Protein AF-0000000074054253 (afdb_homodimer)

Organism: Plasmodium berghei (strain Anka) (NCBI:txid5823)

Nearest PDB structures (foldseek):
  3g5a-assembly1_A  TM=7.887E-01  e=6.539E-14  Nakaseomyces glabratus
  3g6k-assembly1_A  TM=7.950E-01  e=1.476E-13  Nakaseomyces glabratus
  3g6k-assembly6_F  TM=7.979E-01  e=2.642E-13  Nakaseomyces glabratus
  3g5a-assembly5_E  TM=7.883E-01  e=4.208E-13  Nakaseomyces glabratus
  3fwk-assembly1_A  TM=7.244E-01  e=2.800E-13  Nakaseomyces glabratus

Solvent-accessible surface area (backbone atoms only — not comparable to full-atom values): 34099 Å² total; per-residue (Å²): 131,73,62,30,81,34,42,67,62,24,35,49,52,36,51,53,48,53,49,42,30,51,52,36,54,53,53,50,50,57,49,45,66,63,52,60,70,73,81,80,72,85,76,77,67,78,75,48,51,63,51,56,66,86,62,54,86,57,50,40,66,77,27,76,85,37,65,69,55,42,49,54,53,44,33,72,41,22,61,59,52,51,50,26,22,49,54,53,32,48,46,38,64,65,24,48,86,41,41,30,39,47,46,77,41,40,72,53,23,46,54,44,51,55,41,46,40,20,19,50,31,47,48,36,60,73,69,69,51,82,62,57,49,51,43,31,35,29,78,50,51,90,85,42,51,46,66,64,36,55,52,41,41,52,49,50,35,59,73,54,36,43,44,79,42,79,42,67,70,58,66,73,65,38,50,48,50,49,52,51,50,51,39,50,53,49,35,51,50,48,31,64,76,30,61,43,85,53,83,68,64,84,78,48,58,74,60,38,34,36,41,38,46,52,30,58,88,45,86,93,27,86,86,61,58,46,50,43,65,50,56,91,90,49,71,65,32,38,38,34,14,61,50,23,61,55,40,70,42,53,54,46,45,54,37,60,70,69,66,55,83,69,40,68,55,34,52,58,10,25,61,44,80,66,38,56,87,33,34,48,63,26,72,84,29,54,51,91,98,43,42,36,37,35,61,56,45,70,63,64,88,51,40,58,65,24,45,51,84,65,76,84,128,130,72,62,30,81,35,42,67,62,25,37,49,52,37,51,53,49,52,50,41,30,53,52,37,53,51,53,49,50,57,48,45,65,63,52,62,71,73,79,81,72,83,75,77,69,78,74,48,50,64,51,57,72,85,51,71,73,43,57,39,64,79,27,77,82,37,64,68,55,43,50,53,52,44,34,72,42,23,63,59,51,50,50,26,24,49,54,52,32,48,45,37,64,64,24,50,86,40,42,32,38,46,46,77,41,40,73,52,22,46,54,43,51,52,40,46,40,20,19,50,32,47,48,35,58,75,68,68,50,82,61,57,49,53,41,30,35,30,79,52,53,89,85,41,51,48,66,64,38,56,52,42,42,52,49,50,35,60,72,54,36,43,44,78,41,79,43,65,71,58,65,74,64,38,50,50,52,49,52,52,51,53,40,49,52,51,35,51,50,47,34,64,77,29,61,44,83,53,82,68,65,83,78,50,58,74,60,37,34,35,41,37,45,51,30,58,87,45,87,92,28,84,86,61,58,47,50,42,66,52,55,90,91,50,71,67,33,37,37,34,14,60,50,24,62,55,40,71,34,50,54,45,46,54,36,61,71,69,66,54,85,68,41,70,54,34,51,57,11,24,61,44,81,67,38,56,87,34,34,47,64,24,74,84,28,53,52,91,96,43,41,36,37,37,62,54,45,73,62,63,88,50,40,57,65,24,45,52,84,64,77,84,130

Foldseek 3Di:
DDFQPCLVVLQVVLVVLVVLQVVLVVVVCVVVVVVPPDPPDDPPPPDPDLADCLLPDDQLQVPLPPLVVLSVSSSVCSVLLVQLLVVLLVCCVAFPQQEEEEAQQALLSLSLLSSNSNSVSVNCVVVVHGRDAHAYEYEDDPPWADPLRVVNVVVSCVVRVHHYHYFYDDPQVRVQVVQVVVLVVQQVVCCVVVVDDDDPSVV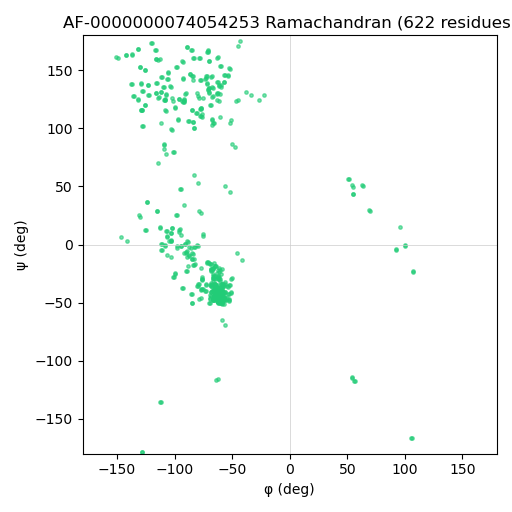RGTAHEYEYSAAQLDPPCVPPDQKDWDDPPGPTYIYGNSCHNRALLSSVSVCSNVVHDGRCVQQFQQLDDDTNVFFDGQPQQDDPPGGGGNSNRRDRNCSCVRGHPDPDD/DDFQPQLVVLQVVLVVLVVLQVVLVVVVCVVVVVVPPPDPDDPPPPDPDLADPLQVPFLPLVPLPPLVVLSVSSSVCSVLLVQLLVVLLVCCVAFPQQEEEEAQQALLSLSLLSSNSNSVSVSCVVVVHGRDAHAYEYEDDPPWADPLRVVNVVVSCVVRVHHYHYFYDDPQVRVQVVQVVVLVVQQVVCCVVVVDDDPPSVVRGTAHEYEYSAAQLDPPCVPPDQKDWDDPPGPTHIYGNSCHNHALSSSVSVCSNVVHDGRCVQQFQQLDDDTNVFFDGQPQQDDPPGGGGNSNRRDRNCSCVRGHDDDDD

Radius of gyration: 26.1 Å; Cα contacts (8 Å, |Δi|>4): 943; chains: 2; bounding box: 66×78×57 Å

InterPro domains:
  IPR002500 Phosphoadenosine phosphosulphate reductase domain [PF01507] (99-279)
  IPR014729 Rossmann-like alpha/beta/alpha sandwich fold [G3DSA:3.40.50.620] (54-308)

Sequence (626 aa):
MEGWKDYSKSLGLYEKIEKLHKEHINEIKFYEGYINNENKLGNNKKNRDIIKPSMYNYDVMNYYKDELILKKKILELSEDIITAINNIYDMFRLCKENVFLSFNGGKDAVVILHLFRCAYAKYLYDIKSKIIKPKLIYFKDDTNEFPEIYQFVNECVYIYDFDLNIINGKWETSITHFIEFIQKKYRDTCIDKLNINQTDSSLLSTSIAFINGTRYNDTYSEKLHILNVSSKGFPPYLYLNPIFYWTYGAVWTFILYFKLDYCILYDHGYSSIGSMNDTIKNEFLKCNDCYLPAYFLKNWEYERYNRLFHKKKMEGWKDYSKSLGLYEKIEKLHKEHINEIKFYEGYINNENKLGNNKKNRDIIKPSMYNYDVMNYYKDELILKKKILELSEDIITAINNIYDMFRLCKENVFLSFNGGKDAVVILHLFRCAYAKYLYDIKSKIIKPKLIYFKDDTNEFPEIYQFVNECVYIYDFDLNIINGKWETSITHFIEFIQKKYRDTCIDKLNINQTDSSLLSTSIAFINGTRYNDTYSEKLHILNVSSKGFPPYLYLNPIFYWTYGAVWTFILYFKLDYCILYDHGYSSIGSMNDTIKNEFLKCNDCYLPAYFLKNWEYERYNRLFHKKK

Secondary structure (DSSP, 8-state):
--B-TTHHHHHHHHHHHHHHHHHHHHHHHHHHHHHTTS---S------BSS-GGGSS--GGGTTT-HHHHHHHHHHHHHHHHHHHHHHHHHHHHHTT-EEEE--S-HHHHHHHHHHHHHHHHHHHHHT---B--EEEEEE-TTT--HHHHHHHHHHHHHTT-EEEEEES-HHHHHHHHHHHHHHHHHHHHHHHHT-SS--GGGS----EEE----TTSTT-TT--SEEEPPTTSPP-EEE-TTTT--HHHHHHHHHHTT----GGGGTT-SS---TTSB---GGGEETTEE--GGG-S-GGGTTTTB------/--B-TTHHHHHHHHHHHHHHHHHHHHHHHHHHHHHTTS---S------BSS-HHHHT--GGGTTT-HHHHHHHHHHHHHHHHHHHHHHHHHHHHHTT-EEEE--S-HHHHHHHHHHHHHHHHHHHHHT---BPPEEEEEE-TTT--HHHHHHHHHHHHHTT-EEEEEES-HHHHHHHHHHHHHHHHHHHHHHHHT-SS--GGGS----EEE----TTSTT-TT--SEEEPPTTSPP-EEE-TTTT--HHHHHHHHHHTT----GGGGTT-SS---TTSB---GGGEETTEE--GGG-S-GGGTTTTB------

pLDDT: mean 89.34, std 13.83, range [27.75, 98.94]

Structure (mmCIF, N/CA/C/O backbone):
data_AF-0000000074054253-model_v1
#
loop_
_entity.id
_entity.type
_entity.pdbx_description
1 polymer 'FAD synthase'
#
loop_
_atom_site.group_PDB
_atom_site.id
_atom_site.type_symbol
_atom_site.label_atom_id
_atom_site.label_alt_id
_atom_site.label_comp_id
_atom_site.label_asym_id
_atom_site.label_entity_id
_atom_site.label_seq_id
_atom_site.pdbx_PDB_ins_code
_atom_site.Cartn_x
_atom_site.Cartn_y
_atom_site.Cartn_z
_atom_site.occupancy
_atom_site.B_iso_or_equiv
_atom_site.auth_seq_id
_atom_site.auth_comp_id
_atom_site.auth_asym_id
_atom_site.auth_atom_id
_atom_site.pdbx_PDB_model_num
ATOM 1 N N . MET A 1 1 ? 26.016 17.516 12.57 1 54.62 1 MET A N 1
ATOM 2 C CA . MET A 1 1 ? 24.609 17.766 12.266 1 54.62 1 MET A CA 1
ATOM 3 C C . MET A 1 1 ? 23.844 18.172 13.523 1 54.62 1 MET A C 1
ATOM 5 O O . MET A 1 1 ? 24.109 17.656 14.609 1 54.62 1 MET A O 1
ATOM 9 N N . GLU A 1 2 ? 23.203 19.312 13.578 1 69.69 2 GLU A N 1
ATOM 10 C CA . GLU A 1 2 ? 22.5 19.781 14.773 1 69.69 2 GLU A CA 1
ATOM 11 C C . GLU A 1 2 ? 21.391 18.828 15.18 1 69.69 2 GLU A C 1
ATOM 13 O O . GLU A 1 2 ? 20.75 18.219 14.328 1 69.69 2 GLU A O 1
ATOM 18 N N . GLY A 1 3 ? 21.328 18.422 16.438 1 89.56 3 GLY A N 1
ATOM 19 C CA . GLY A 1 3 ? 20.344 17.516 17.016 1 89.56 3 GLY A CA 1
ATOM 20 C C . GLY A 1 3 ? 18.922 17.984 16.828 1 89.56 3 GLY A C 1
ATOM 21 O O . GLY A 1 3 ? 18.688 19.172 16.594 1 89.56 3 GLY A O 1
ATOM 22 N N . TRP A 1 4 ? 18 17.172 16.656 1 97.31 4 TRP A N 1
ATOM 23 C CA . TRP A 1 4 ? 16.578 17.469 16.562 1 97.31 4 TRP A CA 1
ATOM 24 C C . TRP A 1 4 ? 16.047 18 17.891 1 97.31 4 TRP A C 1
ATOM 26 O O . TRP A 1 4 ? 15.789 17.219 18.812 1 97.31 4 TRP A O 1
ATOM 36 N N . LYS A 1 5 ? 15.82 19.281 17.953 1 97.56 5 LYS A N 1
ATOM 37 C CA . LYS A 1 5 ? 15.461 19.953 19.203 1 97.56 5 LYS A CA 1
ATOM 38 C C . LYS A 1 5 ? 14.07 19.531 19.672 1 97.56 5 LYS A C 1
ATOM 40 O O . LYS A 1 5 ? 13.766 19.609 20.859 1 97.56 5 LYS A O 1
ATOM 45 N N . ASP A 1 6 ? 13.258 19.047 18.75 1 98.06 6 ASP A N 1
ATOM 46 C CA . ASP A 1 6 ? 11.875 18.734 19.094 1 98.06 6 ASP A CA 1
ATOM 47 C C . ASP A 1 6 ? 11.719 17.25 19.422 1 98.06 6 ASP A C 1
ATOM 49 O O . ASP A 1 6 ? 10.602 16.766 19.609 1 98.06 6 ASP A O 1
ATOM 53 N N . TYR A 1 7 ? 12.805 16.531 19.562 1 98.12 7 TYR A N 1
ATOM 54 C CA . TYR A 1 7 ? 12.797 15.078 19.734 1 98.12 7 TYR A CA 1
ATOM 55 C C . TYR A 1 7 ? 11.992 14.68 20.969 1 98.12 7 TYR A C 1
ATOM 57 O O . TYR A 1 7 ? 11.078 13.852 20.875 1 98.12 7 TYR A O 1
ATOM 65 N N . SER A 1 8 ? 12.258 15.273 22.094 1 98 8 SER A N 1
ATOM 66 C CA . SER A 1 8 ? 11.625 14.898 23.359 1 98 8 SER A CA 1
ATOM 67 C C . SER A 1 8 ? 10.133 15.18 23.328 1 98 8 SER A C 1
ATOM 69 O O . SER A 1 8 ? 9.336 14.375 23.812 1 98 8 SER A O 1
ATOM 71 N N . LYS A 1 9 ? 9.773 16.297 22.781 1 98.31 9 LYS A N 1
ATOM 72 C CA . LYS A 1 9 ? 8.359 16.656 22.688 1 98.31 9 LYS A CA 1
ATOM 73 C C . LYS A 1 9 ? 7.613 15.695 21.766 1 98.31 9 LYS A C 1
ATOM 75 O O . LYS A 1 9 ? 6.473 15.328 22.031 1 98.31 9 LYS A O 1
ATOM 80 N N . SER A 1 10 ? 8.242 15.32 20.688 1 98.62 10 SER A N 1
ATOM 81 C CA . SER A 1 10 ? 7.652 14.398 19.719 1 98.62 10 SER A CA 1
ATOM 82 C C . SER A 1 10 ? 7.461 13.008 20.328 1 98.62 10 SER A C 1
ATOM 84 O O . SER A 1 10 ? 6.406 12.398 20.156 1 98.62 10 SER A O 1
ATOM 86 N N . LEU A 1 11 ? 8.469 12.555 21.031 1 98.5 11 LEU A N 1
ATOM 87 C CA . LEU A 1 11 ? 8.359 11.273 21.719 1 98.5 11 LEU A CA 1
ATOM 88 C C . LEU A 1 11 ? 7.27 11.32 22.797 1 98.5 11 LEU A C 1
ATOM 90 O O . LEU A 1 11 ? 6.527 10.352 22.969 1 98.5 11 LEU A O 1
ATOM 94 N N . GLY A 1 12 ? 7.207 12.438 23.469 1 98.56 12 GLY A N 1
ATOM 95 C CA . GLY A 1 12 ? 6.164 12.625 24.453 1 98.56 12 GLY A CA 1
ATOM 96 C C . GLY A 1 12 ? 4.766 12.547 23.875 1 98.56 12 GLY A C 1
ATOM 97 O O . GLY A 1 12 ? 3.867 11.961 24.484 1 98.56 12 GLY A O 1
ATOM 98 N N . LEU A 1 13 ? 4.555 13.164 22.766 1 98.56 13 LEU A N 1
ATOM 99 C CA . LEU A 1 13 ? 3.262 13.094 22.094 1 98.56 13 LEU A CA 1
ATOM 100 C C . LEU A 1 13 ? 2.926 11.648 21.719 1 98.56 13 LEU A C 1
ATOM 102 O O . LEU A 1 13 ? 1.784 11.211 21.875 1 98.56 13 LEU A O 1
ATOM 106 N N . TYR A 1 14 ? 3.908 10.922 21.219 1 98.69 14 TYR A N 1
ATOM 107 C CA . TYR A 1 14 ? 3.711 9.516 20.891 1 98.69 14 TYR A CA 1
ATOM 108 C C . TYR A 1 14 ? 3.244 8.734 22.109 1 98.69 14 TYR A C 1
ATOM 110 O O . TYR A 1 14 ? 2.301 7.945 22.031 1 98.69 14 TYR A O 1
ATOM 118 N N . GLU A 1 15 ? 3.908 8.953 23.219 1 98.56 15 GLU A N 1
ATOM 119 C CA . GLU A 1 15 ? 3.58 8.242 24.453 1 98.56 15 GLU A CA 1
ATOM 120 C C . GLU A 1 15 ? 2.158 8.562 24.906 1 98.56 15 GLU A C 1
ATOM 122 O O . GLU A 1 15 ? 1.454 7.684 25.422 1 98.56 15 GLU A O 1
ATOM 127 N N . LYS A 1 16 ? 1.801 9.797 24.75 1 98.12 16 LYS A N 1
ATOM 128 C CA . LYS A 1 16 ? 0.434 10.188 25.094 1 98.12 16 LYS A CA 1
ATOM 129 C C . LYS A 1 16 ? -0.578 9.438 24.234 1 98.12 16 LYS A C 1
ATOM 131 O O . LYS A 1 16 ? -1.605 8.977 24.734 1 98.12 16 LYS A O 1
ATOM 136 N N . ILE A 1 17 ? -0.314 9.32 22.969 1 98.31 17 ILE A N 1
ATOM 137 C CA . ILE A 1 17 ? -1.191 8.633 22.031 1 98.31 17 ILE A CA 1
ATOM 138 C C . ILE A 1 17 ? -1.248 7.145 22.375 1 98.31 17 ILE A C 1
ATOM 140 O O . ILE A 1 17 ? -2.32 6.535 22.344 1 98.31 17 ILE A O 1
ATOM 144 N N . GLU A 1 18 ? -0.099 6.586 22.672 1 97.81 18 GLU A N 1
ATOM 145 C CA . GLU A 1 18 ? -0.04 5.184 23.062 1 97.81 18 GLU A CA 1
ATOM 146 C C . GLU A 1 18 ? -0.884 4.926 24.312 1 97.81 18 GLU A C 1
ATOM 148 O O . GLU A 1 18 ? -1.572 3.908 24.406 1 97.81 18 GLU A O 1
ATOM 153 N N . LYS A 1 19 ? -0.81 5.816 25.25 1 97.31 19 LYS A N 1
ATOM 154 C CA . LYS A 1 19 ? -1.602 5.703 26.469 1 97.31 19 LYS A CA 1
ATOM 155 C C . LYS A 1 19 ? -3.096 5.738 26.172 1 97.31 19 LYS A C 1
ATOM 157 O O . LYS A 1 19 ? -3.869 4.957 26.719 1 97.31 19 LYS A O 1
ATOM 162 N N . LEU A 1 20 ? -3.488 6.656 25.297 1 96.88 20 LEU A N 1
ATOM 163 C CA . LEU A 1 20 ? -4.879 6.734 24.859 1 96.88 20 LEU A CA 1
ATOM 164 C C . LEU A 1 20 ? -5.336 5.414 24.25 1 96.88 20 LEU A C 1
ATOM 166 O O . LEU A 1 20 ? -6.438 4.941 24.547 1 96.88 20 LEU A O 1
ATOM 170 N N . HIS A 1 21 ? -4.516 4.859 23.422 1 96.5 21 HIS A N 1
ATOM 171 C CA . HIS A 1 21 ? -4.855 3.611 22.734 1 96.5 21 HIS A CA 1
ATOM 172 C C . HIS A 1 21 ? -4.992 2.467 23.734 1 96.5 21 HIS A C 1
ATOM 174 O O . HIS A 1 21 ? -5.902 1.646 23.625 1 96.5 21 HIS A O 1
ATOM 180 N N . LYS A 1 22 ? -4.094 2.396 24.719 1 95.94 22 LYS A N 1
ATOM 181 C CA . LYS A 1 22 ? -4.168 1.376 25.75 1 95.94 22 LYS A CA 1
ATOM 182 C C . LYS A 1 22 ? -5.461 1.498 26.547 1 95.94 22 LYS A C 1
ATOM 184 O O . LYS A 1 22 ? -6.094 0.491 26.875 1 95.94 22 LYS A O 1
ATOM 189 N N . GLU A 1 23 ? -5.809 2.707 26.859 1 94.31 23 GLU A N 1
ATOM 190 C CA . GLU A 1 23 ? -7.062 2.957 27.562 1 94.31 23 GLU A CA 1
ATOM 191 C C . GLU A 1 23 ? -8.258 2.469 26.75 1 94.31 23 GLU A C 1
ATOM 193 O O . GLU A 1 23 ? -9.18 1.854 27.297 1 94.31 23 GLU A O 1
ATOM 198 N N . HIS A 1 24 ? -8.242 2.75 25.469 1 92.31 24 HIS A N 1
ATOM 199 C CA . HIS A 1 24 ? -9.328 2.326 24.594 1 92.31 24 HIS A CA 1
ATOM 200 C C . HIS A 1 24 ? -9.438 0.806 24.547 1 92.31 24 HIS A C 1
ATOM 202 O O . HIS A 1 24 ? -10.539 0.259 24.641 1 92.31 24 HIS A O 1
ATOM 208 N N . ILE A 1 25 ? -8.344 0.083 24.422 1 91.62 25 ILE A N 1
ATOM 209 C CA . ILE A 1 25 ? -8.312 -1.375 24.375 1 91.62 25 ILE A CA 1
ATOM 210 C C . ILE A 1 25 ? -8.859 -1.948 25.688 1 91.62 25 ILE A C 1
ATOM 212 O O . ILE A 1 25 ? -9.609 -2.924 25.672 1 91.62 25 ILE A O 1
ATOM 216 N N . ASN A 1 26 ? -8.492 -1.374 26.75 1 89.19 26 ASN A N 1
ATOM 217 C CA . ASN A 1 26 ? -8.969 -1.814 28.047 1 89.19 26 ASN A CA 1
ATOM 218 C C . ASN A 1 26 ? -10.477 -1.633 28.188 1 89.19 26 ASN A C 1
ATOM 220 O O . ASN A 1 26 ? -11.156 -2.475 28.781 1 89.19 26 ASN A O 1
ATOM 224 N N . GLU A 1 27 ? -11 -0.584 27.672 1 86.81 27 GLU A N 1
ATOM 225 C CA . GLU A 1 27 ? -12.438 -0.336 27.719 1 86.81 27 GLU A CA 1
ATOM 226 C C . GLU A 1 27 ? -13.203 -1.37 26.891 1 86.81 27 GLU A C 1
ATOM 228 O O . GLU A 1 27 ? -14.258 -1.849 27.297 1 86.81 27 GLU A O 1
ATOM 233 N N . ILE A 1 28 ? -12.695 -1.752 25.734 1 84.06 28 ILE A N 1
ATOM 234 C CA . ILE A 1 28 ? -13.328 -2.736 24.859 1 84.06 28 ILE A CA 1
ATOM 235 C C . ILE A 1 28 ? -13.312 -4.105 25.531 1 84.06 28 ILE A C 1
ATOM 237 O O . ILE A 1 28 ? -14.312 -4.828 25.5 1 84.06 28 ILE A O 1
ATOM 241 N N . LYS A 1 29 ? -12.188 -4.5 26.078 1 80 29 LYS A N 1
ATOM 242 C CA . LYS A 1 29 ? -12.07 -5.785 26.766 1 80 29 LYS A CA 1
ATOM 243 C C . LYS A 1 29 ? -13.055 -5.887 27.922 1 80 29 LYS A C 1
ATOM 245 O O . LYS A 1 29 ? -13.625 -6.949 28.172 1 80 29 LYS A O 1
ATOM 250 N N . PHE A 1 30 ? -13.141 -4.816 28.516 1 73.06 30 PHE A N 1
ATOM 251 C CA . PHE A 1 30 ? -14.062 -4.777 29.641 1 73.06 30 PHE A CA 1
ATOM 252 C C . PHE A 1 30 ? -15.492 -4.984 29.172 1 73.06 30 PHE A C 1
ATOM 254 O O . PHE A 1 30 ? -16.25 -5.73 29.797 1 73.06 30 PHE A O 1
ATOM 261 N N . TYR A 1 3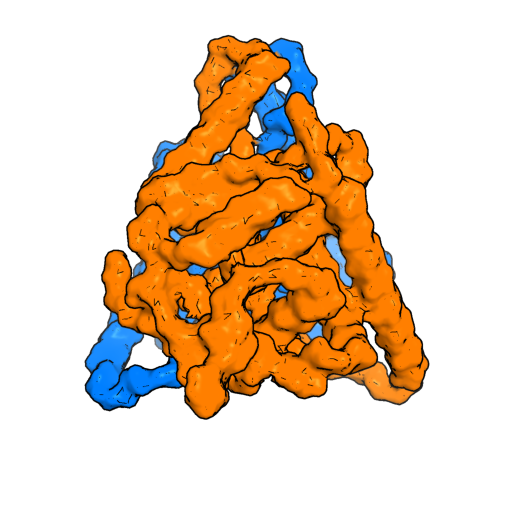1 ? -15.828 -4.426 28 1 69.44 31 TYR A N 1
ATOM 262 C CA . TYR A 1 31 ? -17.172 -4.559 27.469 1 69.44 31 TYR A CA 1
ATOM 263 C C . TYR A 1 31 ? -17.391 -5.938 26.859 1 69.44 31 TYR A C 1
ATOM 265 O O . TYR A 1 31 ? -18.469 -6.527 27 1 69.44 31 TYR A O 1
ATOM 273 N N . GLU A 1 32 ? -16.406 -6.398 26.031 1 66.69 32 GLU A N 1
ATOM 274 C CA . GLU A 1 32 ? -16.5 -7.734 25.438 1 66.69 32 GLU A CA 1
ATOM 275 C C . GLU A 1 32 ? -16.547 -8.805 26.531 1 66.69 32 GLU A C 1
ATOM 277 O O . GLU A 1 32 ? -17.234 -9.82 26.359 1 66.69 32 GLU A O 1
ATOM 282 N N . GLY A 1 33 ? -15.688 -8.672 27.5 1 53.94 33 GLY A N 1
ATOM 283 C CA . GLY A 1 33 ? -15.805 -9.578 28.625 1 53.94 33 GLY A CA 1
ATOM 284 C C . GLY A 1 33 ? -17.203 -9.633 29.203 1 53.94 33 GLY A C 1
ATOM 285 O O . GLY A 1 33 ? -17.656 -10.695 29.641 1 53.94 33 GLY A O 1
ATOM 286 N N . TYR A 1 34 ? -17.844 -8.539 29.062 1 51.41 34 TYR A N 1
ATOM 287 C CA . TYR A 1 34 ? -19.219 -8.492 29.531 1 51.41 34 TYR A CA 1
ATOM 288 C C . TYR A 1 34 ? -20.156 -9.133 28.516 1 51.41 34 TYR A C 1
ATOM 290 O O . TYR A 1 34 ? -21.156 -9.758 28.891 1 51.41 34 TYR A O 1
ATOM 298 N N . ILE A 1 35 ? -19.781 -8.914 27.25 1 49.97 35 ILE A N 1
ATOM 299 C CA . ILE A 1 35 ? -20.625 -9.445 26.203 1 49.97 35 ILE A CA 1
ATOM 300 C C . ILE A 1 35 ? -20.297 -10.922 25.953 1 49.97 35 ILE A C 1
ATOM 302 O O . ILE A 1 35 ? -21.016 -11.617 25.25 1 49.97 35 ILE A O 1
ATOM 306 N N . ASN A 1 36 ? -19.297 -11.383 26.438 1 47.09 36 ASN A N 1
ATOM 307 C CA . ASN A 1 36 ? -18.969 -12.75 26.031 1 47.09 36 ASN A CA 1
ATOM 308 C C . ASN A 1 36 ? -20.078 -13.727 26.406 1 47.09 36 ASN A C 1
ATOM 310 O O . ASN A 1 36 ? -19.922 -14.938 26.25 1 47.09 36 ASN A O 1
ATOM 314 N N . ASN A 1 37 ? -20.938 -13.492 27.438 1 39.06 37 ASN A N 1
ATOM 315 C CA . ASN A 1 37 ? -21.75 -14.703 27.547 1 39.06 37 ASN A CA 1
ATOM 316 C C . ASN A 1 37 ? -22.453 -15.031 26.234 1 39.06 37 ASN A C 1
ATOM 318 O O . ASN A 1 37 ? -22.844 -16.172 26 1 39.06 37 ASN A O 1
ATOM 322 N N . GLU A 1 38 ? -23.5 -14.133 25.844 1 36.16 38 GLU A N 1
ATOM 323 C CA . GLU A 1 38 ? -24.438 -14.68 24.875 1 36.16 38 GLU A CA 1
ATOM 324 C C . GLU A 1 38 ? -23.75 -15.039 23.562 1 36.16 38 GLU A C 1
ATOM 326 O O . GLU A 1 38 ? -23.703 -16.203 23.172 1 36.16 38 GLU A O 1
ATOM 331 N N . ASN A 1 39 ? -24.156 -14.266 22.281 1 36.12 39 ASN A N 1
ATOM 332 C CA . ASN A 1 39 ? -24.125 -14.648 20.875 1 36.12 39 ASN A CA 1
ATOM 333 C C . ASN A 1 39 ? -22.734 -14.531 20.281 1 36.12 39 ASN A C 1
ATOM 335 O O . ASN A 1 39 ? -22.359 -13.484 19.75 1 36.12 39 ASN A O 1
ATOM 339 N N . LYS A 1 40 ? -21.766 -15.078 20.812 1 37.25 40 LYS A N 1
ATOM 340 C CA . LYS A 1 40 ? -20.453 -15.242 20.188 1 37.25 40 LYS A CA 1
ATOM 341 C C . LYS A 1 40 ? -20.609 -15.734 18.75 1 37.25 40 LYS A C 1
ATOM 343 O O . LYS A 1 40 ? -19.656 -16.266 18.156 1 37.25 40 LYS A O 1
ATOM 348 N N . LEU A 1 41 ? -21.828 -16.078 18.312 1 33.25 41 LEU A N 1
ATOM 349 C CA . LEU A 1 41 ? -21.969 -16.656 16.984 1 33.25 41 LEU A CA 1
ATOM 350 C C . LEU A 1 41 ? -21.109 -15.906 15.969 1 33.25 41 LEU A C 1
ATOM 352 O O . LEU A 1 41 ? -20.734 -14.75 16.203 1 33.25 41 LEU A O 1
ATOM 356 N N . GLY A 1 42 ? -21 -16.406 14.5 1 37.72 42 GLY A N 1
ATOM 357 C CA . GLY A 1 42 ? -20.406 -16.562 13.18 1 37.72 42 GLY A CA 1
ATOM 358 C C . GLY A 1 42 ? -20.266 -15.242 12.438 1 37.72 42 GLY A C 1
ATOM 359 O O . GLY A 1 42 ? -19.844 -15.219 11.281 1 37.72 42 GLY A O 1
ATOM 360 N N . ASN A 1 43 ? -21.062 -14.242 12.641 1 41.47 43 ASN A N 1
ATOM 361 C CA . ASN A 1 43 ? -21.203 -13.289 11.547 1 41.47 43 ASN A CA 1
ATOM 362 C C . ASN A 1 43 ? -20.016 -12.336 11.484 1 41.47 43 ASN A C 1
ATOM 364 O O . ASN A 1 43 ? -20.141 -11.156 11.836 1 41.47 43 ASN A O 1
ATOM 368 N N . ASN A 1 44 ? -18.953 -12.664 11.859 1 49.66 44 ASN A N 1
ATOM 369 C CA . ASN A 1 44 ? -17.781 -11.789 11.688 1 49.66 44 ASN A CA 1
ATOM 370 C C . ASN A 1 44 ? -17.641 -11.328 10.242 1 49.66 44 ASN A C 1
ATOM 372 O O . ASN A 1 44 ? -16.797 -11.82 9.508 1 49.66 44 ASN A O 1
ATOM 376 N N . LYS A 1 45 ? -18.734 -10.898 9.609 1 60.88 45 LYS A N 1
ATOM 377 C CA . LYS A 1 45 ? -18.703 -10.344 8.258 1 60.88 45 LYS A CA 1
ATOM 378 C C . LYS A 1 45 ? -17.672 -9.234 8.141 1 60.88 45 LYS A C 1
ATOM 380 O O . LYS A 1 45 ? -17.703 -8.258 8.898 1 60.88 45 LYS A O 1
ATOM 385 N N . LYS A 1 46 ? -16.562 -9.484 7.527 1 77.06 46 LYS A N 1
ATOM 386 C CA . LYS A 1 46 ? -15.609 -8.43 7.188 1 77.06 46 LYS A CA 1
ATOM 387 C C . LYS A 1 46 ? -16.328 -7.223 6.586 1 77.06 46 LYS A C 1
ATOM 389 O O . LYS A 1 46 ? -17.266 -7.379 5.809 1 77.06 46 LYS A O 1
ATOM 394 N N . ASN A 1 47 ? -16.047 -6.086 7.285 1 77.94 47 ASN A N 1
ATOM 395 C CA . ASN A 1 47 ? -16.641 -4.848 6.797 1 77.94 47 ASN A CA 1
ATOM 396 C C . ASN A 1 47 ? -16.031 -4.418 5.461 1 77.94 47 ASN A C 1
ATOM 398 O O . ASN A 1 47 ? -14.828 -4.227 5.363 1 77.94 47 ASN A O 1
ATOM 402 N N . ARG A 1 48 ? -16.859 -4.328 4.461 1 82.69 48 ARG A N 1
ATOM 403 C CA . ARG A 1 48 ? -16.391 -3.979 3.123 1 82.69 48 ARG A CA 1
ATOM 404 C C . ARG A 1 48 ? -16.359 -2.467 2.934 1 82.69 48 ARG A C 1
ATOM 406 O O . ARG A 1 48 ? -15.891 -1.974 1.906 1 82.69 48 ARG A O 1
ATOM 413 N N . ASP A 1 49 ? -16.812 -1.798 4.008 1 84.56 49 ASP A N 1
ATOM 414 C CA . ASP A 1 49 ? -16.75 -0.341 3.936 1 84.56 49 ASP A CA 1
ATOM 415 C C . ASP A 1 49 ? -15.336 0.168 4.223 1 84.56 49 ASP A C 1
ATOM 417 O O . ASP A 1 49 ? -14.766 -0.142 5.27 1 84.56 49 ASP A O 1
ATOM 421 N N . ILE A 1 50 ? -14.812 0.953 3.309 1 85 50 ILE A N 1
ATOM 422 C CA . ILE A 1 50 ? -13.445 1.445 3.434 1 85 50 ILE A CA 1
ATOM 423 C C . ILE A 1 50 ? -13.344 2.4 4.621 1 85 50 ILE A C 1
ATOM 425 O O . ILE A 1 50 ? -12.281 2.525 5.238 1 85 50 ILE A O 1
ATOM 429 N N . ILE A 1 51 ? -14.414 3.109 4.98 1 86.31 51 ILE A N 1
ATOM 430 C CA . ILE A 1 51 ? -14.461 3.996 6.141 1 86.31 51 ILE A CA 1
ATOM 431 C C . ILE A 1 51 ? -15.18 3.299 7.293 1 86.31 51 ILE A C 1
ATOM 433 O O . ILE A 1 51 ? -16.312 2.854 7.145 1 86.31 51 ILE A O 1
ATOM 437 N N . LYS A 1 52 ? -14.5 3.217 8.375 1 83.44 52 LYS A N 1
ATOM 438 C CA . LYS A 1 52 ? -15.062 2.58 9.555 1 83.44 52 LYS A CA 1
ATOM 439 C C . LYS A 1 52 ? -16.344 3.281 10.008 1 83.44 52 LYS A C 1
ATOM 441 O O . LYS A 1 52 ? -16.406 4.512 10.031 1 83.44 52 LYS A O 1
ATOM 446 N N . PRO A 1 53 ? -17.266 2.488 10.344 1 75.88 53 PRO A N 1
ATOM 447 C CA . PRO A 1 53 ? -18.531 3.08 10.789 1 75.88 53 PRO A CA 1
ATOM 448 C C . PRO A 1 53 ? -18.359 4.039 11.961 1 75.88 53 PRO A C 1
ATOM 450 O O . PRO A 1 53 ? -19.078 5.039 12.055 1 75.88 53 PRO A O 1
ATOM 453 N N . SER A 1 54 ? -17.375 3.74 12.805 1 73.62 54 SER A N 1
ATOM 454 C CA . SER A 1 54 ? -17.156 4.574 13.984 1 73.62 54 SER A CA 1
ATOM 455 C C . SER A 1 54 ? -16.719 5.98 13.586 1 73.62 54 SER A C 1
ATOM 457 O O . SER A 1 54 ? -16.766 6.906 14.398 1 73.62 54 SER A O 1
ATOM 459 N N . MET A 1 55 ? -16.281 6.051 12.398 1 77.44 55 MET A N 1
ATOM 460 C CA . MET A 1 55 ? -15.812 7.359 11.961 1 77.44 55 MET A CA 1
ATOM 461 C C . MET A 1 55 ? -16.953 8.172 11.344 1 77.44 55 MET A C 1
ATOM 463 O O . MET A 1 55 ? -16.75 9.328 10.969 1 77.44 55 MET A O 1
ATOM 467 N N . TYR A 1 56 ? -18.156 7.199 11.312 1 64.38 56 TYR A N 1
ATOM 468 C CA . TYR A 1 56 ? -19.344 7.84 10.742 1 64.38 56 TYR A CA 1
ATOM 469 C C . TYR A 1 56 ? -20.094 8.633 11.797 1 64.38 56 TYR A C 1
ATOM 471 O O . TYR A 1 56 ? -20.094 8.273 12.977 1 64.38 56 TYR A O 1
ATOM 479 N N . ASN A 1 57 ? -20.703 9.93 11.398 1 60.94 57 ASN A N 1
ATOM 480 C CA . ASN A 1 57 ? -21.828 10.578 12.078 1 60.94 57 ASN A CA 1
ATOM 481 C C . ASN A 1 57 ? -21.344 11.617 13.078 1 60.94 57 ASN A C 1
ATOM 483 O O . ASN A 1 57 ? -22.031 11.914 14.055 1 60.94 57 ASN A O 1
ATOM 487 N N . TYR A 1 58 ? -20.094 11.992 12.977 1 63.03 58 TYR A N 1
ATOM 488 C CA . TYR A 1 58 ? -19.984 12.875 14.133 1 63.03 58 TYR A CA 1
ATOM 489 C C . TYR A 1 58 ? -19.797 14.328 13.695 1 63.03 58 TYR A C 1
ATOM 491 O O . TYR A 1 58 ? -18.891 14.633 12.914 1 63.03 58 TYR A O 1
ATOM 499 N N . ASP A 1 59 ? -20.859 15.039 13.836 1 78.81 59 ASP A N 1
ATOM 500 C CA . ASP A 1 59 ? -20.797 16.484 13.703 1 78.81 59 ASP A CA 1
ATOM 501 C C . ASP A 1 59 ? -19.859 17.094 14.742 1 78.81 59 ASP A C 1
ATOM 503 O O . ASP A 1 59 ? -20.203 17.172 15.93 1 78.81 59 ASP A O 1
ATOM 507 N N . VAL A 1 60 ? -18.703 17.609 14.32 1 88.19 60 VAL A N 1
ATOM 508 C CA . VAL A 1 60 ? -17.656 18.141 15.203 1 88.19 60 VAL A CA 1
ATOM 509 C C . VAL A 1 60 ? -18.219 19.312 16.016 1 88.19 60 VAL A C 1
ATOM 511 O O . VAL A 1 60 ? -17.844 19.5 17.172 1 88.19 60 VAL A O 1
ATOM 514 N N . MET A 1 61 ? -19.141 20.031 15.445 1 85.56 61 MET A N 1
ATOM 515 C CA . MET A 1 61 ? -19.719 21.219 16.062 1 85.56 61 MET A CA 1
ATOM 516 C C . MET A 1 61 ? -20.406 20.875 17.391 1 85.56 61 MET A C 1
ATOM 518 O O . MET A 1 61 ? -20.422 21.703 18.312 1 85.56 61 MET A O 1
ATOM 522 N N . ASN A 1 62 ? -20.734 19.641 17.484 1 84.81 62 ASN A N 1
ATOM 523 C CA . ASN A 1 62 ? -21.531 19.25 18.641 1 84.81 62 ASN A CA 1
ATOM 524 C C . ASN A 1 62 ? -20.656 18.859 19.812 1 84.81 62 ASN A C 1
ATOM 526 O O . ASN A 1 62 ? -21.125 18.75 20.953 1 84.81 62 ASN A O 1
ATOM 530 N N . TYR A 1 63 ? -19.391 18.734 19.531 1 84.62 63 TYR A N 1
ATOM 531 C CA . TYR A 1 63 ? -18.656 18.188 20.656 1 84.62 63 TYR A CA 1
ATOM 532 C C . TYR A 1 63 ? -17.281 18.844 20.797 1 84.62 63 TYR A C 1
ATOM 534 O O . TYR A 1 63 ? -16.516 18.516 21.703 1 84.62 63 TYR A O 1
ATOM 542 N N . TYR A 1 64 ? -16.922 19.812 20 1 87.25 64 TYR A N 1
ATOM 543 C CA . TYR A 1 64 ? -15.547 20.297 19.969 1 87.25 64 TYR A CA 1
ATOM 544 C C . TYR A 1 64 ? -15.18 21 21.266 1 87.25 64 TYR A C 1
ATOM 546 O O . TYR A 1 64 ? -14.008 21.047 21.641 1 87.25 64 TYR A O 1
ATOM 554 N N . LYS A 1 65 ? -16.203 21.453 21.984 1 90.62 65 LYS A N 1
ATOM 555 C CA . LYS A 1 65 ? -15.938 22.172 23.219 1 90.62 65 LYS A CA 1
ATOM 556 C C . LYS A 1 65 ? -16.203 21.266 24.438 1 90.62 65 LYS A C 1
ATOM 558 O O . LYS A 1 65 ? -15.938 21.656 25.578 1 90.62 65 LYS A O 1
ATOM 563 N N . ASP A 1 66 ? -16.797 20.172 24.188 1 92 66 ASP A N 1
ATOM 564 C CA . ASP A 1 66 ? -17.062 19.203 25.25 1 92 66 ASP A CA 1
ATOM 565 C C . ASP A 1 66 ? -15.875 18.25 25.438 1 92 66 ASP A C 1
ATOM 567 O O . ASP A 1 66 ? -15.734 17.281 24.688 1 92 66 ASP A O 1
ATOM 571 N N . GLU A 1 67 ? -15.234 18.484 26.453 1 92.19 67 GLU A N 1
ATOM 572 C CA . GLU A 1 67 ? -13.992 17.75 26.672 1 92.19 67 GLU A CA 1
ATOM 573 C C . GLU A 1 67 ? -14.258 16.25 26.844 1 92.19 67 GLU A C 1
ATOM 575 O O . GLU A 1 67 ? -13.461 15.422 26.406 1 92.19 67 GLU A O 1
ATOM 580 N N . LEU A 1 68 ? -15.312 15.945 27.484 1 92.88 68 LEU A N 1
ATOM 581 C CA . LEU A 1 68 ? -15.648 14.547 27.719 1 92.88 68 LEU A CA 1
ATOM 582 C C . LEU A 1 68 ? -15.969 13.836 26.406 1 92.88 68 LEU A C 1
ATOM 584 O O . LEU A 1 68 ? -15.477 12.734 26.156 1 92.88 68 LEU A O 1
ATOM 588 N N . ILE A 1 69 ? -16.766 14.453 25.609 1 91.62 69 ILE A N 1
ATOM 589 C CA . ILE A 1 69 ? -17.156 13.844 24.344 1 91.62 69 ILE A CA 1
ATOM 590 C C . ILE A 1 69 ? -15.945 13.797 23.406 1 91.62 69 ILE A C 1
ATOM 592 O O . ILE A 1 69 ? -15.734 12.805 22.703 1 91.62 69 ILE A O 1
ATOM 596 N N . LEU A 1 70 ? -15.219 14.898 23.375 1 93.5 70 LEU A N 1
ATOM 597 C CA . LEU A 1 70 ? -14.008 14.938 22.562 1 93.5 70 LEU A CA 1
ATOM 598 C C . LEU A 1 70 ? -13.055 13.82 22.953 1 93.5 70 LEU A C 1
ATOM 600 O O . LEU A 1 70 ? -12.461 13.18 22.078 1 93.5 70 LEU A O 1
ATOM 604 N N . LYS A 1 71 ? -12.922 13.578 24.219 1 93.56 71 LYS A N 1
ATOM 605 C CA . LYS A 1 71 ? -12.078 12.492 24.719 1 93.56 71 LYS A CA 1
ATOM 606 C C . LYS A 1 71 ? -12.594 11.133 24.25 1 93.56 71 LYS A C 1
ATOM 608 O O . LYS A 1 71 ? -11.812 10.273 23.828 1 93.56 71 LYS A O 1
ATOM 613 N N . LYS A 1 72 ? -13.891 10.961 24.312 1 91.19 72 LYS A N 1
ATOM 614 C CA . LYS A 1 72 ? -14.484 9.711 23.828 1 91.19 72 LYS A CA 1
ATOM 615 C C . LYS A 1 72 ? -14.195 9.492 22.359 1 91.19 72 LYS A C 1
ATOM 617 O O . LYS A 1 72 ? -13.852 8.383 21.938 1 91.19 72 LYS A O 1
ATOM 622 N N . LYS A 1 73 ? -14.289 10.539 21.609 1 92.19 73 LYS A N 1
ATOM 623 C CA . LYS A 1 73 ? -14.078 10.445 20.156 1 92.19 73 LYS A CA 1
ATOM 624 C C . LYS A 1 73 ? -12.617 10.133 19.844 1 92.19 73 LYS A C 1
ATOM 626 O O . LYS A 1 73 ? -12.336 9.344 18.938 1 92.19 73 LYS A O 1
ATOM 631 N N . ILE A 1 74 ? -11.75 10.742 20.562 1 94.62 74 ILE A N 1
ATOM 632 C CA . ILE A 1 74 ? -10.336 10.508 20.297 1 94.62 74 ILE A CA 1
ATOM 633 C C . ILE A 1 74 ? -9.969 9.078 20.688 1 94.62 74 ILE A C 1
ATOM 635 O O . ILE A 1 74 ? -9.125 8.445 20.062 1 94.62 74 ILE A O 1
ATOM 639 N N . LEU A 1 75 ? -10.578 8.57 21.734 1 93.81 75 LEU A N 1
ATOM 640 C CA . LEU A 1 75 ? -10.367 7.188 22.141 1 93.81 75 LEU A CA 1
ATOM 641 C C . LEU A 1 75 ? -10.781 6.227 21.031 1 93.81 75 LEU A C 1
ATOM 643 O O . LEU A 1 75 ? -10.047 5.293 20.703 1 93.81 75 LEU A O 1
ATOM 647 N N . GLU A 1 76 ? -11.875 6.512 20.453 1 90.19 76 GLU A N 1
ATOM 648 C CA . GLU A 1 76 ? -12.375 5.688 19.344 1 90.19 76 GLU A CA 1
ATOM 649 C C . GLU A 1 76 ? -11.438 5.758 18.141 1 90.19 76 GLU A C 1
ATOM 651 O O . GLU A 1 76 ? -11.32 4.789 17.391 1 90.19 76 GLU A O 1
ATOM 656 N N . LEU A 1 77 ? -10.766 6.887 18.016 1 93.94 77 LEU A N 1
ATOM 657 C CA . LEU A 1 77 ? -9.883 7.137 16.875 1 93.94 77 LEU A CA 1
ATOM 658 C C . LEU A 1 77 ? -8.484 6.613 17.156 1 93.94 77 LEU A C 1
ATOM 660 O O . LEU A 1 77 ? -7.656 6.523 16.25 1 93.94 77 LEU A O 1
ATOM 664 N N . SER A 1 78 ? -8.188 6.191 18.391 1 95.62 78 SER A N 1
ATOM 665 C CA . SER A 1 78 ? -6.828 5.91 18.844 1 95.62 78 SER A CA 1
ATOM 666 C C . SER A 1 78 ? -6.211 4.762 18.047 1 95.62 78 SER A C 1
ATOM 668 O O . SER A 1 78 ? -5.016 4.773 17.75 1 95.62 78 SER A O 1
ATOM 670 N N . GLU A 1 79 ? -7.047 3.742 17.656 1 94.12 79 GLU A N 1
ATOM 671 C CA . GLU A 1 79 ? -6.531 2.637 16.859 1 94.12 79 GLU A CA 1
ATOM 672 C C . GLU A 1 79 ? -6.055 3.123 15.484 1 94.12 79 GLU A C 1
ATOM 674 O O . GLU A 1 79 ? -4.996 2.711 15.008 1 94.12 79 GLU A O 1
ATOM 679 N N . ASP A 1 80 ? -6.844 3.963 14.898 1 95.31 80 ASP A N 1
ATOM 680 C CA . ASP A 1 80 ? -6.488 4.512 13.594 1 95.31 80 ASP A CA 1
ATOM 681 C C . ASP A 1 80 ? -5.242 5.387 13.68 1 95.31 80 ASP A C 1
ATOM 683 O O . ASP A 1 80 ? -4.41 5.387 12.773 1 95.31 80 ASP A O 1
ATOM 687 N N . ILE A 1 81 ? -5.109 6.133 14.758 1 98.25 81 ILE A N 1
ATOM 688 C CA . ILE A 1 81 ? -3.951 6.992 14.977 1 98.25 81 ILE A CA 1
ATOM 689 C C . ILE A 1 81 ? -2.689 6.145 15.086 1 98.25 81 ILE A C 1
ATOM 691 O O . ILE A 1 81 ? -1.699 6.398 14.398 1 98.25 81 ILE A O 1
ATOM 695 N N . ILE A 1 82 ? -2.754 5.129 15.875 1 98 82 ILE A N 1
ATOM 696 C CA . ILE A 1 82 ? -1.606 4.25 16.094 1 98 82 ILE A CA 1
ATOM 697 C C . ILE A 1 82 ? -1.25 3.547 14.781 1 98 82 ILE A C 1
ATOM 699 O O . ILE A 1 82 ? -0.073 3.422 14.438 1 98 82 ILE A O 1
ATOM 703 N N . THR A 1 83 ? -2.277 3.113 14.055 1 96.88 83 THR A N 1
ATOM 704 C CA . THR A 1 83 ? -2.047 2.463 12.766 1 96.88 83 THR A CA 1
ATOM 705 C C . THR A 1 83 ? -1.332 3.406 11.805 1 96.88 83 THR A C 1
ATOM 707 O O . THR A 1 83 ? -0.39 3.006 11.117 1 96.88 83 THR A O 1
ATOM 710 N N . ALA A 1 84 ? -1.754 4.625 11.773 1 98.38 84 ALA A N 1
ATOM 711 C CA . ALA A 1 84 ? -1.119 5.625 10.914 1 98.38 84 ALA A CA 1
ATOM 712 C C . ALA A 1 84 ? 0.34 5.836 11.305 1 98.38 84 ALA A C 1
ATOM 714 O O . ALA A 1 84 ? 1.221 5.883 10.445 1 98.38 84 ALA A O 1
ATOM 715 N N . ILE A 1 85 ? 0.612 5.957 12.602 1 98.81 85 ILE A N 1
ATOM 716 C CA . ILE A 1 85 ? 1.969 6.137 13.109 1 98.81 85 ILE A CA 1
ATOM 717 C C . ILE A 1 85 ? 2.828 4.938 12.719 1 98.81 85 ILE A C 1
ATOM 719 O O . ILE A 1 85 ? 3.961 5.098 12.258 1 98.81 85 ILE A O 1
ATOM 723 N N . ASN A 1 86 ? 2.27 3.771 12.883 1 98.31 86 ASN A N 1
ATOM 724 C CA . ASN A 1 86 ? 2.996 2.549 12.555 1 98.31 86 ASN A CA 1
ATOM 725 C C . ASN A 1 86 ? 3.312 2.469 11.062 1 98.31 86 ASN A C 1
ATOM 727 O O . ASN A 1 86 ? 4.383 1.995 10.68 1 98.31 86 ASN A O 1
ATOM 731 N N . ASN A 1 87 ? 2.367 2.859 10.242 1 98.38 87 ASN A N 1
ATOM 732 C CA . ASN A 1 87 ? 2.621 2.889 8.805 1 98.38 87 ASN A CA 1
ATOM 733 C C . ASN A 1 87 ? 3.789 3.809 8.461 1 98.38 87 ASN A C 1
ATOM 735 O O . ASN A 1 87 ? 4.629 3.467 7.629 1 98.38 87 ASN A O 1
ATOM 739 N N . ILE A 1 88 ? 3.83 4.98 9.078 1 98.88 88 ILE A N 1
ATOM 740 C CA . ILE A 1 88 ? 4.93 5.91 8.844 1 98.88 88 ILE A CA 1
ATOM 741 C C . ILE A 1 88 ? 6.23 5.312 9.375 1 98.88 88 ILE A C 1
ATOM 743 O O . ILE A 1 88 ? 7.273 5.395 8.719 1 98.88 88 ILE A O 1
ATOM 747 N N . TYR A 1 89 ? 6.188 4.734 10.578 1 98.75 89 TYR A N 1
ATOM 748 C CA . TYR A 1 89 ? 7.324 4.047 11.188 1 98.75 89 TYR A CA 1
ATOM 749 C C . TYR A 1 89 ? 7.918 3.023 10.219 1 98.75 89 TYR A C 1
ATOM 751 O O . TYR A 1 89 ? 9.141 2.916 10.094 1 98.75 89 TYR A O 1
ATOM 759 N N . ASP A 1 90 ? 7.059 2.332 9.547 1 98.44 90 ASP A N 1
ATOM 760 C CA . ASP A 1 90 ? 7.488 1.303 8.602 1 98.44 90 ASP A CA 1
ATOM 761 C C . ASP A 1 90 ? 8.258 1.915 7.434 1 98.44 90 ASP A C 1
ATOM 763 O O . ASP A 1 90 ? 9.156 1.283 6.875 1 98.44 90 ASP A O 1
ATOM 767 N N . MET A 1 91 ? 7.883 3.107 7.02 1 98.56 91 MET A N 1
ATOM 768 C CA . MET A 1 91 ? 8.641 3.779 5.969 1 98.56 91 MET A CA 1
ATOM 769 C C . MET A 1 91 ? 10.07 4.062 6.418 1 98.56 91 MET A C 1
ATOM 771 O O . MET A 1 91 ? 11.008 3.973 5.625 1 98.56 91 MET A O 1
ATOM 775 N N . PHE A 1 92 ? 10.234 4.414 7.727 1 98.06 92 PHE A N 1
ATOM 776 C CA . PHE A 1 92 ? 11.578 4.629 8.25 1 98.06 92 PHE A CA 1
ATOM 777 C C . PHE A 1 92 ? 12.352 3.318 8.297 1 98.06 92 PHE A C 1
ATOM 779 O O . PHE A 1 92 ? 13.562 3.301 8.062 1 98.06 92 PHE A O 1
ATOM 786 N N . ARG A 1 93 ? 11.672 2.242 8.602 1 96.81 93 ARG A N 1
ATOM 787 C CA . ARG A 1 93 ? 12.336 0.943 8.586 1 96.81 93 ARG A CA 1
ATOM 788 C C . ARG A 1 93 ? 12.859 0.617 7.191 1 96.81 93 ARG A C 1
ATOM 790 O O . ARG A 1 93 ? 13.961 0.097 7.043 1 96.81 93 ARG A O 1
ATOM 797 N N . LEU A 1 94 ? 12.094 0.979 6.223 1 96.56 94 LEU A N 1
ATOM 798 C CA . LEU A 1 94 ? 12.383 0.588 4.848 1 96.56 94 LEU A CA 1
ATOM 799 C C . LEU A 1 94 ? 13.359 1.561 4.199 1 96.56 94 LEU A C 1
ATOM 801 O O . LEU A 1 94 ? 14.281 1.144 3.488 1 96.56 94 LEU A O 1
ATOM 805 N N . CYS A 1 95 ? 13.141 2.855 4.441 1 96.5 95 CYS A N 1
ATOM 806 C CA . CYS A 1 95 ? 13.836 3.869 3.656 1 96.5 95 CYS A CA 1
ATOM 807 C C . CYS A 1 95 ? 14.844 4.621 4.512 1 96.5 95 CYS A C 1
ATOM 809 O O . CYS A 1 95 ? 15.523 5.535 4.027 1 96.5 95 CYS A O 1
ATOM 811 N N . LYS A 1 96 ? 14.875 4.328 5.785 1 93 96 LYS A N 1
ATOM 812 C CA . LYS A 1 96 ? 15.812 4.941 6.719 1 93 96 LYS A CA 1
ATOM 813 C C . LYS A 1 96 ? 15.695 6.465 6.695 1 93 96 LYS A C 1
ATOM 815 O O . LYS A 1 96 ? 14.617 7.012 6.934 1 93 96 LYS A O 1
ATOM 820 N N . GLU A 1 97 ? 16.75 7.184 6.309 1 91.81 97 GLU A N 1
ATOM 821 C CA . GLU A 1 97 ? 16.734 8.641 6.41 1 91.81 97 GLU A CA 1
ATOM 822 C C . GLU A 1 97 ? 16.062 9.273 5.199 1 91.81 97 GLU A C 1
ATOM 824 O O . GLU A 1 97 ? 15.836 10.484 5.172 1 91.81 97 GLU A O 1
ATOM 829 N N . ASN A 1 98 ? 15.758 8.469 4.215 1 96 98 ASN A N 1
ATOM 830 C CA . ASN A 1 98 ? 15.203 9.023 2.982 1 96 98 ASN A CA 1
ATOM 831 C C . ASN A 1 98 ? 13.672 8.984 2.992 1 96 98 ASN A C 1
ATOM 833 O O . ASN A 1 98 ? 13.055 8.516 2.037 1 96 98 ASN A O 1
ATOM 837 N N . VAL A 1 99 ? 13.078 9.438 4.082 1 98.5 99 VAL A N 1
ATOM 838 C CA . VAL A 1 99 ? 11.648 9.633 4.262 1 98.5 99 VAL A CA 1
ATOM 839 C C . VAL A 1 99 ? 11.352 11.125 4.418 1 98.5 99 VAL A C 1
ATOM 841 O O . VAL A 1 99 ? 11.969 11.805 5.242 1 98.5 99 VAL A O 1
ATOM 844 N N . PHE A 1 100 ? 10.406 11.641 3.58 1 98.56 100 PHE A N 1
ATOM 845 C CA . PHE A 1 100 ? 10.125 13.07 3.539 1 98.56 100 PHE A CA 1
ATOM 846 C C . PHE A 1 100 ? 8.656 13.344 3.824 1 98.56 100 PHE A C 1
ATOM 848 O O . PHE A 1 100 ? 7.777 12.719 3.223 1 98.56 100 PHE A O 1
ATOM 855 N N . LEU A 1 101 ? 8.398 14.234 4.762 1 98.69 101 LEU A N 1
ATOM 856 C CA . LEU A 1 101 ? 7.047 14.719 4.984 1 98.69 101 LEU A CA 1
ATOM 857 C C . LEU A 1 101 ? 6.656 15.742 3.922 1 98.69 101 LEU A C 1
ATOM 859 O O . LEU A 1 101 ? 7.316 16.781 3.775 1 98.69 101 LEU A O 1
ATOM 863 N N . SER A 1 102 ? 5.668 15.445 3.139 1 97.06 102 SER A N 1
ATOM 864 C CA . SER A 1 102 ? 5.098 16.453 2.244 1 97.06 102 SER A CA 1
ATOM 865 C C . SER A 1 102 ? 4.121 17.359 2.984 1 97.06 102 SER A C 1
ATOM 867 O O . SER A 1 102 ? 3.053 16.906 3.408 1 97.06 102 SER A O 1
ATOM 869 N N . PHE A 1 103 ? 4.488 18.641 3.119 1 97.19 103 PHE A N 1
ATOM 870 C CA . PHE A 1 103 ? 3.715 19.531 3.979 1 97.19 103 PHE A CA 1
ATOM 871 C C . PHE A 1 103 ? 3.328 20.797 3.234 1 97.19 103 PHE A C 1
ATOM 873 O O . PHE A 1 103 ? 4.195 21.594 2.846 1 97.19 103 PHE A O 1
ATOM 880 N N . ASN A 1 104 ? 1.989 20.969 3.053 1 94.38 104 ASN A N 1
ATOM 881 C CA . ASN A 1 104 ? 1.524 22.156 2.336 1 94.38 104 ASN A CA 1
ATOM 882 C C . ASN A 1 104 ? 0.786 23.125 3.262 1 94.38 104 ASN A C 1
ATOM 884 O O . ASN A 1 104 ? 0.181 24.094 2.803 1 94.38 104 ASN A O 1
ATOM 888 N N . GLY A 1 105 ? 0.683 22.766 4.539 1 97.12 105 GLY A N 1
ATOM 889 C CA . GLY A 1 105 ? 0.099 23.672 5.512 1 97.12 105 GLY A CA 1
ATOM 890 C C . GLY A 1 105 ? -1.392 23.469 5.703 1 97.12 105 GLY A C 1
ATOM 891 O O . GLY A 1 105 ? -2 24.078 6.586 1 97.12 105 GLY A O 1
ATOM 892 N N . GLY A 1 106 ? -2.025 22.562 4.922 1 97.75 106 GLY A N 1
ATOM 893 C CA . GLY A 1 106 ? -3.434 22.234 5.094 1 97.75 106 GLY A CA 1
ATOM 894 C C . GLY A 1 106 ? -3.713 21.438 6.348 1 97.75 106 GLY A C 1
ATOM 895 O O . GLY A 1 106 ? -2.793 20.875 6.949 1 97.75 106 GLY A O 1
ATOM 896 N N . LYS A 1 107 ? -4.992 21.359 6.672 1 98.31 107 LYS A N 1
ATOM 897 C CA . LYS A 1 107 ? -5.383 20.719 7.918 1 98.31 107 LYS A CA 1
ATOM 898 C C . LYS A 1 107 ? -4.992 19.234 7.918 1 98.31 107 LYS A C 1
ATOM 900 O O . LYS A 1 107 ? -4.59 18.688 8.945 1 98.31 107 LYS A O 1
ATOM 905 N N . ASP A 1 108 ? -5.16 18.547 6.812 1 98.31 108 ASP A N 1
ATOM 906 C CA . ASP A 1 108 ? -4.766 17.141 6.727 1 98.31 108 ASP A CA 1
ATOM 907 C C . ASP A 1 108 ? -3.252 16.984 6.875 1 98.31 108 ASP A C 1
ATOM 909 O O . ASP A 1 108 ? -2.779 16.078 7.547 1 98.31 108 ASP A O 1
ATOM 913 N N . ALA A 1 109 ? -2.525 17.906 6.277 1 98.31 109 ALA A N 1
ATOM 914 C CA . ALA A 1 109 ? -1.069 17.906 6.387 1 98.31 109 ALA A CA 1
ATOM 915 C C . ALA A 1 109 ? -0.629 18.156 7.828 1 98.31 109 ALA A C 1
ATOM 917 O O . ALA A 1 109 ? 0.394 17.625 8.273 1 98.31 109 ALA A O 1
ATOM 918 N N . VAL A 1 110 ? -1.37 18.953 8.539 1 98.81 110 VAL A N 1
ATOM 919 C CA . VAL A 1 110 ? -1.073 19.203 9.945 1 98.81 110 VAL A CA 1
ATOM 920 C C . VAL A 1 110 ? -1.128 17.891 10.727 1 98.81 110 VAL A C 1
ATOM 922 O O . VAL A 1 110 ? -0.235 17.609 11.523 1 98.81 110 VAL A O 1
ATOM 925 N N . VAL A 1 111 ? -2.164 17.125 10.469 1 98.81 111 VAL A N 1
ATOM 926 C CA . VAL A 1 111 ? -2.291 15.836 11.133 1 98.81 111 VAL A CA 1
ATOM 927 C C . VAL A 1 111 ? -1.067 14.969 10.828 1 98.81 111 VAL A C 1
ATOM 929 O O . VAL A 1 111 ? -0.433 14.438 11.742 1 98.81 111 VAL A O 1
ATOM 932 N N . ILE A 1 112 ? -0.661 14.883 9.57 1 98.75 112 ILE A N 1
ATOM 933 C CA . ILE A 1 112 ? 0.425 14 9.148 1 98.75 112 ILE A CA 1
ATOM 934 C C . ILE A 1 112 ? 1.747 14.5 9.727 1 98.75 112 ILE A C 1
ATOM 936 O O . ILE A 1 112 ? 2.627 13.703 10.055 1 98.75 112 ILE A O 1
ATOM 940 N N . LEU A 1 113 ? 1.866 15.852 9.836 1 98.88 113 LEU A N 1
ATOM 941 C CA . LEU A 1 113 ? 3.062 16.422 10.445 1 98.88 113 LEU A CA 1
ATOM 942 C C . LEU A 1 113 ? 3.291 15.852 11.836 1 98.88 113 LEU A C 1
ATOM 944 O O . LEU A 1 113 ? 4.387 15.383 12.148 1 98.88 113 LEU A O 1
ATOM 948 N N . HIS A 1 114 ? 2.293 15.82 12.609 1 98.94 114 HIS A N 1
ATOM 949 C CA . HIS A 1 114 ? 2.441 15.383 13.992 1 98.94 114 HIS A CA 1
ATOM 950 C C . HIS A 1 114 ? 2.553 13.867 14.078 1 98.94 114 HIS A C 1
ATOM 952 O O . HIS A 1 114 ? 3.283 13.344 14.922 1 98.94 114 HIS A O 1
ATOM 958 N N . LEU A 1 115 ? 1.771 13.141 13.242 1 98.94 115 LEU A N 1
ATOM 959 C CA . LEU A 1 115 ? 1.941 11.688 13.188 1 98.94 115 LEU A CA 1
ATOM 960 C C . LEU A 1 115 ? 3.361 11.328 12.766 1 98.94 115 LEU A C 1
ATOM 962 O O . LEU A 1 115 ? 3.943 10.375 13.297 1 98.94 115 LEU A O 1
ATOM 966 N N . PHE A 1 116 ? 3.902 12.094 11.828 1 98.94 116 PHE A N 1
ATOM 967 C CA . PHE A 1 116 ? 5.266 11.914 11.352 1 98.94 116 PHE A CA 1
ATOM 968 C C . PHE A 1 116 ? 6.27 12.125 12.477 1 98.94 116 PHE A C 1
ATOM 970 O O . PHE A 1 116 ? 7.168 11.305 12.68 1 98.94 116 PHE A O 1
ATOM 977 N N . ARG A 1 117 ? 6.117 13.227 13.195 1 98.88 117 ARG A N 1
ATOM 978 C CA . ARG A 1 117 ? 6.969 13.516 14.352 1 98.88 117 ARG A CA 1
ATOM 979 C C . ARG A 1 117 ? 6.977 12.352 15.328 1 98.88 117 ARG A C 1
ATOM 981 O O . ARG A 1 117 ? 8.039 11.93 15.789 1 98.88 117 ARG A O 1
ATOM 988 N N . CYS A 1 118 ? 5.82 11.836 15.625 1 98.88 118 CYS A N 1
ATOM 989 C CA . CYS A 1 118 ? 5.684 10.727 16.562 1 98.88 118 CYS A CA 1
ATOM 990 C C . CYS A 1 118 ? 6.41 9.484 16.047 1 98.88 118 CYS A C 1
ATOM 992 O O . CYS A 1 118 ? 7.211 8.883 16.766 1 98.88 118 CYS A O 1
ATOM 994 N N . ALA A 1 119 ? 6.164 9.125 14.828 1 98.88 119 ALA A N 1
ATOM 995 C CA . ALA A 1 119 ? 6.746 7.93 14.227 1 98.88 119 ALA A CA 1
ATOM 996 C C . ALA A 1 119 ? 8.266 8.031 14.172 1 98.88 119 ALA A C 1
ATOM 998 O O . ALA A 1 119 ? 8.969 7.062 14.484 1 98.88 119 ALA A O 1
ATOM 999 N N . TYR A 1 120 ? 8.734 9.188 13.789 1 98.81 120 TYR A N 1
ATOM 1000 C CA . TYR A 1 120 ? 10.172 9.391 13.641 1 98.81 120 TYR A CA 1
ATOM 1001 C C . TYR A 1 120 ? 10.867 9.312 14.992 1 98.81 120 TYR A C 1
ATOM 1003 O O . TYR A 1 120 ? 11.891 8.641 15.125 1 98.81 120 TYR A O 1
ATOM 1011 N N . ALA A 1 121 ? 10.328 10 15.969 1 98.69 121 ALA A N 1
ATOM 1012 C CA . ALA A 1 121 ? 10.898 9.977 17.312 1 98.69 121 ALA A CA 1
ATOM 1013 C C . ALA A 1 121 ? 10.953 8.547 17.859 1 98.69 121 ALA A C 1
ATOM 1015 O O . ALA A 1 121 ? 11.969 8.125 18.406 1 98.69 121 ALA A O 1
ATOM 1016 N N . LYS A 1 122 ? 9.867 7.867 17.719 1 98.56 122 LYS A N 1
ATOM 1017 C CA . LYS A 1 122 ? 9.805 6.488 18.188 1 98.56 122 LYS A CA 1
ATOM 1018 C C . LYS A 1 122 ? 10.828 5.613 17.453 1 98.56 122 LYS A C 1
ATOM 1020 O O . LYS A 1 122 ? 11.461 4.754 18.078 1 98.56 122 LYS A O 1
ATOM 1025 N N . TYR A 1 123 ? 10.945 5.797 16.172 1 98.19 123 TYR A N 1
ATOM 1026 C CA . TYR A 1 123 ? 11.906 5.051 15.375 1 98.19 123 TYR A CA 1
ATOM 1027 C C . TYR A 1 123 ? 13.328 5.277 15.875 1 98.19 123 TYR A C 1
ATOM 1029 O O . TYR A 1 123 ? 14.07 4.32 16.125 1 98.19 123 TYR A O 1
ATOM 1037 N N . LEU A 1 124 ? 13.719 6.531 16.047 1 97.81 124 LEU A N 1
ATOM 1038 C CA . LEU A 1 124 ? 15.047 6.859 16.547 1 97.81 124 LEU A CA 1
ATOM 1039 C C . LEU A 1 124 ? 15.281 6.25 17.922 1 97.81 124 LEU A C 1
ATOM 1041 O O . LEU A 1 124 ? 16.375 5.766 18.219 1 97.81 124 LEU A O 1
ATOM 1045 N N . TYR A 1 125 ? 14.234 6.312 18.734 1 97.75 125 TYR A N 1
ATOM 1046 C CA . TYR A 1 125 ? 14.312 5.742 20.078 1 97.75 125 TYR A CA 1
ATOM 1047 C C . TYR A 1 125 ? 14.602 4.246 20.016 1 97.75 125 TYR A C 1
ATOM 1049 O O . TYR A 1 125 ? 15.484 3.75 20.719 1 97.75 125 TYR A O 1
ATOM 1057 N N . ASP A 1 126 ? 13.852 3.557 19.203 1 97.12 126 ASP A N 1
ATOM 1058 C CA . ASP A 1 126 ? 13.93 2.102 19.141 1 97.12 126 ASP A CA 1
ATOM 1059 C C . ASP A 1 126 ? 15.289 1.643 18.625 1 97.12 126 ASP A C 1
ATOM 1061 O O . ASP A 1 126 ? 15.828 0.64 19.094 1 97.12 126 ASP A O 1
ATOM 1065 N N . ILE A 1 127 ? 15.852 2.33 17.672 1 94.62 127 ILE A N 1
ATOM 1066 C CA . ILE A 1 127 ? 17.078 1.858 17.062 1 94.62 127 ILE A CA 1
ATOM 1067 C C . ILE A 1 127 ? 18.281 2.506 17.75 1 94.62 127 ILE A C 1
ATOM 1069 O O . ILE A 1 127 ? 19.438 2.281 17.344 1 94.62 127 ILE A O 1
ATOM 1073 N N . LYS A 1 128 ? 18.047 3.391 18.734 1 94.56 128 LYS A N 1
ATOM 1074 C CA . LYS A 1 128 ? 19.094 4.078 19.484 1 94.56 128 LYS A CA 1
ATOM 1075 C C . LYS A 1 128 ? 20.047 4.82 18.547 1 94.56 128 LYS A C 1
ATOM 1077 O O . LYS A 1 128 ? 21.266 4.691 18.672 1 94.56 128 LYS A O 1
ATOM 1082 N N . SER A 1 129 ? 19.516 5.453 17.625 1 90.81 129 SER A N 1
ATOM 1083 C CA . SER A 1 129 ? 20.281 6.188 16.609 1 90.81 129 SER A CA 1
ATOM 1084 C C . SER A 1 129 ? 20.547 7.617 17.062 1 90.81 129 SER A C 1
ATOM 1086 O O . SER A 1 129 ? 19.984 8.078 18.062 1 90.81 129 SER A O 1
ATOM 1088 N N . LYS A 1 130 ? 21.406 8.25 16.297 1 91.94 130 LYS A N 1
ATOM 1089 C CA . LYS A 1 130 ? 21.625 9.688 16.469 1 91.94 130 LYS A CA 1
ATOM 1090 C C . LYS A 1 130 ? 20.344 10.469 16.188 1 91.94 130 LYS A C 1
ATOM 1092 O O . LYS A 1 130 ? 19.594 10.141 15.266 1 91.94 130 LYS A O 1
ATOM 1097 N N . ILE A 1 131 ? 20.141 11.461 17.016 1 95.06 131 ILE A N 1
ATOM 1098 C CA . ILE A 1 131 ? 18.969 12.32 16.891 1 95.06 131 ILE A CA 1
ATOM 1099 C C . ILE A 1 131 ? 19.234 13.406 15.852 1 95.06 131 ILE A C 1
ATOM 1101 O O . ILE A 1 131 ? 19.953 14.375 16.109 1 95.06 131 ILE A O 1
ATOM 1105 N N . ILE A 1 132 ? 18.703 13.164 14.672 1 95.12 132 ILE A N 1
ATOM 1106 C CA . ILE A 1 132 ? 18.891 14.102 13.57 1 95.12 132 ILE A CA 1
ATOM 1107 C C . ILE A 1 132 ? 17.531 14.688 13.164 1 95.12 132 ILE A C 1
ATOM 1109 O O . ILE A 1 132 ? 16.484 14.07 13.398 1 95.12 132 ILE A O 1
ATOM 1113 N N . LYS A 1 133 ? 17.531 15.82 12.492 1 97.38 133 LYS A N 1
ATOM 1114 C CA . LYS A 1 133 ? 16.312 16.516 12.086 1 97.38 133 LYS A CA 1
ATOM 1115 C C . LYS A 1 133 ? 15.555 15.711 11.039 1 97.38 133 LYS A C 1
ATOM 1117 O O . LYS A 1 133 ? 16.156 15.125 10.133 1 97.38 133 LYS A O 1
ATOM 1122 N N . PRO A 1 134 ? 14.234 15.641 11.25 1 97.94 134 PRO A N 1
ATOM 1123 C CA . PRO A 1 134 ? 13.438 15.055 10.172 1 97.94 134 PRO A CA 1
ATOM 1124 C C . PRO A 1 134 ? 13.359 15.953 8.945 1 97.94 134 PRO A C 1
ATOM 1126 O O . PRO A 1 134 ? 13.594 17.156 9.039 1 97.94 134 PRO A O 1
ATOM 1129 N N . LYS A 1 135 ? 13.07 15.398 7.809 1 98.06 135 LYS A N 1
ATOM 1130 C CA . LYS A 1 135 ? 13.086 16.109 6.527 1 98.06 135 LYS A CA 1
ATOM 1131 C C . LYS A 1 135 ? 11.664 16.422 6.059 1 98.06 135 LYS A C 1
ATOM 1133 O O . LYS A 1 135 ? 10.758 15.602 6.219 1 98.06 135 LYS A O 1
ATOM 1138 N N . LEU A 1 136 ? 11.492 17.594 5.598 1 97.94 136 LEU A N 1
ATOM 1139 C CA . LEU A 1 136 ? 10.211 18.094 5.105 1 97.94 136 LEU A CA 1
ATOM 1140 C C . LEU A 1 136 ? 10.367 18.688 3.707 1 97.94 136 LEU A C 1
ATOM 1142 O O . LEU A 1 136 ? 11.336 19.391 3.424 1 97.94 136 LEU A O 1
ATOM 1146 N N . ILE A 1 137 ? 9.461 18.297 2.805 1 96.12 137 ILE A N 1
ATOM 1147 C CA . ILE A 1 137 ? 9.43 18.891 1.472 1 96.12 137 ILE A CA 1
ATOM 1148 C C . ILE A 1 137 ? 8.188 19.766 1.329 1 96.12 137 ILE A C 1
ATOM 1150 O O . ILE A 1 137 ? 7.102 19.406 1.785 1 96.12 137 ILE A O 1
ATOM 1154 N N . TYR A 1 138 ? 8.375 20.906 0.778 1 94.56 138 TYR A N 1
ATOM 1155 C CA . TYR A 1 138 ? 7.332 21.891 0.541 1 94.56 138 TYR A CA 1
ATOM 1156 C C . TYR A 1 138 ? 7.34 22.359 -0.911 1 94.56 138 TYR A C 1
ATOM 1158 O O . TYR A 1 138 ? 8.344 22.891 -1.395 1 94.56 138 TYR A O 1
ATOM 1166 N N . PHE A 1 139 ? 6.223 22.047 -1.625 1 89.25 139 PHE A N 1
ATOM 1167 C CA . PHE A 1 139 ? 6.062 22.531 -2.988 1 89.25 139 PHE A CA 1
ATOM 1168 C C . PHE A 1 139 ? 5.488 23.953 -2.99 1 89.25 139 PHE A C 1
ATOM 1170 O O . PHE A 1 139 ? 4.277 24.125 -2.84 1 89.25 139 PHE A O 1
ATOM 1177 N N . LYS A 1 140 ? 6.332 24.859 -3.27 1 86.19 140 LYS A N 1
ATOM 1178 C CA . LYS A 1 140 ? 5.945 26.266 -3.152 1 86.19 140 LYS A CA 1
ATOM 1179 C C . LYS A 1 140 ? 5.41 26.797 -4.477 1 86.19 140 LYS A C 1
ATOM 1181 O O . LYS A 1 140 ? 5.996 26.562 -5.531 1 86.19 140 LYS A O 1
ATOM 1186 N N . ASP A 1 141 ? 4.246 27.312 -4.375 1 81.12 141 ASP A N 1
ATOM 1187 C CA . ASP A 1 141 ? 3.678 28.078 -5.48 1 81.12 141 ASP A CA 1
ATOM 1188 C C . ASP A 1 141 ? 3.76 29.578 -5.211 1 81.12 141 ASP A C 1
ATOM 1190 O O . ASP A 1 141 ? 2.881 30.141 -4.559 1 81.12 141 ASP A O 1
ATOM 1194 N N . ASP A 1 142 ? 4.711 30.266 -5.746 1 74.38 142 ASP A N 1
ATOM 1195 C CA . ASP A 1 142 ? 5.02 31.656 -5.422 1 74.38 142 ASP A CA 1
ATOM 1196 C C . ASP A 1 142 ? 3.898 32.594 -5.875 1 74.38 142 ASP A C 1
ATOM 1198 O O . ASP A 1 142 ? 3.646 33.625 -5.242 1 74.38 142 ASP A O 1
ATOM 1202 N N . THR A 1 143 ? 3.227 32.188 -6.793 1 78.06 143 THR A N 1
ATOM 1203 C CA . THR A 1 143 ? 2.32 33.156 -7.406 1 78.06 143 THR A CA 1
ATOM 1204 C C . THR A 1 143 ? 0.898 32.969 -6.883 1 78.06 143 THR A C 1
ATOM 1206 O O . THR A 1 143 ? 0.151 33.938 -6.742 1 78.06 143 THR A O 1
ATOM 1209 N N . ASN A 1 144 ? 0.602 31.828 -6.457 1 86.31 144 ASN A N 1
ATOM 1210 C CA . ASN A 1 144 ? -0.815 31.562 -6.238 1 86.31 144 ASN A CA 1
ATOM 1211 C C . ASN A 1 144 ? -1.065 30.969 -4.855 1 86.31 144 ASN A C 1
ATOM 1213 O O . ASN A 1 144 ? -2.109 30.359 -4.617 1 86.31 144 ASN A O 1
ATOM 1217 N N . GLU A 1 145 ? -0.185 31.203 -3.902 1 91.19 145 GLU A N 1
ATOM 1218 C CA . GLU A 1 145 ? -0.339 30.609 -2.574 1 91.19 145 GLU A CA 1
ATOM 1219 C C . GLU A 1 145 ? -0.803 31.656 -1.562 1 91.19 145 GLU A C 1
ATOM 1221 O O . GLU A 1 145 ? -0.387 32.812 -1.622 1 91.19 145 GLU A O 1
ATOM 1226 N N . PHE A 1 146 ? -1.662 31.297 -0.637 1 95.06 146 PHE A N 1
ATOM 1227 C CA . PHE A 1 146 ? -2.072 32.188 0.449 1 95.06 146 PHE A CA 1
ATOM 1228 C C . PHE A 1 146 ? -0.886 32.531 1.336 1 95.06 146 PHE A C 1
ATOM 1230 O O . PHE A 1 146 ? -0.147 31.656 1.776 1 95.06 146 PHE A O 1
ATOM 1237 N N . PRO A 1 147 ? -0.692 33.812 1.596 1 95.69 147 PRO A N 1
ATOM 1238 C CA . PRO A 1 147 ? 0.393 34.188 2.502 1 95.69 147 PRO A CA 1
ATOM 1239 C C . PRO A 1 147 ? 0.275 33.531 3.875 1 95.69 147 PRO A C 1
ATOM 1241 O O . PRO A 1 147 ? 1.289 33.219 4.504 1 95.69 147 PRO A O 1
ATOM 1244 N N . GLU A 1 148 ? -0.982 33.375 4.348 1 97.25 148 GLU A N 1
ATOM 1245 C CA . GLU A 1 148 ? -1.225 32.75 5.641 1 97.25 148 GLU A CA 1
ATOM 1246 C C . GLU A 1 148 ? -0.682 31.328 5.664 1 97.25 148 GLU A C 1
ATOM 1248 O O . GLU A 1 148 ? -0.151 30.875 6.684 1 97.25 148 GLU A O 1
ATOM 1253 N N . ILE A 1 149 ? -0.799 30.625 4.52 1 96.44 149 ILE A N 1
ATOM 1254 C CA . ILE A 1 149 ? -0.31 29.25 4.418 1 96.44 149 ILE A CA 1
ATOM 1255 C C . ILE A 1 149 ? 1.217 29.25 4.457 1 96.44 149 ILE A C 1
ATOM 1257 O O . ILE A 1 149 ? 1.822 28.469 5.188 1 96.44 149 ILE A O 1
ATOM 1261 N N . TYR A 1 150 ? 1.776 30.094 3.705 1 94.38 150 TYR A N 1
ATOM 1262 C CA . TYR A 1 150 ? 3.23 30.188 3.662 1 94.38 150 TYR A CA 1
ATOM 1263 C C . TYR A 1 150 ? 3.801 30.484 5.043 1 94.38 150 TYR A C 1
ATOM 1265 O O . TYR A 1 150 ? 4.773 29.844 5.469 1 94.38 150 TYR A O 1
ATOM 1273 N N . GLN A 1 151 ? 3.207 31.422 5.723 1 96.75 151 GLN A N 1
ATOM 1274 C CA . GLN A 1 151 ? 3.627 31.766 7.078 1 96.75 151 GLN A CA 1
ATOM 1275 C C . GLN A 1 151 ? 3.5 30.562 8.008 1 96.75 151 GLN A C 1
ATOM 1277 O O . GLN A 1 151 ? 4.414 30.281 8.789 1 96.75 151 GLN A O 1
ATOM 1282 N N . PHE A 1 152 ? 2.426 29.938 7.902 1 97.94 152 PHE A N 1
ATOM 1283 C CA . PHE A 1 152 ? 2.15 28.797 8.773 1 97.94 152 PHE A CA 1
ATOM 1284 C C . PHE A 1 152 ? 3.164 27.688 8.547 1 97.94 152 PHE A C 1
ATOM 1286 O O . PHE A 1 152 ? 3.662 27.094 9.508 1 97.94 152 PHE A O 1
ATOM 1293 N N . VAL A 1 153 ? 3.484 27.359 7.293 1 97.62 153 VAL A N 1
ATOM 1294 C CA . VAL A 1 153 ? 4.465 26.328 6.949 1 97.62 153 VAL A CA 1
ATOM 1295 C C . VAL A 1 153 ? 5.812 26.672 7.586 1 97.62 153 VAL A C 1
ATOM 1297 O O . VAL A 1 153 ? 6.43 25.828 8.234 1 97.62 153 VAL A O 1
ATOM 1300 N N . ASN A 1 154 ? 6.219 27.906 7.484 1 97 154 ASN A N 1
ATOM 1301 C CA . ASN A 1 154 ? 7.496 28.328 8.039 1 97 154 ASN A CA 1
ATOM 1302 C C . ASN A 1 154 ? 7.512 28.234 9.562 1 97 154 ASN A C 1
ATOM 1304 O O . ASN A 1 154 ? 8.516 27.844 10.156 1 97 154 ASN A O 1
ATOM 1308 N N . GLU A 1 155 ? 6.406 28.609 10.172 1 98.31 155 GLU A N 1
ATOM 1309 C CA . GLU A 1 155 ? 6.289 28.484 11.617 1 98.31 155 GLU A CA 1
ATOM 1310 C C . GLU A 1 155 ? 6.438 27.031 12.07 1 98.31 155 GLU A C 1
ATOM 1312 O O . GLU A 1 155 ? 7.152 26.75 13.031 1 98.31 155 GLU A O 1
ATOM 1317 N N . CYS A 1 156 ? 5.785 26.141 11.383 1 98.44 156 CYS A N 1
ATOM 1318 C CA . CYS A 1 156 ? 5.844 24.719 11.734 1 98.44 156 CYS A CA 1
ATOM 1319 C C . CYS A 1 156 ? 7.266 24.188 11.594 1 98.44 156 CYS A C 1
ATOM 1321 O O . CYS A 1 156 ? 7.758 23.484 12.477 1 98.44 156 CYS A O 1
ATOM 1323 N N . VAL A 1 157 ? 7.918 24.562 10.516 1 98.06 157 VAL A N 1
ATOM 1324 C CA . VAL A 1 157 ? 9.281 24.109 10.25 1 98.06 157 VAL A CA 1
ATOM 1325 C C . VAL A 1 157 ? 10.203 24.562 11.375 1 98.06 157 VAL A C 1
ATOM 1327 O O . VAL A 1 157 ? 11.047 23.797 11.844 1 98.06 157 VAL A O 1
ATOM 1330 N N . TYR A 1 158 ? 9.977 25.812 11.773 1 97.81 158 TYR A N 1
ATOM 1331 C CA . TYR A 1 158 ? 10.797 26.391 12.836 1 97.81 158 TYR A CA 1
ATOM 1332 C C . TYR A 1 158 ? 10.492 25.734 14.18 1 97.81 158 TYR A C 1
ATOM 1334 O O . TYR A 1 158 ? 11.398 25.266 14.875 1 97.81 158 TYR A O 1
ATOM 1342 N N . ILE A 1 159 ? 9.258 25.641 14.562 1 98.25 159 ILE A N 1
ATOM 1343 C CA . ILE A 1 159 ? 8.812 25.172 15.875 1 98.25 159 ILE A CA 1
ATOM 1344 C C . ILE A 1 159 ? 9.195 23.703 16.062 1 98.25 159 ILE A C 1
ATOM 1346 O O . ILE A 1 159 ? 9.664 23.312 17.125 1 98.25 159 ILE A O 1
ATOM 1350 N N . TYR A 1 160 ? 9.047 22.938 15.016 1 98.44 160 TYR A N 1
ATOM 1351 C CA . TYR A 1 160 ? 9.242 21.5 15.164 1 98.44 160 TYR A CA 1
ATOM 1352 C C . TYR A 1 160 ? 10.594 21.062 14.609 1 98.44 160 TYR A C 1
ATOM 1354 O O . TYR A 1 160 ? 10.898 19.875 14.555 1 98.44 160 TYR A O 1
ATOM 1362 N N . ASP A 1 161 ? 11.391 22.016 14.156 1 98.25 161 ASP A N 1
ATOM 1363 C CA . ASP A 1 161 ? 12.812 21.844 13.844 1 98.25 161 ASP A CA 1
ATOM 1364 C C . ASP A 1 161 ? 13 20.859 12.695 1 98.25 161 ASP A C 1
ATOM 1366 O O . ASP A 1 161 ? 13.773 19.906 12.82 1 98.25 161 ASP A O 1
ATOM 1370 N N . PHE A 1 162 ? 12.289 21.047 11.594 1 98.12 162 PHE A N 1
ATOM 1371 C CA . PHE A 1 162 ? 12.422 20.234 10.398 1 98.12 162 PHE A CA 1
ATOM 1372 C C . PHE A 1 162 ? 13.531 20.766 9.492 1 98.12 162 PHE A C 1
ATOM 1374 O O . PHE A 1 162 ? 13.828 21.953 9.5 1 98.12 162 PHE A O 1
ATOM 1381 N N . ASP A 1 163 ? 14.219 19.844 8.797 1 97.06 163 ASP A N 1
ATOM 1382 C CA . ASP A 1 163 ? 15.023 20.219 7.637 1 97.06 163 ASP A CA 1
ATOM 1383 C C . ASP A 1 163 ? 14.141 20.453 6.41 1 97.06 163 ASP A C 1
ATOM 1385 O O . ASP A 1 163 ? 13.57 19.5 5.863 1 97.06 163 ASP A O 1
ATOM 1389 N N . LEU A 1 164 ? 14.047 21.688 6 1 96 164 LEU A N 1
ATOM 1390 C CA . LEU A 1 164 ? 13.094 22.094 4.98 1 96 164 LEU A CA 1
ATOM 1391 C C . LEU A 1 164 ? 13.719 22.031 3.59 1 96 164 LEU A C 1
ATOM 1393 O O . LEU A 1 164 ? 14.789 22.609 3.361 1 96 164 LEU A O 1
ATOM 1397 N N . ASN A 1 165 ? 13.094 21.266 2.709 1 93.81 165 ASN A N 1
ATOM 1398 C CA . ASN A 1 165 ? 13.391 21.266 1.282 1 93.81 165 ASN A CA 1
ATOM 1399 C C . ASN A 1 165 ? 12.281 21.938 0.474 1 93.81 165 ASN A C 1
ATOM 1401 O O . ASN A 1 165 ? 11.18 21.391 0.371 1 93.81 165 ASN A O 1
ATOM 1405 N N . ILE A 1 166 ? 12.602 23.047 -0.143 1 92.38 166 ILE A N 1
ATOM 1406 C CA . ILE A 1 166 ? 11.609 23.766 -0.936 1 92.38 166 ILE A CA 1
ATOM 1407 C C . ILE A 1 166 ? 11.742 23.375 -2.406 1 92.38 166 ILE A C 1
ATOM 1409 O O . ILE A 1 166 ? 12.844 23.391 -2.963 1 92.38 166 ILE A O 1
ATOM 1413 N N . ILE A 1 167 ? 10.719 22.953 -2.953 1 89.56 167 ILE A N 1
ATOM 1414 C CA . ILE A 1 167 ? 10.688 22.625 -4.371 1 89.56 167 ILE A CA 1
ATOM 1415 C C . ILE A 1 167 ? 9.875 23.672 -5.129 1 89.56 167 ILE A C 1
ATOM 1417 O O . ILE A 1 167 ? 8.711 23.922 -4.801 1 89.56 167 ILE A O 1
ATOM 1421 N N . ASN A 1 168 ? 10.539 24.219 -6.105 1 84.12 168 ASN A N 1
ATOM 1422 C CA . ASN A 1 168 ? 9.891 25.234 -6.945 1 84.12 168 ASN A CA 1
ATOM 1423 C C . ASN A 1 168 ? 9.531 24.656 -8.32 1 84.12 168 ASN A C 1
ATOM 1425 O O . ASN A 1 168 ? 10.219 23.781 -8.828 1 84.12 168 ASN A O 1
ATOM 1429 N N . GLY A 1 169 ? 8.453 25.094 -8.938 1 72.62 169 GLY A N 1
ATOM 1430 C CA . GLY A 1 169 ? 8.117 24.719 -10.305 1 72.62 169 GLY A CA 1
ATOM 1431 C C . GLY A 1 169 ? 6.969 23.734 -10.375 1 72.62 169 GLY A C 1
ATOM 1432 O O . GLY A 1 169 ? 6.223 23.562 -9.414 1 72.62 169 GLY A O 1
ATOM 1433 N N . LYS A 1 170 ? 6.859 23.156 -11.625 1 73.5 170 LYS A N 1
ATOM 1434 C CA . LYS A 1 170 ? 5.809 22.172 -11.859 1 73.5 170 LYS A CA 1
ATOM 1435 C C . LYS A 1 170 ? 6.117 20.859 -11.148 1 73.5 170 LYS A C 1
ATOM 1437 O O . LYS A 1 170 ? 7.266 20.406 -11.133 1 73.5 170 LYS A O 1
ATOM 1442 N N . TRP A 1 171 ? 5.141 20.281 -10.578 1 71.44 171 TRP A N 1
ATOM 1443 C CA . TRP A 1 171 ? 5.285 19.109 -9.711 1 71.44 171 TRP A CA 1
ATOM 1444 C C . TRP A 1 171 ? 6.059 18 -10.414 1 71.44 171 TRP A C 1
ATOM 1446 O O . TRP A 1 171 ? 7.055 17.5 -9.891 1 71.44 171 TRP A O 1
ATOM 1456 N N . GLU A 1 172 ? 5.688 17.703 -11.641 1 72.56 172 GLU A N 1
ATOM 1457 C CA . GLU A 1 172 ? 6.242 16.547 -12.328 1 72.56 172 GLU A CA 1
ATOM 1458 C C . GLU A 1 172 ? 7.746 16.688 -12.547 1 72.56 172 GLU A C 1
ATOM 1460 O O . GLU A 1 172 ? 8.523 15.797 -12.219 1 72.56 172 GLU A O 1
ATOM 1465 N N . THR A 1 173 ? 8.156 17.828 -13.008 1 78.38 173 THR A N 1
ATOM 1466 C CA . THR A 1 173 ? 9.57 18.031 -13.297 1 78.38 173 THR A CA 1
ATOM 1467 C C . THR A 1 173 ? 10.367 18.234 -12.008 1 78.38 173 THR A C 1
ATOM 1469 O O . THR A 1 173 ? 11.484 17.734 -11.883 1 78.38 173 THR A O 1
ATOM 1472 N N . SER A 1 174 ? 9.742 18.734 -11.109 1 87.12 174 SER A N 1
ATOM 1473 C CA . SER A 1 174 ? 10.445 19.094 -9.883 1 87.12 174 SER A CA 1
ATOM 1474 C C . SER A 1 174 ? 10.672 17.875 -8.992 1 87.12 174 SER A C 1
ATOM 1476 O O . SER A 1 174 ? 11.734 17.719 -8.383 1 87.12 174 SER A O 1
ATOM 1478 N N . ILE A 1 175 ? 9.727 16.984 -9.039 1 89.88 175 ILE A N 1
ATOM 1479 C CA . ILE A 1 175 ? 9.859 15.812 -8.18 1 89.88 175 ILE A CA 1
ATOM 1480 C C . ILE A 1 175 ? 10.93 14.883 -8.742 1 89.88 175 ILE A C 1
ATOM 1482 O O . ILE A 1 175 ? 11.695 14.281 -7.98 1 89.88 175 ILE A O 1
ATOM 1486 N N . THR A 1 176 ? 10.984 14.727 -10.047 1 93.12 176 THR A N 1
ATOM 1487 C CA . THR A 1 176 ? 12 13.898 -10.688 1 93.12 176 THR A CA 1
ATOM 1488 C C . THR A 1 176 ? 13.398 14.406 -10.352 1 93.12 176 THR A C 1
ATOM 1490 O O . THR A 1 176 ? 14.273 13.633 -9.961 1 93.12 176 THR A O 1
ATOM 1493 N N . HIS A 1 177 ? 13.57 15.711 -10.43 1 93.25 177 HIS A N 1
ATOM 1494 C CA . HIS A 1 177 ? 14.859 16.312 -10.133 1 93.25 177 HIS A CA 1
ATOM 1495 C C . HIS A 1 177 ? 15.219 16.125 -8.656 1 93.25 177 HIS A C 1
ATOM 1497 O O . HIS A 1 177 ? 16.391 15.898 -8.328 1 93.25 177 HIS A O 1
ATOM 1503 N N . PHE A 1 178 ? 14.328 16.25 -7.844 1 94.44 178 PHE A N 1
ATOM 1504 C CA . PHE A 1 178 ? 14.562 16.109 -6.414 1 94.44 178 PHE A CA 1
ATOM 1505 C C . PHE A 1 178 ? 15.008 14.688 -6.078 1 94.44 178 PHE A C 1
ATOM 1507 O O . PHE A 1 178 ? 15.961 14.492 -5.316 1 94.44 178 PHE A O 1
ATOM 1514 N N . ILE A 1 179 ? 14.305 13.695 -6.668 1 94.5 179 ILE A N 1
ATOM 1515 C CA . ILE A 1 179 ? 14.648 12.297 -6.434 1 94.5 179 ILE A CA 1
ATOM 1516 C C . ILE A 1 179 ? 16.062 12.008 -6.949 1 94.5 179 ILE A C 1
ATOM 1518 O O . ILE A 1 179 ? 16.844 11.336 -6.281 1 94.5 179 ILE A O 1
ATOM 1522 N N . GLU A 1 180 ? 16.375 12.531 -8.094 1 93.31 180 GLU A N 1
ATOM 1523 C CA . GLU A 1 180 ? 17.719 12.367 -8.648 1 93.31 180 GLU A CA 1
ATOM 1524 C C . GLU A 1 180 ? 18.766 12.984 -7.727 1 93.31 180 GLU A C 1
ATOM 1526 O O . GLU A 1 180 ? 19.859 12.422 -7.559 1 93.31 180 GLU A O 1
ATOM 1531 N N . PHE A 1 181 ? 18.422 14.133 -7.199 1 94.38 181 PHE A N 1
ATOM 1532 C CA . PHE A 1 181 ? 19.328 14.797 -6.266 1 94.38 181 PHE A CA 1
ATOM 1533 C C . PHE A 1 181 ? 19.578 13.93 -5.043 1 94.38 181 PHE A C 1
ATOM 1535 O O . PHE A 1 181 ? 20.719 13.789 -4.602 1 94.38 181 PHE A O 1
ATOM 1542 N N . ILE A 1 182 ? 18.516 13.344 -4.496 1 94.88 182 ILE A N 1
ATOM 1543 C CA . ILE A 1 182 ? 18.641 12.484 -3.32 1 94.88 182 ILE A CA 1
ATOM 1544 C C . ILE A 1 182 ? 19.484 11.258 -3.66 1 94.88 182 ILE A C 1
ATOM 1546 O O . ILE A 1 182 ? 20.328 10.844 -2.869 1 94.88 182 ILE A O 1
ATOM 1550 N N . GLN A 1 183 ? 19.25 10.656 -4.801 1 93.38 183 GLN A N 1
ATOM 1551 C CA . GLN A 1 183 ? 20.016 9.484 -5.238 1 93.38 183 GLN A CA 1
ATOM 1552 C C . GLN A 1 183 ? 21.5 9.805 -5.379 1 93.38 183 GLN A C 1
ATOM 1554 O O . GLN A 1 183 ? 22.344 9.023 -4.957 1 93.38 183 GLN A O 1
ATOM 1559 N N . LYS A 1 184 ? 21.766 10.938 -5.992 1 93.06 184 LYS A N 1
ATOM 1560 C CA . LYS A 1 184 ? 23.141 11.367 -6.152 1 93.06 184 LYS A CA 1
ATOM 1561 C C . LYS A 1 184 ? 23.828 11.562 -4.797 1 93.06 184 LYS A C 1
ATOM 1563 O O . LYS A 1 184 ? 24.953 11.133 -4.594 1 93.06 184 LYS A O 1
ATOM 1568 N N . LYS A 1 185 ? 23.125 12.25 -3.957 1 92.81 185 LYS A N 1
ATOM 1569 C CA . LYS A 1 185 ? 23.656 12.477 -2.617 1 92.81 185 LYS A CA 1
ATOM 1570 C C . LYS A 1 185 ? 23.969 11.156 -1.918 1 92.81 185 LYS A C 1
ATOM 1572 O O . LYS A 1 185 ? 24.984 11.031 -1.241 1 92.81 185 LYS A O 1
ATOM 1577 N N . TYR A 1 186 ? 23.109 10.172 -2.041 1 90.81 186 TYR A N 1
ATOM 1578 C CA . TYR A 1 186 ? 23.312 8.859 -1.446 1 90.81 186 TYR A CA 1
ATOM 1579 C C . TYR A 1 186 ? 24.547 8.18 -2.035 1 90.81 186 TYR A C 1
ATOM 1581 O O . TYR A 1 186 ? 25.359 7.629 -1.301 1 90.81 186 TYR A O 1
ATOM 1589 N N . ARG A 1 187 ? 24.641 8.242 -3.289 1 89.75 187 ARG A N 1
ATOM 1590 C CA . ARG A 1 187 ? 25.797 7.645 -3.963 1 89.75 187 ARG A CA 1
ATOM 1591 C C . ARG A 1 187 ? 27.094 8.281 -3.494 1 89.75 187 ARG A C 1
ATOM 1593 O O . ARG A 1 187 ? 28.078 7.578 -3.221 1 89.75 187 ARG A O 1
ATOM 1600 N N . ASP A 1 188 ? 27.062 9.57 -3.432 1 89.94 188 ASP A N 1
ATOM 1601 C CA . ASP A 1 188 ? 28.25 10.289 -2.98 1 89.94 188 ASP A CA 1
ATOM 1602 C C . ASP A 1 188 ? 28.625 9.875 -1.562 1 89.94 188 ASP A C 1
ATOM 1604 O O . ASP A 1 188 ? 29.812 9.695 -1.263 1 89.94 188 ASP A O 1
ATOM 1608 N N . THR A 1 189 ? 27.688 9.75 -0.746 1 88.69 189 THR A N 1
ATOM 1609 C CA . THR A 1 189 ? 27.938 9.32 0.626 1 88.69 189 THR A CA 1
ATOM 1610 C C . THR A 1 189 ? 28.531 7.918 0.654 1 88.69 189 THR A C 1
ATOM 1612 O O . THR A 1 189 ? 29.469 7.652 1.417 1 88.69 189 THR A O 1
ATOM 1615 N N . CYS A 1 190 ? 27.953 7.043 -0.184 1 86.75 190 CYS A N 1
ATOM 1616 C CA . CYS A 1 190 ? 28.469 5.68 -0.267 1 86.75 190 CYS A CA 1
ATOM 1617 C C . CYS A 1 190 ? 29.906 5.668 -0.754 1 86.75 190 CYS A C 1
ATOM 1619 O O . CYS A 1 190 ? 30.75 4.961 -0.196 1 86.75 190 CYS A O 1
ATOM 1621 N N . ILE A 1 191 ? 30.172 6.422 -1.742 1 85.94 191 ILE A N 1
ATOM 1622 C CA . ILE A 1 191 ? 31.516 6.484 -2.322 1 85.94 191 ILE A CA 1
ATOM 1623 C C . ILE A 1 191 ? 32.5 6.969 -1.271 1 85.94 191 ILE A C 1
ATOM 1625 O O . ILE A 1 191 ? 33.594 6.398 -1.125 1 85.94 191 ILE A O 1
ATOM 1629 N N . ASP A 1 192 ? 32.125 7.969 -0.595 1 86.56 192 ASP A N 1
ATOM 1630 C CA . ASP A 1 192 ? 33 8.555 0.419 1 86.56 192 ASP A CA 1
ATOM 1631 C C . ASP A 1 192 ? 33.219 7.578 1.573 1 86.56 192 ASP A C 1
ATOM 1633 O O . ASP A 1 192 ? 34.344 7.301 1.941 1 86.56 192 ASP A O 1
ATOM 1637 N N . LYS A 1 193 ? 32.156 7.031 2.041 1 85.44 193 LYS A N 1
ATOM 1638 C CA . LYS A 1 193 ? 32.25 6.207 3.244 1 85.44 193 LYS A CA 1
ATOM 1639 C C . LYS A 1 193 ? 32.844 4.844 2.939 1 85.44 193 LYS A C 1
ATOM 1641 O O . LYS A 1 193 ? 33.5 4.242 3.799 1 85.44 193 LYS A O 1
ATOM 1646 N N . LEU A 1 194 ? 32.656 4.379 1.721 1 84.81 194 LEU A N 1
ATOM 1647 C CA . LEU A 1 194 ? 33.125 3.041 1.364 1 84.81 194 LEU A CA 1
ATOM 1648 C C . LEU A 1 194 ? 34.375 3.113 0.519 1 84.81 194 LEU A C 1
ATOM 1650 O O . LEU A 1 194 ? 34.875 2.086 0.065 1 84.81 194 LEU A O 1
ATOM 1654 N N . ASN A 1 195 ? 34.875 4.238 0.275 1 82.75 195 ASN A N 1
ATOM 1655 C CA . ASN A 1 195 ? 36.094 4.465 -0.49 1 82.75 195 ASN A CA 1
ATOM 1656 C C . ASN A 1 195 ? 36.062 3.75 -1.839 1 82.75 195 ASN A C 1
ATOM 1658 O O . ASN A 1 195 ? 36.969 2.996 -2.176 1 82.75 195 ASN A O 1
ATOM 1662 N N . ILE A 1 196 ? 35.031 4.078 -2.586 1 82.44 196 ILE A N 1
ATOM 1663 C CA . ILE A 1 196 ? 34.812 3.443 -3.881 1 82.44 196 ILE A CA 1
ATOM 1664 C C . ILE A 1 196 ? 35.5 4.246 -4.973 1 82.44 196 ILE A C 1
ATOM 1666 O O . ILE A 1 196 ? 35.406 5.477 -5.008 1 82.44 196 ILE A O 1
ATOM 1670 N N . ASN A 1 197 ? 36.312 3.578 -5.844 1 73.06 197 ASN A N 1
ATOM 1671 C CA . ASN A 1 197 ? 37.031 4.242 -6.926 1 73.06 197 ASN A CA 1
ATOM 1672 C C . ASN A 1 197 ? 36.25 4.211 -8.227 1 73.06 197 ASN A C 1
ATOM 1674 O O . ASN A 1 197 ? 36.438 5.066 -9.094 1 73.06 197 ASN A O 1
ATOM 1678 N N . GLN A 1 198 ? 35.531 3.07 -8.516 1 64.38 198 GLN A N 1
ATOM 1679 C CA . GLN A 1 198 ? 34.75 2.906 -9.734 1 64.38 198 GLN A CA 1
ATOM 1680 C C . GLN A 1 198 ? 33.25 2.932 -9.414 1 64.38 198 GLN A C 1
ATOM 1682 O O . GLN A 1 198 ? 32.812 2.299 -8.461 1 64.38 198 GLN A O 1
ATOM 1687 N N . THR A 1 199 ? 32.531 3.883 -10.117 1 60.81 199 THR A N 1
ATOM 1688 C CA . THR A 1 199 ? 31.188 4.07 -9.602 1 60.81 199 THR A CA 1
ATOM 1689 C C . THR A 1 199 ? 30.156 3.51 -10.578 1 60.81 199 THR A C 1
ATOM 1691 O O . THR A 1 199 ? 30.047 3.98 -11.711 1 60.81 199 THR A O 1
ATOM 1694 N N . ASP A 1 200 ? 29.891 2.059 -10.547 1 65.31 200 ASP A N 1
ATOM 1695 C CA . ASP A 1 200 ? 28.641 1.713 -11.211 1 65.31 200 ASP A CA 1
ATOM 1696 C C . ASP A 1 200 ? 27.438 2.25 -10.438 1 65.31 200 ASP A C 1
ATOM 1698 O O . ASP A 1 200 ? 27.109 1.739 -9.367 1 65.31 200 ASP A O 1
ATOM 1702 N N . SER A 1 201 ? 26.781 3.229 -10.898 1 65.31 201 SER A N 1
ATOM 1703 C CA . SER A 1 201 ? 25.766 4.055 -10.273 1 65.31 201 SER A CA 1
ATOM 1704 C C . SER A 1 201 ? 24.484 3.26 -10.039 1 65.31 201 SER A C 1
ATOM 1706 O O . SER A 1 201 ? 23.75 3.523 -9.086 1 65.31 201 SER A O 1
ATOM 1708 N N . SER A 1 202 ? 24.328 2.1 -10.703 1 73.5 202 SER A N 1
ATOM 1709 C CA . SER A 1 202 ? 23.031 1.438 -10.648 1 73.5 202 SER A CA 1
ATOM 1710 C C . SER A 1 202 ? 22.891 0.594 -9.383 1 73.5 202 SER A C 1
ATOM 1712 O O . SER A 1 202 ? 21.781 0.332 -8.93 1 73.5 202 SER A O 1
ATOM 1714 N N . LEU A 1 203 ? 24 0.31 -8.789 1 80.62 203 LEU A N 1
ATOM 1715 C CA . LEU A 1 203 ? 23.984 -0.559 -7.617 1 80.62 203 LEU A CA 1
ATOM 1716 C C . LEU A 1 203 ? 23.812 0.256 -6.34 1 80.62 203 LEU A C 1
ATOM 1718 O O . LEU A 1 203 ? 23.453 -0.29 -5.293 1 80.62 203 LEU A O 1
ATOM 1722 N N . LEU A 1 204 ? 24.172 1.484 -6.488 1 85.44 204 LEU A N 1
ATOM 1723 C CA . LEU A 1 204 ? 24.094 2.352 -5.32 1 85.44 204 LEU A CA 1
ATOM 1724 C C . LEU A 1 204 ? 22.828 3.213 -5.371 1 85.44 204 LEU A C 1
ATOM 1726 O O . LEU A 1 204 ? 22.875 4.34 -5.875 1 85.44 204 LEU A O 1
ATOM 1730 N N . SER A 1 205 ? 21.75 2.629 -5.016 1 88.25 205 SER A N 1
ATOM 1731 C CA . SER A 1 205 ? 20.469 3.322 -4.988 1 88.25 205 SER A CA 1
ATOM 1732 C C . SER A 1 205 ? 19.766 3.115 -3.654 1 88.25 205 SER A C 1
ATOM 1734 O O . SER A 1 205 ? 20.047 2.154 -2.938 1 88.25 205 SER A O 1
ATOM 1736 N N . THR A 1 206 ? 18.969 4.047 -3.301 1 91.44 206 THR A N 1
ATOM 1737 C CA . THR A 1 206 ? 18.203 3.959 -2.061 1 91.44 206 THR A CA 1
ATOM 1738 C C . THR A 1 206 ? 16.719 4.152 -2.328 1 91.44 206 THR A C 1
ATOM 1740 O O . THR A 1 206 ? 16.328 4.816 -3.293 1 91.44 206 THR A O 1
ATOM 1743 N N . SER A 1 207 ? 15.953 3.51 -1.486 1 94.38 207 SER A N 1
ATOM 1744 C CA . SER A 1 207 ? 14.516 3.734 -1.557 1 94.38 207 SER A CA 1
ATOM 1745 C C . SER A 1 207 ? 14.133 5.062 -0.91 1 94.38 207 SER A C 1
ATOM 1747 O O . SER A 1 207 ? 14.719 5.457 0.099 1 94.38 207 SER A O 1
ATOM 1749 N N . ILE A 1 208 ? 13.172 5.742 -1.524 1 97.56 208 ILE A N 1
ATOM 1750 C CA . ILE A 1 208 ? 12.703 7.047 -1.064 1 97.56 208 ILE A CA 1
ATOM 1751 C C . ILE A 1 208 ? 11.203 6.988 -0.803 1 97.56 208 ILE A C 1
ATOM 1753 O O . ILE A 1 208 ? 10.453 6.383 -1.573 1 97.56 208 ILE A O 1
ATOM 1757 N N . ALA A 1 209 ? 10.75 7.562 0.279 1 98.62 209 ALA A N 1
ATOM 1758 C CA . ALA A 1 209 ? 9.328 7.59 0.593 1 98.62 209 ALA A CA 1
ATOM 1759 C C . ALA A 1 209 ? 8.859 9.008 0.912 1 98.62 209 ALA A C 1
ATOM 1761 O O . ALA A 1 209 ? 9.57 9.766 1.583 1 98.62 209 ALA A O 1
ATOM 1762 N N . PHE A 1 210 ? 7.715 9.359 0.412 1 98.31 210 PHE A N 1
ATOM 1763 C CA . PHE A 1 210 ? 7.027 10.594 0.751 1 98.31 210 PHE A CA 1
ATOM 1764 C C . PHE A 1 210 ? 5.758 10.312 1.546 1 98.31 210 PHE A C 1
ATOM 1766 O O . PHE A 1 210 ? 4.992 9.414 1.197 1 98.31 210 PHE A O 1
ATOM 1773 N N . ILE A 1 211 ? 5.582 11.023 2.67 1 98.81 211 ILE A N 1
ATOM 1774 C CA . ILE A 1 211 ? 4.391 10.891 3.502 1 98.81 211 ILE A CA 1
ATOM 1775 C C . ILE A 1 211 ? 3.422 12.031 3.197 1 98.81 211 ILE A C 1
ATOM 1777 O O . ILE A 1 211 ? 3.758 13.203 3.373 1 98.81 211 ILE A O 1
ATOM 1781 N N . ASN A 1 212 ? 2.221 11.672 2.695 1 97.88 212 ASN A N 1
ATOM 1782 C CA . ASN A 1 212 ? 1.257 12.656 2.217 1 97.88 212 ASN A CA 1
ATOM 1783 C C . ASN A 1 212 ? 0.013 12.703 3.1 1 97.88 212 ASN A C 1
ATOM 1785 O O . ASN A 1 212 ? -0.265 11.75 3.832 1 97.88 212 ASN A O 1
ATOM 1789 N N . GLY A 1 213 ? -0.718 13.828 3.02 1 97.69 213 GLY A N 1
ATOM 1790 C CA . GLY A 1 213 ? -1.973 13.969 3.74 1 97.69 213 GLY A CA 1
ATOM 1791 C C . GLY A 1 213 ? -3.189 13.695 2.877 1 97.69 213 GLY A C 1
ATOM 1792 O O . GLY A 1 213 ? -4.281 14.203 3.154 1 97.69 213 GLY A O 1
ATOM 1793 N N . THR A 1 214 ? -3.02 12.914 1.831 1 97.12 214 THR A N 1
ATOM 1794 C CA . THR A 1 214 ? -4.102 12.625 0.897 1 97.12 214 THR A CA 1
ATOM 1795 C C . THR A 1 214 ? -5.145 11.719 1.543 1 97.12 214 THR A C 1
ATOM 1797 O O . THR A 1 214 ? -4.797 10.742 2.219 1 97.12 214 THR A O 1
ATOM 1800 N N . ARG A 1 215 ? -6.422 12.094 1.377 1 95.88 215 ARG A N 1
ATOM 1801 C CA . ARG A 1 215 ? -7.523 11.266 1.856 1 95.88 215 ARG A CA 1
ATOM 1802 C C . ARG A 1 215 ? -8.391 10.773 0.698 1 95.88 215 ARG A C 1
ATOM 1804 O O . ARG A 1 215 ? -8.258 11.258 -0.428 1 95.88 215 ARG A O 1
ATOM 1811 N N . TYR A 1 216 ? -9.219 9.852 1.012 1 91.56 216 TYR A N 1
ATOM 1812 C CA . TYR A 1 216 ? -10.078 9.172 0.053 1 91.56 216 TYR A CA 1
ATOM 1813 C C . TYR A 1 216 ? -10.992 10.164 -0.662 1 91.56 216 TYR A C 1
ATOM 1815 O O . TYR A 1 216 ? -11.227 10.039 -1.866 1 91.56 216 TYR A O 1
ATOM 1823 N N . ASN A 1 217 ? -11.445 11.227 -0.028 1 86.44 217 ASN A N 1
ATOM 1824 C CA . ASN A 1 217 ? -12.43 12.148 -0.584 1 86.44 217 ASN A CA 1
ATOM 1825 C C . ASN A 1 217 ? -11.758 13.297 -1.331 1 86.44 217 ASN A C 1
ATOM 1827 O O . ASN A 1 217 ? -12.43 14.172 -1.881 1 86.44 217 ASN A O 1
ATOM 1831 N N . ASP A 1 218 ? -10.406 13.289 -1.382 1 91.06 218 ASP A N 1
ATOM 1832 C CA . ASP A 1 218 ? -9.695 14.32 -2.137 1 91.06 218 ASP A CA 1
ATOM 1833 C C . ASP A 1 218 ? -9.867 14.117 -3.639 1 91.06 218 ASP A C 1
ATOM 1835 O O . ASP A 1 218 ? -10.352 13.07 -4.078 1 91.06 218 ASP A O 1
ATOM 1839 N N . THR A 1 219 ? -9.547 15.086 -4.414 1 83.62 219 THR A N 1
ATOM 1840 C CA . THR A 1 219 ? -9.633 15.008 -5.871 1 83.62 219 THR A CA 1
ATOM 1841 C C . THR A 1 219 ? -8.57 14.07 -6.422 1 83.62 219 THR A C 1
ATOM 1843 O O . THR A 1 219 ? -7.434 14.047 -5.934 1 83.62 219 THR A O 1
ATOM 1846 N N . TYR A 1 220 ? -8.945 13.148 -7.387 1 81.75 220 TYR A N 1
ATOM 1847 C CA . TYR A 1 220 ? -8.07 12.258 -8.141 1 81.75 220 TYR A CA 1
ATOM 1848 C C . TYR A 1 220 ? -7.469 11.188 -7.238 1 81.75 220 TYR A C 1
ATOM 1850 O O . TYR A 1 220 ? -6.312 10.789 -7.418 1 81.75 220 TYR A O 1
ATOM 1858 N N . SER A 1 221 ? -8.188 10.82 -6.207 1 87.75 221 SER A N 1
ATOM 1859 C CA . SER A 1 221 ? -7.656 9.844 -5.27 1 87.75 221 SER A CA 1
ATOM 1860 C C . SER A 1 221 ? -8.281 8.469 -5.488 1 87.75 221 SER A C 1
ATOM 1862 O O . SER A 1 221 ? -8.031 7.539 -4.715 1 87.75 221 SER A O 1
ATOM 1864 N N . GLU A 1 222 ? -9.031 8.289 -6.574 1 83.06 222 GLU A N 1
ATOM 1865 C CA . GLU A 1 222 ? -9.844 7.094 -6.773 1 83.06 222 GLU A CA 1
ATOM 1866 C C . GLU A 1 222 ? -8.969 5.848 -6.91 1 83.06 222 GLU A C 1
ATOM 1868 O O . GLU A 1 222 ? -9.383 4.75 -6.523 1 83.06 222 GLU A O 1
ATOM 1873 N N . LYS A 1 223 ? -7.805 6.027 -7.355 1 86.75 223 LYS A N 1
ATOM 1874 C CA . LYS A 1 223 ? -6.961 4.867 -7.633 1 86.75 223 LYS A CA 1
ATOM 1875 C C . LYS A 1 223 ? -5.863 4.723 -6.582 1 86.75 223 LYS A C 1
ATOM 1877 O O . LYS A 1 223 ? -4.988 3.861 -6.703 1 86.75 223 LYS A O 1
ATOM 1882 N N . LEU A 1 224 ? -5.934 5.531 -5.582 1 92.56 224 LEU A N 1
ATOM 1883 C CA . LEU A 1 224 ? -4.879 5.527 -4.578 1 92.56 224 LEU A CA 1
ATOM 1884 C C . LEU A 1 224 ? -5.227 4.59 -3.428 1 92.56 224 LEU A C 1
ATOM 1886 O O . LEU A 1 224 ? -6.387 4.211 -3.258 1 92.56 224 LEU A O 1
ATOM 1890 N N . HIS A 1 225 ? -4.199 4.207 -2.795 1 94.81 225 HIS A N 1
ATOM 1891 C CA . HIS A 1 225 ? -4.266 3.412 -1.574 1 94.81 225 HIS A CA 1
ATOM 1892 C C . HIS A 1 225 ? -3.432 4.039 -0.462 1 94.81 225 HIS A C 1
ATOM 1894 O O . HIS A 1 225 ? -2.893 5.133 -0.628 1 94.81 225 HIS A O 1
ATOM 1900 N N . ILE A 1 226 ? -3.42 3.373 0.669 1 97.12 226 ILE A N 1
ATOM 1901 C CA . ILE A 1 226 ? -2.633 3.871 1.793 1 97.12 226 ILE A CA 1
ATOM 1902 C C . ILE A 1 226 ? -1.157 3.924 1.405 1 97.12 226 ILE A C 1
ATOM 1904 O O . ILE A 1 226 ? -0.493 4.945 1.607 1 97.12 226 ILE A O 1
ATOM 1908 N N . LEU A 1 227 ? -0.658 2.875 0.859 1 98.5 227 LEU A N 1
ATOM 1909 C CA . LEU A 1 227 ? 0.718 2.826 0.378 1 98.5 227 LEU A CA 1
ATOM 1910 C C . LEU A 1 227 ? 0.759 2.625 -1.133 1 98.5 227 LEU A C 1
ATOM 1912 O O . LEU A 1 227 ? 0.068 1.754 -1.666 1 98.5 227 LEU A O 1
ATOM 1916 N N . ASN A 1 228 ? 1.56 3.488 -1.864 1 97.75 228 ASN A N 1
ATOM 1917 C CA . ASN A 1 228 ? 1.616 3.488 -3.322 1 97.75 228 ASN A CA 1
ATOM 1918 C C . ASN A 1 228 ? 3.051 3.617 -3.828 1 97.75 228 ASN A C 1
ATOM 1920 O O . ASN A 1 228 ? 3.947 3.998 -3.072 1 97.75 228 ASN A O 1
ATOM 1924 N N . VAL A 1 229 ? 3.207 3.289 -5.078 1 97.62 229 VAL A N 1
ATOM 1925 C CA . VAL A 1 229 ? 4.434 3.553 -5.828 1 97.62 229 VAL A CA 1
ATOM 1926 C C . VAL A 1 229 ? 4.168 4.617 -6.891 1 97.62 229 VAL A C 1
ATOM 1928 O O . VAL A 1 229 ? 3.082 4.668 -7.473 1 97.62 229 VAL A O 1
ATOM 1931 N N . SER A 1 230 ? 5.109 5.438 -7.125 1 96.19 230 SER A N 1
ATOM 1932 C CA . SER A 1 230 ? 4.992 6.488 -8.133 1 96.19 230 SER A CA 1
ATOM 1933 C C . SER A 1 230 ? 4.555 5.922 -9.477 1 96.19 230 SER A C 1
ATOM 1935 O O . SER A 1 230 ? 4.855 4.77 -9.797 1 96.19 230 SER A O 1
ATOM 1937 N N . SER A 1 231 ? 3.861 6.734 -10.266 1 92.44 231 SER A N 1
ATOM 1938 C CA . SER A 1 231 ? 3.377 6.332 -11.578 1 92.44 231 SER A CA 1
ATOM 1939 C C . SER A 1 231 ? 4.535 5.988 -12.508 1 92.44 231 SER A C 1
ATOM 1941 O O . SER A 1 231 ? 5.652 6.477 -12.328 1 92.44 231 SER A O 1
ATOM 1943 N N . LYS A 1 232 ? 4.074 5.25 -13.523 1 90.12 232 LYS A N 1
ATOM 1944 C CA . LYS A 1 232 ? 5.055 4.926 -14.555 1 90.12 232 LYS A CA 1
ATOM 1945 C C . LYS A 1 232 ? 5.59 6.191 -15.219 1 90.12 232 LYS A C 1
ATOM 1947 O O . LYS A 1 232 ? 4.844 7.141 -15.445 1 90.12 232 LYS A O 1
ATOM 1952 N N . GLY A 1 233 ? 6.766 6.336 -15.469 1 88.31 233 GLY A N 1
ATOM 1953 C CA . GLY A 1 233 ? 7.371 7.516 -16.062 1 88.31 233 GLY A CA 1
ATOM 1954 C C . GLY A 1 233 ? 8.18 8.336 -15.086 1 88.31 233 GLY A C 1
ATOM 1955 O O . GLY A 1 233 ? 9 9.164 -15.484 1 88.31 233 GLY A O 1
ATOM 1956 N N . PHE A 1 234 ? 7.836 8.164 -13.828 1 92.19 234 PHE A N 1
ATOM 1957 C CA . PHE A 1 234 ? 8.625 8.789 -12.773 1 92.19 234 PHE A CA 1
ATOM 1958 C C . PHE A 1 234 ? 9.609 7.797 -12.172 1 92.19 234 PHE A C 1
ATOM 1960 O O . PHE A 1 234 ? 9.406 6.586 -12.25 1 92.19 234 PHE A O 1
ATOM 1967 N N . PRO A 1 235 ? 10.742 8.367 -11.641 1 93.25 235 PRO A N 1
ATOM 1968 C CA . PRO A 1 235 ? 11.539 7.449 -10.82 1 93.25 235 PRO A CA 1
ATOM 1969 C C . PRO A 1 235 ? 10.719 6.781 -9.719 1 93.25 235 PRO A C 1
ATOM 1971 O O . PRO A 1 235 ? 9.781 7.391 -9.188 1 93.25 235 PRO A O 1
ATOM 1974 N N . PRO A 1 236 ? 11.094 5.566 -9.477 1 95.56 236 PRO A N 1
ATOM 1975 C CA . PRO A 1 236 ? 10.289 4.859 -8.477 1 95.56 236 PRO A CA 1
ATOM 1976 C C . PRO A 1 236 ? 10.492 5.402 -7.066 1 95.56 236 PRO A C 1
ATOM 1978 O O . PRO A 1 236 ? 11.633 5.613 -6.641 1 95.56 236 PRO A O 1
ATOM 1981 N N . TYR A 1 237 ? 9.547 5.684 -6.367 1 96.88 237 TYR A N 1
ATOM 1982 C CA . TYR A 1 237 ? 9.516 6.027 -4.953 1 96.88 237 TYR A CA 1
ATOM 1983 C C . TYR A 1 237 ? 8.203 5.594 -4.312 1 96.88 237 TYR A C 1
ATOM 1985 O O . TYR A 1 237 ? 7.227 5.312 -5.012 1 96.88 237 TYR A O 1
ATOM 1993 N N . LEU A 1 238 ? 8.203 5.488 -3.01 1 98.19 238 LEU A N 1
ATOM 1994 C CA . LEU A 1 238 ? 7 5.172 -2.248 1 98.19 238 LEU A CA 1
ATOM 1995 C C . LEU A 1 238 ? 6.289 6.441 -1.799 1 98.19 238 LEU A C 1
ATOM 1997 O O . LEU A 1 238 ? 6.934 7.445 -1.486 1 98.19 238 LEU A O 1
ATOM 2001 N N . TYR A 1 239 ? 5.062 6.43 -1.807 1 97.12 239 TYR A N 1
ATOM 2002 C CA . TYR A 1 239 ? 4.332 7.492 -1.124 1 97.12 239 TYR A CA 1
ATOM 2003 C C . TYR A 1 239 ? 3.18 6.922 -0.305 1 97.12 239 TYR A C 1
ATOM 2005 O O . TYR A 1 239 ? 2.447 6.047 -0.777 1 97.12 239 TYR A O 1
ATOM 2013 N N . LEU A 1 240 ? 3.164 7.301 0.905 1 98.62 240 LEU A N 1
ATOM 2014 C CA . LEU A 1 240 ? 2.256 6.816 1.938 1 98.62 240 LEU A CA 1
ATOM 2015 C C . LEU A 1 240 ? 1.212 7.871 2.285 1 98.62 240 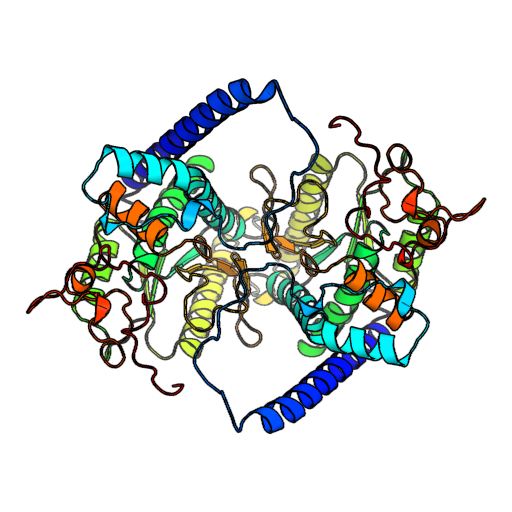LEU A C 1
ATOM 2017 O O . LEU A 1 240 ? 1.546 9.047 2.453 1 98.62 240 LEU A O 1
ATOM 2021 N N . ASN A 1 241 ? -0.06 7.469 2.268 1 98.5 241 ASN A N 1
ATOM 2022 C CA . ASN A 1 241 ? -1.175 8.258 2.775 1 98.5 241 ASN A CA 1
ATOM 2023 C C . ASN A 1 241 ? -1.74 7.672 4.066 1 98.5 241 ASN A C 1
ATOM 2025 O O . ASN A 1 241 ? -2.793 7.035 4.051 1 98.5 241 ASN A O 1
ATOM 2029 N N . PRO A 1 242 ? -1.147 8.047 5.191 1 98.25 242 PRO A N 1
ATOM 2030 C CA . PRO A 1 242 ? -1.46 7.336 6.43 1 98.25 242 PRO A CA 1
ATOM 2031 C C . PRO A 1 242 ? -2.891 7.574 6.906 1 98.25 242 PRO A C 1
ATOM 2033 O O . PRO A 1 242 ? -3.449 6.75 7.633 1 98.25 242 PRO A O 1
ATOM 2036 N N . ILE A 1 243 ? -3.545 8.648 6.469 1 98.12 243 ILE A N 1
ATOM 2037 C CA . ILE A 1 243 ? -4.891 8.953 6.945 1 98.12 243 ILE A CA 1
ATOM 2038 C C . ILE A 1 243 ? -5.879 8.859 5.789 1 98.12 243 ILE A C 1
ATOM 2040 O O . ILE A 1 243 ? -6.898 9.555 5.777 1 98.12 243 ILE A O 1
ATOM 2044 N N . PHE A 1 244 ? -5.566 8.031 4.832 1 96.94 244 PHE A N 1
ATOM 2045 C CA . PHE A 1 244 ? -6.316 7.926 3.584 1 96.94 244 PHE A CA 1
ATOM 2046 C C . PHE A 1 244 ? -7.801 7.723 3.861 1 96.94 244 PHE A C 1
ATOM 2048 O O . PHE A 1 244 ? -8.648 8.281 3.166 1 96.94 244 PHE A O 1
ATOM 2055 N N . TYR A 1 245 ? -8.18 7 4.922 1 94 245 TYR A N 1
ATOM 2056 C CA . TYR A 1 245 ? -9.578 6.652 5.148 1 94 245 TYR A CA 1
ATOM 2057 C C . TYR A 1 245 ? -10.156 7.457 6.305 1 94 245 TYR A C 1
ATOM 2059 O O . TYR A 1 245 ? -11.242 7.141 6.809 1 94 245 TYR A O 1
ATOM 2067 N N . TRP A 1 246 ? -9.453 8.445 6.75 1 95.62 246 TRP A N 1
ATOM 2068 C CA . TRP A 1 246 ? -9.992 9.305 7.797 1 95.62 246 TRP A CA 1
ATOM 2069 C C . TRP A 1 246 ? -11.094 10.211 7.25 1 95.62 246 TRP A C 1
ATOM 2071 O O . TRP A 1 246 ? -11 10.695 6.117 1 95.62 246 TRP A O 1
ATOM 2081 N N . THR A 1 247 ? -12.062 10.43 8.031 1 94.25 247 THR A N 1
ATOM 2082 C CA . THR A 1 247 ? -13.109 11.383 7.691 1 94.25 247 THR A CA 1
ATOM 2083 C C . THR A 1 247 ? -12.719 12.797 8.102 1 94.25 247 THR A C 1
ATOM 2085 O O . THR A 1 247 ? -11.742 12.984 8.836 1 94.25 247 THR A O 1
ATOM 2088 N N . TYR A 1 248 ? -13.531 13.711 7.555 1 95 248 TYR A N 1
ATOM 2089 C CA . TYR A 1 248 ? -13.391 15.117 7.934 1 95 248 TYR A CA 1
ATOM 2090 C C . TYR A 1 248 ? -13.438 15.273 9.445 1 95 248 TYR A C 1
ATOM 2092 O O . TYR A 1 248 ? -12.594 15.977 10.023 1 95 248 TYR A O 1
ATOM 2100 N N . GLY A 1 249 ? -14.297 14.609 10.086 1 94.38 249 GLY A N 1
ATOM 2101 C CA . GLY A 1 249 ? -14.438 14.672 11.531 1 94.38 249 GLY A CA 1
ATOM 2102 C C . GLY A 1 249 ? -13.25 14.102 12.273 1 94.38 249 GLY A C 1
ATOM 2103 O O . GLY A 1 249 ? -12.836 14.641 13.305 1 94.38 249 GLY A O 1
ATOM 2104 N N . ALA A 1 250 ? -12.703 13 11.781 1 95.44 250 ALA A N 1
ATOM 2105 C CA . ALA A 1 250 ? -11.531 12.398 12.406 1 95.44 250 ALA A CA 1
ATOM 2106 C C . ALA A 1 250 ? -10.352 13.359 12.406 1 95.44 250 ALA A C 1
ATOM 2108 O O . ALA A 1 250 ? -9.633 13.477 13.406 1 95.44 250 ALA A O 1
ATOM 2109 N N . VAL A 1 251 ? -10.188 14.07 11.32 1 97.25 251 VAL A N 1
ATOM 2110 C CA . VAL A 1 251 ? -9.117 15.055 11.188 1 97.25 251 VAL A CA 1
ATOM 2111 C C . VAL A 1 251 ? -9.266 16.125 12.258 1 97.25 251 VAL A C 1
ATOM 2113 O O . VAL A 1 251 ? -8.328 16.391 13.016 1 97.25 251 VAL A O 1
ATOM 2116 N N . TRP A 1 252 ? -10.414 16.641 12.344 1 97.06 252 TRP A N 1
ATOM 2117 C CA . TRP A 1 252 ? -10.625 17.75 13.281 1 97.06 252 TRP A CA 1
ATOM 2118 C C . TRP A 1 252 ? -10.633 17.25 14.719 1 97.06 252 TRP A C 1
ATOM 2120 O O . TRP A 1 252 ? -10.188 17.953 15.633 1 97.06 252 TRP A O 1
ATOM 2130 N N . THR A 1 253 ? -11.133 16.062 14.961 1 95.62 253 THR A N 1
ATOM 2131 C CA . THR A 1 253 ? -11.055 15.484 16.312 1 95.62 253 THR A CA 1
ATOM 2132 C C . THR A 1 253 ? -9.609 15.43 16.797 1 95.62 253 THR A C 1
ATOM 2134 O O . THR A 1 253 ? -9.312 15.812 17.922 1 95.62 253 THR A O 1
ATOM 2137 N N . PHE A 1 254 ? -8.773 14.977 15.969 1 97.75 254 PHE A N 1
ATOM 2138 C CA . PHE A 1 254 ? -7.359 14.883 16.297 1 97.75 254 PHE A CA 1
ATOM 2139 C C . PHE A 1 254 ? -6.773 16.266 16.594 1 97.75 254 PHE A C 1
ATOM 2141 O O . PHE A 1 254 ? -6.125 16.453 17.625 1 97.75 254 PHE A O 1
ATOM 2148 N N . ILE A 1 255 ? -7.008 17.234 15.711 1 98.31 255 ILE A N 1
ATOM 2149 C CA . ILE A 1 255 ? -6.434 18.562 15.812 1 98.31 255 ILE A CA 1
ATOM 2150 C C . ILE A 1 255 ? -6.938 19.25 17.078 1 98.31 255 ILE A C 1
ATOM 2152 O O . ILE A 1 255 ? -6.152 19.828 17.844 1 98.31 255 ILE A O 1
ATOM 2156 N N . LEU A 1 256 ? -8.188 19.141 17.312 1 97.19 256 LEU A N 1
ATOM 2157 C CA . LEU A 1 256 ? -8.805 19.859 18.422 1 97.19 256 LEU A CA 1
ATOM 2158 C C . LEU A 1 256 ? -8.469 19.219 19.75 1 97.19 256 LEU A C 1
ATOM 2160 O O . LEU A 1 256 ? -8.219 19.922 20.734 1 97.19 256 LEU A O 1
ATOM 2164 N N . TYR A 1 257 ? -8.422 17.953 19.797 1 96.75 257 TYR A N 1
ATOM 2165 C CA . TYR A 1 257 ? -8.125 17.281 21.047 1 96.75 257 TYR A CA 1
ATOM 2166 C C . TYR A 1 257 ? -6.703 17.594 21.516 1 96.75 257 TYR A C 1
ATOM 2168 O O . TYR A 1 257 ? -6.477 17.891 22.688 1 96.75 257 TYR A O 1
ATOM 2176 N N . PHE A 1 258 ? -5.805 17.531 20.625 1 98 258 PHE A N 1
ATOM 2177 C CA . PHE A 1 258 ? -4.406 17.734 20.984 1 98 258 PHE A CA 1
ATOM 2178 C C . PHE A 1 258 ? -4.031 19.203 20.922 1 98 258 PHE A C 1
ATOM 2180 O O . PHE A 1 258 ? -2.867 19.562 21.109 1 98 258 PHE A O 1
ATOM 2187 N N . LYS A 1 259 ? -4.949 20.047 20.625 1 97.19 259 LYS A N 1
ATOM 2188 C CA . LYS A 1 259 ? -4.766 21.484 20.594 1 97.19 259 LYS A CA 1
ATOM 2189 C C . LYS A 1 259 ? -3.611 21.875 19.672 1 97.19 259 LYS A C 1
ATOM 2191 O O . LYS A 1 259 ? -2.727 22.641 20.062 1 97.19 259 LYS A O 1
ATOM 2196 N N . LEU A 1 260 ? -3.664 21.328 18.484 1 98.31 260 LEU A N 1
ATOM 2197 C CA . LEU A 1 260 ? -2.629 21.578 17.484 1 98.31 260 LEU A CA 1
ATOM 2198 C C . LEU A 1 260 ? -2.902 22.875 16.719 1 98.31 260 LEU A C 1
ATOM 2200 O O . LEU A 1 260 ? -4.055 23.188 16.422 1 98.31 260 LEU A O 1
ATOM 2204 N N . ASP A 1 261 ? -1.829 23.547 16.375 1 98.44 261 ASP A N 1
ATOM 2205 C CA . ASP A 1 261 ? -1.972 24.734 15.547 1 98.44 261 ASP A CA 1
ATOM 2206 C C . ASP A 1 261 ? -2.332 24.375 14.102 1 98.44 261 ASP A C 1
ATOM 2208 O O . ASP A 1 261 ? -1.913 23.328 13.602 1 98.44 261 ASP A O 1
ATOM 2212 N N . TYR A 1 262 ? -3.145 25.203 13.477 1 98.69 262 TYR A N 1
ATOM 2213 C CA . TYR A 1 262 ? -3.48 25.109 12.055 1 98.69 262 TYR A CA 1
ATOM 2214 C C . TYR A 1 262 ? -3.6 26.484 11.422 1 98.69 262 TYR A C 1
ATOM 2216 O O . TYR A 1 262 ? -3.602 27.5 12.125 1 98.69 262 TYR A O 1
ATOM 2224 N N . CYS A 1 263 ? -3.553 26.562 10.141 1 98.62 263 CYS A N 1
ATOM 2225 C CA . CYS A 1 263 ? -3.611 27.828 9.43 1 98.62 263 CYS A CA 1
ATOM 2226 C C . CYS A 1 263 ? -4.879 28.594 9.789 1 98.62 263 CYS A C 1
ATOM 2228 O O . CYS A 1 263 ? -5.969 28.031 9.812 1 98.62 263 CYS A O 1
ATOM 2230 N N . ILE A 1 264 ? -4.797 29.875 9.953 1 98.44 264 ILE A N 1
ATOM 2231 C CA . ILE A 1 264 ? -5.848 30.75 10.469 1 98.44 264 ILE A CA 1
ATOM 2232 C C . ILE A 1 264 ? -7.008 30.781 9.477 1 98.44 264 ILE A C 1
ATOM 2234 O O . ILE A 1 264 ? -8.141 31.094 9.852 1 98.44 264 ILE A O 1
ATOM 2238 N N . LEU A 1 265 ? -6.762 30.438 8.195 1 98.38 265 LEU A N 1
ATOM 2239 C CA . LEU A 1 265 ? -7.805 30.453 7.176 1 98.38 265 LEU A CA 1
ATOM 2240 C C . LEU A 1 265 ? -8.938 29.5 7.539 1 98.38 265 LEU A C 1
ATOM 2242 O O . LEU A 1 265 ? -10.094 29.75 7.207 1 98.38 265 LEU A O 1
ATOM 2246 N N . TYR A 1 266 ? -8.625 28.438 8.266 1 98.56 266 TYR A N 1
ATOM 2247 C CA . TYR A 1 266 ? -9.633 27.469 8.664 1 98.56 266 TYR A CA 1
ATOM 2248 C C . TYR A 1 266 ? -10.57 28.031 9.719 1 98.56 266 TYR A C 1
ATOM 2250 O O . TYR A 1 266 ? -11.641 27.484 9.969 1 98.56 266 TYR A O 1
ATOM 2258 N N . ASP A 1 267 ? -10.195 29.125 10.344 1 97.94 267 ASP A N 1
ATOM 2259 C CA . ASP A 1 267 ? -11.062 29.812 11.297 1 97.94 267 ASP A CA 1
ATOM 2260 C C . ASP A 1 267 ? -11.93 30.859 10.594 1 97.94 267 ASP A C 1
ATOM 2262 O O . ASP A 1 267 ? -12.812 31.453 11.211 1 97.94 267 ASP A O 1
ATOM 2266 N N . HIS A 1 268 ? -11.641 31.047 9.32 1 97.31 268 HIS A N 1
ATOM 2267 C CA . HIS A 1 268 ? -12.312 32.125 8.594 1 97.31 268 HIS A CA 1
ATOM 2268 C C . HIS A 1 268 ? -13.031 31.578 7.359 1 97.31 268 HIS A C 1
ATOM 2270 O O . HIS A 1 268 ? -12.969 32.188 6.289 1 97.31 268 HIS A O 1
ATOM 2276 N N . GLY A 1 269 ? -13.57 30.438 7.461 1 97.69 269 GLY A N 1
ATOM 2277 C CA . GLY A 1 269 ? -14.547 30 6.477 1 97.69 269 GLY A CA 1
ATOM 2278 C C . GLY A 1 269 ? -13.961 29.062 5.434 1 97.69 269 GLY A C 1
ATOM 2279 O O . GLY A 1 269 ? -14.664 28.609 4.531 1 97.69 269 GLY A O 1
ATOM 2280 N N . TYR A 1 270 ? -12.672 28.766 5.527 1 97.94 270 TYR A N 1
ATOM 2281 C CA . TYR A 1 270 ? -12.078 27.844 4.578 1 97.94 270 TYR A CA 1
ATOM 2282 C C . TYR A 1 270 ? -12.094 26.422 5.121 1 97.94 270 TYR A C 1
ATOM 2284 O O . TYR A 1 270 ? -11.617 26.156 6.23 1 97.94 270 TYR A O 1
ATOM 2292 N N . SER A 1 271 ? -12.703 25.484 4.383 1 96.94 271 SER A N 1
ATOM 2293 C CA . SER A 1 271 ? -12.766 24.078 4.797 1 96.94 271 SER A CA 1
ATOM 2294 C C . SER A 1 271 ? -11.734 23.234 4.051 1 96.94 271 SER A C 1
ATOM 2296 O O . SER A 1 271 ? -11.359 22.156 4.508 1 96.94 271 SER A O 1
ATOM 2298 N N . SER A 1 272 ? -11.398 23.641 2.887 1 96.19 272 SER A N 1
ATOM 2299 C CA . SER A 1 272 ? -10.328 23.109 2.051 1 96.19 272 SER A CA 1
ATOM 2300 C C . SER A 1 272 ? -9.531 24.234 1.392 1 96.19 272 SER A C 1
ATOM 2302 O O . SER A 1 272 ? -10.102 25.25 0.981 1 96.19 272 SER A O 1
ATOM 2304 N N . ILE A 1 273 ? -8.242 24.031 1.394 1 94.94 273 ILE A N 1
ATOM 2305 C CA . ILE A 1 273 ? -7.445 25.141 0.893 1 94.94 273 ILE A CA 1
ATOM 2306 C C . ILE A 1 273 ? -6.535 24.656 -0.232 1 94.94 273 ILE A C 1
ATOM 2308 O O . ILE A 1 273 ? -5.789 23.688 -0.061 1 94.94 273 ILE A O 1
ATOM 2312 N N . GLY A 1 274 ? -6.641 25.172 -1.42 1 90.19 274 GLY A N 1
ATOM 2313 C CA . GLY A 1 274 ? -5.73 25.078 -2.551 1 90.19 274 GLY A CA 1
ATOM 2314 C C . GLY A 1 274 ? -5.066 26.391 -2.9 1 90.19 274 GLY A C 1
ATOM 2315 O O . GLY A 1 274 ? -4.582 27.094 -2.016 1 90.19 274 GLY A O 1
ATOM 2316 N N . SER A 1 275 ? -4.992 26.719 -4.094 1 88.5 275 SER A N 1
ATOM 2317 C CA . SER A 1 275 ? -4.41 28 -4.504 1 88.5 275 SER A CA 1
ATOM 2318 C C . SER A 1 275 ? -5.391 29.141 -4.297 1 88.5 275 SER A C 1
ATOM 2320 O O . SER A 1 275 ? -6.598 28.922 -4.164 1 88.5 275 SER A O 1
ATOM 2322 N N . MET A 1 276 ? -4.836 30.344 -4.258 1 91.38 276 MET A N 1
ATOM 2323 C CA . MET A 1 276 ? -5.664 31.531 -4.051 1 91.38 276 MET A CA 1
ATOM 2324 C C . MET A 1 276 ? -6.672 31.703 -5.184 1 91.38 276 MET A C 1
ATOM 2326 O O . MET A 1 276 ? -7.781 32.188 -4.969 1 91.38 276 MET A O 1
ATOM 2330 N N . ASN A 1 277 ? -6.281 31.188 -6.332 1 89.06 277 ASN A N 1
ATOM 2331 C CA . ASN A 1 277 ? -7.125 31.375 -7.508 1 89.06 277 ASN A CA 1
ATOM 2332 C C . ASN A 1 277 ? -8.227 30.312 -7.582 1 89.06 277 ASN A C 1
ATOM 2334 O O . ASN A 1 277 ? -9.203 30.469 -8.312 1 89.06 277 ASN A O 1
ATOM 2338 N N . ASP A 1 278 ? -8.086 29.297 -6.777 1 90.25 278 ASP A N 1
ATOM 2339 C CA . ASP A 1 278 ? -9.055 28.219 -6.941 1 90.25 278 ASP A CA 1
ATOM 2340 C C . ASP A 1 278 ? -9.766 27.906 -5.625 1 90.25 278 ASP A C 1
ATOM 2342 O O . ASP A 1 278 ? -10.391 26.844 -5.484 1 90.25 278 ASP A O 1
ATOM 2346 N N . THR A 1 279 ? -9.594 28.781 -4.668 1 94.62 279 THR A N 1
ATOM 2347 C CA . THR A 1 279 ? -10.195 28.531 -3.361 1 94.62 279 THR A CA 1
ATOM 2348 C C . THR A 1 279 ? -10.938 29.781 -2.871 1 94.62 279 THR A C 1
ATOM 2350 O O . THR A 1 279 ? -10.406 30.891 -2.908 1 94.62 279 THR A O 1
ATOM 2353 N N . ILE A 1 280 ? -12.172 29.625 -2.561 1 95.44 280 ILE A N 1
ATOM 2354 C CA . ILE A 1 280 ? -12.969 30.656 -1.92 1 95.44 280 ILE A CA 1
ATOM 2355 C C . ILE A 1 280 ? -13.484 30.156 -0.574 1 95.44 280 ILE A C 1
ATOM 2357 O O . ILE A 1 280 ? -13.234 29.016 -0.191 1 95.44 280 ILE A O 1
ATOM 2361 N N . LYS A 1 281 ? -14.102 31.047 0.151 1 96.81 281 LYS A N 1
ATOM 2362 C CA . LYS A 1 281 ? -14.703 30.641 1.416 1 96.81 281 LYS A CA 1
ATOM 2363 C C . LYS A 1 281 ? -15.898 29.719 1.183 1 96.81 281 LYS A C 1
ATOM 2365 O O . LYS A 1 281 ? -16.641 29.891 0.218 1 96.81 281 LYS A O 1
ATOM 2370 N N . ASN A 1 282 ? -16.109 28.719 2.059 1 96.94 282 ASN A N 1
ATOM 2371 C CA . ASN A 1 282 ? -17.172 27.734 1.943 1 96.94 282 ASN A CA 1
ATOM 2372 C C . ASN A 1 282 ? -18.516 28.328 2.367 1 96.94 282 ASN A C 1
ATOM 2374 O O . ASN A 1 282 ? -18.703 28.672 3.531 1 96.94 282 ASN A O 1
ATOM 2378 N N . GLU A 1 283 ? -19.453 28.406 1.483 1 95.94 283 GLU A N 1
ATOM 2379 C CA . GLU A 1 283 ? -20.75 29.031 1.731 1 95.94 283 GLU A CA 1
ATOM 2380 C C . GLU A 1 283 ? -21.516 28.312 2.844 1 95.94 283 GLU A C 1
ATOM 2382 O O . GLU A 1 283 ? -22.328 28.922 3.545 1 95.94 283 GLU A O 1
ATOM 2387 N N . PHE A 1 284 ? -21.188 27.047 3.057 1 94.75 284 PHE A N 1
ATOM 2388 C CA . PHE A 1 284 ? -21.906 26.266 4.059 1 94.75 284 PHE A CA 1
ATOM 2389 C C . PHE A 1 284 ? -21.375 26.562 5.457 1 94.75 284 PHE A C 1
ATOM 2391 O O . PHE A 1 284 ? -21.922 26.062 6.445 1 94.75 284 PHE A O 1
ATOM 2398 N N . LEU A 1 285 ? -20.391 27.422 5.523 1 96.5 285 LEU A N 1
ATOM 2399 C CA . LEU A 1 285 ? -19.859 27.875 6.801 1 96.5 285 LEU A CA 1
ATOM 2400 C C . LEU A 1 285 ? -20.266 29.328 7.07 1 96.5 285 LEU A C 1
ATOM 2402 O O . LEU A 1 285 ? -19.891 29.891 8.102 1 96.5 285 LEU A O 1
ATOM 2406 N N . LYS A 1 286 ? -20.953 29.891 6.156 1 96.12 286 LYS A N 1
ATOM 2407 C CA . LYS A 1 286 ? -21.391 31.281 6.309 1 96.12 286 LYS A CA 1
ATOM 2408 C C . LYS A 1 286 ? -22.406 31.422 7.438 1 96.12 286 LYS A C 1
ATOM 2410 O O . LYS A 1 286 ? -23.328 30.594 7.562 1 96.12 286 LYS A O 1
ATOM 2415 N N . CYS A 1 287 ? -22.172 32.281 8.312 1 93.81 287 CYS A N 1
ATOM 2416 C CA . CYS A 1 287 ? -23.078 32.656 9.391 1 93.81 287 CYS A CA 1
ATOM 2417 C C . CYS A 1 287 ? -23.297 34.156 9.438 1 93.81 287 CYS A C 1
ATOM 2419 O O . CYS A 1 287 ? -22.484 34.875 10.023 1 93.81 287 CYS A O 1
ATOM 2421 N N . ASN A 1 288 ? -24.438 34.625 8.922 1 91.44 288 ASN A N 1
ATOM 2422 C CA . ASN A 1 288 ? -24.719 36.031 8.758 1 91.44 288 ASN A CA 1
ATOM 2423 C C . ASN A 1 288 ? -23.625 36.75 7.973 1 91.44 288 ASN A C 1
ATOM 2425 O O . ASN A 1 288 ? -23.344 36.406 6.828 1 91.44 288 ASN A O 1
ATOM 2429 N N . ASP A 1 289 ? -22.875 37.688 8.586 1 91.06 289 ASP A N 1
ATOM 2430 C CA . ASP A 1 289 ? -21.844 38.438 7.871 1 91.06 289 ASP A CA 1
ATOM 2431 C C . ASP A 1 289 ? -20.453 37.906 8.188 1 91.06 289 ASP A C 1
ATOM 2433 O O . ASP A 1 289 ? -19.438 38.531 7.887 1 91.06 289 ASP A O 1
ATOM 2437 N N . CYS A 1 290 ? -20.469 36.719 8.781 1 94.5 290 CYS A N 1
ATOM 2438 C CA . CYS A 1 290 ? -19.188 36.125 9.133 1 94.5 290 CYS A CA 1
ATOM 2439 C C . CYS A 1 290 ? -19.125 34.656 8.664 1 94.5 290 CYS A C 1
ATOM 2441 O O . CYS A 1 290 ? -20.078 34.156 8.062 1 94.5 290 CYS A O 1
ATOM 2443 N N . TYR A 1 291 ? -18 34.125 8.703 1 97.25 291 TYR A N 1
ATOM 2444 C CA . TYR A 1 291 ? -17.781 32.719 8.406 1 97.25 291 TYR A CA 1
ATOM 2445 C C . TYR A 1 291 ? -17.281 31.969 9.641 1 97.25 291 TYR A C 1
ATOM 2447 O O 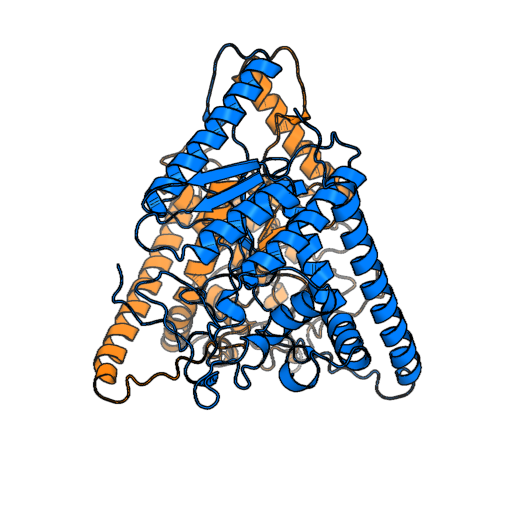. TYR A 1 291 ? -16.438 32.469 10.383 1 97.25 291 TYR A O 1
ATOM 2455 N N . LEU A 1 292 ? -17.797 30.781 9.828 1 96.69 292 LEU A N 1
ATOM 2456 C CA . LEU A 1 292 ? -17.453 29.953 10.969 1 96.69 292 LEU A CA 1
ATOM 2457 C C . LEU A 1 292 ? -16.172 29.172 10.695 1 96.69 292 LEU A C 1
ATOM 2459 O O . LEU A 1 292 ? -15.758 29.031 9.539 1 96.69 292 LEU A O 1
ATOM 2463 N N . PRO A 1 293 ? -15.578 28.719 11.805 1 97.12 293 PRO A N 1
ATOM 2464 C CA . PRO A 1 293 ? -14.43 27.828 11.633 1 97.12 293 PRO A CA 1
ATOM 2465 C C . PRO A 1 293 ? -14.797 26.547 10.875 1 97.12 293 PRO A C 1
ATOM 2467 O O . PRO A 1 293 ? -15.945 26.094 10.93 1 97.12 293 PRO A O 1
ATOM 2470 N N . ALA A 1 294 ? -13.805 25.984 10.227 1 97.38 294 ALA A N 1
ATOM 2471 C CA . ALA A 1 294 ? -13.984 24.828 9.352 1 97.38 294 ALA A CA 1
ATOM 2472 C C . ALA A 1 294 ? -14.609 23.656 10.109 1 97.38 294 ALA A C 1
ATOM 2474 O O . ALA A 1 294 ? -15.391 22.891 9.539 1 97.38 294 ALA A O 1
ATOM 2475 N N . TYR A 1 295 ? -14.281 23.484 11.438 1 96.12 295 TYR A N 1
ATOM 2476 C CA . TYR A 1 295 ? -14.758 22.328 12.188 1 96.12 295 TYR A CA 1
ATOM 2477 C C . TYR A 1 295 ? -16.234 22.484 12.531 1 96.12 295 TYR A C 1
ATOM 2479 O O . TYR A 1 295 ? -16.828 21.609 13.172 1 96.12 295 TYR A O 1
ATOM 2487 N N . PHE A 1 296 ? -16.922 23.516 12.016 1 95.06 296 PHE A N 1
ATOM 2488 C CA . PHE A 1 296 ? -18.375 23.688 12.18 1 95.06 296 PHE A CA 1
ATOM 2489 C C . PHE A 1 296 ? -19.125 23.172 10.953 1 95.06 296 PHE A C 1
ATOM 2491 O O . PHE A 1 296 ? -20.344 23.188 10.922 1 95.06 296 PHE A O 1
ATOM 2498 N N . LEU A 1 297 ? -18.391 22.703 9.961 1 94.25 297 LEU A N 1
ATOM 2499 C CA . LEU A 1 297 ? -19.062 22.172 8.781 1 94.25 297 LEU A CA 1
ATOM 2500 C C . LEU A 1 297 ? -19.938 20.969 9.133 1 94.25 297 LEU A C 1
ATOM 2502 O O . LEU A 1 297 ? -19.422 19.969 9.648 1 94.25 297 LEU A O 1
ATOM 2506 N N . LYS A 1 298 ? -21.156 20.984 8.859 1 88.94 298 LYS A N 1
ATOM 2507 C CA . LYS A 1 298 ? -22.109 19.953 9.266 1 88.94 298 LYS A CA 1
ATOM 2508 C C . LYS A 1 298 ? -22.109 18.781 8.281 1 88.94 298 LYS A C 1
ATOM 2510 O O . LYS A 1 298 ? -22.016 17.625 8.688 1 88.94 298 LYS A O 1
ATOM 2515 N N . ASN A 1 299 ? -22.234 19.094 7.012 1 89.94 299 ASN A N 1
ATOM 2516 C CA . ASN A 1 299 ? -22.172 18.078 5.965 1 89.94 299 ASN A CA 1
ATOM 2517 C C . ASN A 1 299 ? -20.766 18 5.363 1 89.94 299 ASN A C 1
ATOM 2519 O O . ASN A 1 299 ? -20.391 18.828 4.539 1 89.94 299 ASN A O 1
ATOM 2523 N N . TRP A 1 300 ? -20.078 16.922 5.695 1 91 300 TRP A N 1
ATOM 2524 C CA . TRP A 1 300 ? -18.656 16.797 5.355 1 91 300 TRP A CA 1
ATOM 2525 C C . TRP A 1 300 ? -18.484 16.578 3.855 1 91 300 TRP A C 1
ATOM 2527 O O . TRP A 1 300 ? -17.375 16.719 3.33 1 91 300 TRP A O 1
ATOM 2537 N N . GLU A 1 301 ? -19.547 16.234 3.125 1 85.94 301 GLU A N 1
ATOM 2538 C CA . GLU A 1 301 ? -19.484 16.094 1.673 1 85.94 301 GLU A CA 1
ATOM 2539 C C . GLU A 1 301 ? -19.188 17.438 1.001 1 85.94 301 GLU A C 1
ATOM 2541 O O . GLU A 1 301 ? -18.719 17.469 -0.141 1 85.94 301 GLU A O 1
ATOM 2546 N N . TYR A 1 302 ? -19.422 18.484 1.76 1 91.38 302 TYR A N 1
ATOM 2547 C CA . TYR A 1 302 ? -19.219 19.812 1.211 1 91.38 302 TYR A CA 1
ATOM 2548 C C . TYR A 1 302 ? -17.828 20.344 1.557 1 91.38 302 TYR A C 1
ATOM 2550 O O . TYR A 1 302 ? -17.531 21.531 1.356 1 91.38 302 TYR A O 1
ATOM 2558 N N . GLU A 1 303 ? -16.969 19.469 2.033 1 93.56 303 GLU A N 1
ATOM 2559 C CA . GLU A 1 303 ? -15.625 19.859 2.449 1 93.56 303 GLU A CA 1
ATOM 2560 C C . GLU A 1 303 ? -14.891 20.594 1.331 1 93.56 303 GLU A C 1
ATOM 2562 O O . GLU A 1 303 ? -14.195 21.578 1.581 1 93.56 303 GLU A O 1
ATOM 2567 N N . ARG A 1 304 ? -15.133 20.172 0.067 1 91.94 304 ARG A N 1
ATOM 2568 C CA . ARG A 1 304 ? -14.359 20.734 -1.036 1 91.94 304 ARG A CA 1
ATOM 2569 C C . ARG A 1 304 ? -15.25 21.578 -1.947 1 91.94 304 ARG A C 1
ATOM 2571 O O . ARG A 1 304 ? -14.867 21.906 -3.074 1 91.94 304 ARG A O 1
ATOM 2578 N N . TYR A 1 305 ? -16.375 21.891 -1.445 1 90.56 305 TYR A N 1
ATOM 2579 C CA . TYR A 1 305 ? -17.312 22.688 -2.227 1 90.56 305 TYR A CA 1
ATOM 2580 C C . TYR A 1 305 ? -16.734 24.047 -2.559 1 90.56 305 TYR A C 1
ATOM 2582 O O . TYR A 1 305 ? -17.062 24.641 -3.582 1 90.56 305 TYR A O 1
ATOM 2590 N N . ASN A 1 306 ? -15.891 24.547 -1.728 1 92.75 306 ASN A N 1
ATOM 2591 C CA . ASN A 1 306 ? -15.336 25.875 -1.879 1 92.75 306 ASN A CA 1
ATOM 2592 C C . ASN A 1 306 ? -14.148 25.891 -2.844 1 92.75 306 ASN A C 1
ATOM 2594 O O . ASN A 1 306 ? -13.51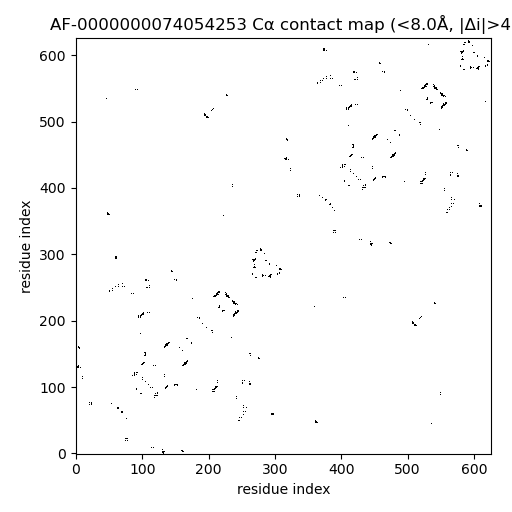6 26.938 -3.045 1 92.75 306 ASN A O 1
ATOM 2598 N N . ARG A 1 307 ? -13.766 24.688 -3.369 1 90.75 307 ARG A N 1
ATOM 2599 C CA . ARG A 1 307 ? -12.719 24.594 -4.387 1 90.75 307 ARG A CA 1
ATOM 2600 C C . ARG A 1 307 ? -13.297 24.828 -5.781 1 90.75 307 ARG A C 1
ATOM 2602 O O . ARG A 1 307 ? -14.227 24.141 -6.195 1 90.75 307 ARG A O 1
ATOM 2609 N N . LEU A 1 308 ? -12.883 25.859 -6.391 1 82.06 308 LEU A N 1
ATOM 2610 C CA . LEU A 1 308 ? -13.414 26.219 -7.703 1 82.06 308 LEU A CA 1
ATOM 2611 C C . LEU A 1 308 ? -12.828 25.312 -8.781 1 82.06 308 LEU A C 1
ATOM 2613 O O . LEU A 1 308 ? -11.664 24.922 -8.711 1 82.06 308 LEU A O 1
ATOM 2617 N N . PHE A 1 309 ? -13.641 24.391 -9.391 1 63.19 309 PHE A N 1
ATOM 2618 C CA . PHE A 1 309 ? -13.203 23.516 -10.469 1 63.19 309 PHE A CA 1
ATOM 2619 C C . PHE A 1 309 ? -12.453 24.281 -11.539 1 63.19 309 PHE A C 1
ATOM 2621 O O . PHE A 1 309 ? -12.906 25.344 -11.984 1 63.19 309 PHE A O 1
ATOM 2628 N N . HIS A 1 310 ? -11.141 24.516 -11.359 1 53.81 310 HIS A N 1
ATOM 2629 C CA . HIS A 1 310 ? -10.469 25.031 -12.555 1 53.81 310 HIS A CA 1
ATOM 2630 C C . HIS A 1 310 ? -10.242 23.938 -13.578 1 53.81 310 HIS A C 1
ATOM 2632 O O . HIS A 1 310 ? -10.109 22.766 -13.219 1 53.81 310 HIS A O 1
ATOM 2638 N N . LYS A 1 311 ? -10.672 24.094 -14.836 1 44.5 311 LYS A N 1
ATOM 2639 C CA . LYS A 1 311 ? -10.195 23.266 -15.938 1 44.5 311 LYS A CA 1
ATOM 2640 C C . LYS A 1 311 ? -8.734 22.875 -15.742 1 44.5 311 LYS A C 1
ATOM 2642 O O . LYS A 1 311 ? -7.941 23.656 -15.219 1 44.5 311 LYS A O 1
ATOM 2647 N N . LYS A 1 312 ? -8.594 21.5 -15.875 1 41.38 312 LYS A N 1
ATOM 2648 C CA . LYS A 1 312 ? -7.234 20.969 -15.859 1 41.38 312 LYS A CA 1
ATOM 2649 C C . LYS A 1 312 ? -6.227 22.016 -16.344 1 41.38 312 LYS A C 1
ATOM 2651 O O . LYS A 1 312 ? -6.414 22.609 -17.391 1 41.38 312 LYS A O 1
ATOM 2656 N N . LYS A 1 313 ? -5.234 22.203 -15.344 1 28.41 313 LYS A N 1
ATOM 2657 C CA . LYS A 1 313 ? -4.078 22.969 -15.797 1 28.41 313 LYS A CA 1
ATOM 2658 C C . LYS A 1 313 ? -3.385 22.281 -16.969 1 28.41 313 LYS A C 1
ATOM 2660 O O . LYS A 1 313 ? -3.193 21.062 -16.953 1 28.41 313 LYS A O 1
ATOM 2665 N N . MET B 1 1 ? 24.297 -16.719 -16.938 1 55.28 1 MET B N 1
ATOM 2666 C CA . MET B 1 1 ? 22.969 -17.047 -16.406 1 55.28 1 MET B CA 1
ATOM 2667 C C . MET B 1 1 ? 22.031 -17.5 -17.531 1 55.28 1 MET B C 1
ATOM 2669 O O . MET B 1 1 ? 22.094 -16.984 -18.641 1 55.28 1 MET B O 1
ATOM 2673 N N . GLU B 1 2 ? 21.422 -18.656 -17.453 1 70.56 2 GLU B N 1
ATOM 2674 C CA . GLU B 1 2 ? 20.562 -19.188 -18.516 1 70.56 2 GLU B CA 1
ATOM 2675 C C . GLU B 1 2 ? 19.359 -18.281 -18.734 1 70.56 2 GLU B C 1
ATOM 2677 O O . GLU B 1 2 ? 18.828 -17.688 -17.797 1 70.56 2 GLU B O 1
ATOM 2682 N N . GLY B 1 3 ? 19.062 -17.891 -19.984 1 89.69 3 GLY B N 1
ATOM 2683 C CA . GLY B 1 3 ? 17.969 -17.031 -20.391 1 89.69 3 GLY B CA 1
ATOM 2684 C C . GLY B 1 3 ? 16.609 -17.562 -19.969 1 89.69 3 GLY B C 1
ATOM 2685 O O . GLY B 1 3 ? 16.453 -18.766 -19.703 1 89.69 3 GLY B O 1
ATOM 2686 N N . TRP B 1 4 ? 15.703 -16.781 -19.656 1 97.38 4 TRP B N 1
ATOM 2687 C CA . TRP B 1 4 ? 14.328 -17.141 -19.328 1 97.38 4 TRP B CA 1
ATOM 2688 C C . TRP B 1 4 ? 13.602 -17.703 -20.547 1 97.38 4 TRP B C 1
ATOM 2690 O O . TRP B 1 4 ? 13.164 -16.953 -21.406 1 97.38 4 TRP B O 1
ATOM 2700 N N . LYS B 1 5 ? 13.422 -19 -20.578 1 97.62 5 LYS B N 1
ATOM 2701 C CA . LYS B 1 5 ? 12.891 -19.688 -21.75 1 97.62 5 LYS B CA 1
ATOM 2702 C C . LYS B 1 5 ? 11.43 -19.328 -21.984 1 97.62 5 LYS B C 1
ATOM 2704 O O . LYS B 1 5 ? 10.93 -19.422 -23.109 1 97.62 5 LYS B O 1
ATOM 2709 N N . ASP B 1 6 ? 10.773 -18.891 -20.938 1 98.12 6 ASP B N 1
ATOM 2710 C CA . ASP B 1 6 ? 9.336 -18.625 -21.031 1 98.12 6 ASP B CA 1
ATOM 2711 C C . ASP B 1 6 ? 9.062 -17.156 -21.344 1 98.12 6 ASP B C 1
ATOM 2713 O O . ASP B 1 6 ? 7.91 -16.719 -21.328 1 98.12 6 ASP B O 1
ATOM 2717 N N . TYR B 1 7 ? 10.07 -16.375 -21.641 1 98.12 7 TYR B N 1
ATOM 2718 C CA . TYR B 1 7 ? 9.977 -14.93 -21.812 1 98.12 7 TYR B CA 1
ATOM 2719 C C . TYR B 1 7 ? 8.969 -14.57 -22.891 1 98.12 7 TYR B C 1
ATOM 2721 O O . TYR B 1 7 ? 8.047 -13.789 -22.641 1 98.12 7 TYR B O 1
ATOM 2729 N N . SER B 1 8 ? 9.07 -15.156 -24.047 1 98 8 SER B N 1
ATOM 2730 C CA . SER B 1 8 ? 8.227 -14.805 -25.188 1 98 8 SER B CA 1
ATOM 2731 C C . SER B 1 8 ? 6.766 -15.156 -24.922 1 98 8 SER B C 1
ATOM 2733 O O . SER B 1 8 ? 5.867 -14.383 -25.266 1 98 8 SER B O 1
ATOM 2735 N N . LYS B 1 9 ? 6.551 -16.281 -24.328 1 98.31 9 LYS B N 1
ATOM 2736 C CA . LYS B 1 9 ? 5.191 -16.703 -24 1 98.31 9 LYS B CA 1
ATOM 2737 C C . LYS B 1 9 ? 4.566 -15.773 -22.969 1 98.31 9 LYS B C 1
ATOM 2739 O O . LYS B 1 9 ? 3.379 -15.453 -23.047 1 98.31 9 LYS B O 1
ATOM 2744 N N . SER B 1 10 ? 5.348 -15.375 -22 1 98.62 10 SER B N 1
ATOM 2745 C CA . SER B 1 10 ? 4.887 -14.469 -20.953 1 98.62 10 SER B CA 1
ATOM 2746 C C . SER B 1 10 ? 4.535 -13.102 -21.516 1 98.62 10 SER B C 1
ATOM 2748 O O . SER B 1 10 ? 3.5 -12.531 -21.172 1 98.62 10 SER B O 1
ATOM 2750 N N . LEU B 1 11 ? 5.395 -12.594 -22.375 1 98.5 11 LEU B N 1
ATOM 2751 C CA . LEU B 1 11 ? 5.117 -11.32 -23.031 1 98.5 11 LEU B CA 1
ATOM 2752 C C . LEU B 1 11 ? 3.873 -11.414 -23.906 1 98.5 11 LEU B C 1
ATOM 2754 O O . LEU B 1 11 ? 3.068 -10.484 -23.953 1 98.5 11 LEU B O 1
ATOM 2758 N N . GLY B 1 12 ? 3.744 -12.539 -24.562 1 98.56 12 GLY B N 1
ATOM 2759 C CA . GLY B 1 12 ? 2.559 -12.773 -25.375 1 98.56 12 GLY B CA 1
ATOM 2760 C C . GLY B 1 12 ? 1.273 -12.758 -24.562 1 98.56 12 GLY B C 1
ATOM 2761 O O . GLY B 1 12 ? 0.264 -12.203 -25.016 1 98.56 12 GLY B O 1
ATOM 2762 N N . LEU B 1 13 ? 1.281 -13.391 -23.422 1 98.56 13 LEU B N 1
ATOM 2763 C CA . LEU B 1 13 ? 0.116 -13.367 -22.547 1 98.56 13 LEU B CA 1
ATOM 2764 C C . LEU B 1 13 ? -0.217 -11.938 -22.125 1 98.56 13 LEU B C 1
ATOM 2766 O O . LEU B 1 13 ? -1.388 -11.555 -22.094 1 98.56 13 LEU B O 1
ATOM 2770 N N . TYR B 1 14 ? 0.8 -11.164 -21.781 1 98.62 14 TYR B N 1
ATOM 2771 C CA . TYR B 1 14 ? 0.597 -9.766 -21.422 1 98.62 14 TYR B CA 1
ATOM 2772 C C . TYR B 1 14 ? -0.097 -9.016 -22.547 1 98.62 14 TYR B C 1
ATOM 2774 O O . TYR B 1 14 ? -1.047 -8.258 -22.312 1 98.62 14 TYR B O 1
ATOM 2782 N N . GLU B 1 15 ? 0.381 -9.195 -23.766 1 98.56 15 GLU B N 1
ATOM 2783 C CA . GLU B 1 15 ? -0.176 -8.508 -24.922 1 98.56 15 GLU B CA 1
ATOM 2784 C C . GLU B 1 15 ? -1.638 -8.891 -25.141 1 98.56 15 GLU B C 1
ATOM 2786 O O . GLU B 1 15 ? -2.453 -8.047 -25.516 1 98.56 15 GLU B O 1
ATOM 2791 N N . LYS B 1 16 ? -1.902 -10.141 -24.922 1 98.12 16 LYS B N 1
ATOM 2792 C CA . LYS B 1 16 ? -3.287 -10.594 -25.031 1 98.12 16 LYS B CA 1
ATOM 2793 C C . LYS B 1 16 ? -4.176 -9.883 -24.016 1 98.12 16 LYS B C 1
ATOM 2795 O O . LYS B 1 16 ? -5.289 -9.469 -24.344 1 98.12 16 LYS B O 1
ATOM 2800 N N . ILE B 1 17 ? -3.721 -9.75 -22.812 1 98.31 17 ILE B N 1
ATOM 2801 C CA . ILE B 1 17 ? -4.461 -9.094 -21.734 1 98.31 17 ILE B CA 1
ATOM 2802 C C . ILE B 1 17 ? -4.637 -7.617 -22.062 1 98.31 17 ILE B C 1
ATOM 2804 O O . ILE B 1 17 ? -5.715 -7.055 -21.859 1 98.31 17 ILE B O 1
ATOM 2808 N N . GLU B 1 18 ? -3.574 -7.008 -22.531 1 97.75 18 GLU B N 1
ATOM 2809 C CA . GLU B 1 18 ? -3.641 -5.605 -22.922 1 97.75 18 GLU B CA 1
ATOM 2810 C C . GLU B 1 18 ? -4.688 -5.387 -24.016 1 97.75 18 GLU B C 1
ATOM 2812 O O . GLU B 1 18 ? -5.426 -4.402 -23.984 1 97.75 18 GLU B O 1
ATOM 2817 N N . LYS B 1 19 ? -4.734 -6.277 -24.969 1 97.25 19 LYS B N 1
ATOM 2818 C CA . LYS B 1 19 ? -5.719 -6.203 -26.031 1 97.25 19 LYS B CA 1
ATOM 2819 C C . LYS B 1 19 ? -7.141 -6.301 -25.484 1 97.25 19 LYS B C 1
ATOM 2821 O O . LYS B 1 19 ? -8.031 -5.559 -25.906 1 97.25 19 LYS B O 1
ATOM 2826 N N . LEU B 1 20 ? -7.348 -7.23 -24.562 1 96.75 20 LEU B N 1
ATOM 2827 C CA . LEU B 1 20 ? -8.641 -7.371 -23.922 1 96.75 20 LEU B CA 1
ATOM 2828 C C . LEU B 1 20 ? -9.055 -6.066 -23.234 1 96.75 20 LEU B C 1
ATOM 2830 O O . LEU B 1 20 ? -10.203 -5.641 -23.359 1 96.75 20 LEU B O 1
ATOM 2834 N N . HIS B 1 21 ? -8.125 -5.484 -22.531 1 96.44 21 HIS B N 1
ATOM 2835 C CA . HIS B 1 21 ? -8.398 -4.246 -21.812 1 96.44 21 HIS B CA 1
ATOM 2836 C C . HIS B 1 21 ? -8.75 -3.115 -22.781 1 96.44 21 HIS B C 1
ATOM 2838 O O . HIS B 1 21 ? -9.664 -2.334 -22.516 1 96.44 21 HIS B O 1
ATOM 2844 N N . LYS B 1 22 ? -8.039 -2.998 -23.875 1 95.94 22 LYS B N 1
ATOM 2845 C CA . LYS B 1 22 ? -8.328 -1.985 -24.891 1 95.94 22 LYS B CA 1
ATOM 2846 C C . LYS B 1 22 ? -9.727 -2.166 -25.469 1 95.94 22 LYS B C 1
ATOM 2848 O O . LYS B 1 22 ? -10.445 -1.188 -25.688 1 95.94 22 LYS B O 1
ATOM 2853 N N . GLU B 1 23 ? -10.062 -3.385 -25.719 1 94.31 23 GLU B N 1
ATOM 2854 C CA . GLU B 1 23 ? -11.398 -3.693 -26.219 1 94.31 23 GLU B CA 1
ATOM 2855 C C . GLU B 1 23 ? -12.469 -3.258 -25.219 1 94.31 23 GLU B C 1
ATOM 2857 O O . GLU B 1 23 ? -13.492 -2.686 -25.609 1 94.31 23 GLU B O 1
ATOM 2862 N N . HIS B 1 24 ? -12.242 -3.539 -23.969 1 92.31 24 HIS B N 1
ATOM 2863 C CA . HIS B 1 24 ? -13.18 -3.162 -22.906 1 92.31 24 HIS B CA 1
ATOM 2864 C C . HIS B 1 24 ? -13.359 -1.649 -22.844 1 92.31 24 HIS B C 1
ATOM 2866 O O . HIS B 1 24 ? -14.484 -1.154 -22.766 1 92.31 24 HIS B O 1
ATOM 2872 N N . ILE B 1 25 ? -12.289 -0.876 -22.891 1 91.62 25 ILE B N 1
ATOM 2873 C CA . ILE B 1 25 ? -12.312 0.582 -22.844 1 91.62 25 ILE B CA 1
ATOM 2874 C C . ILE B 1 25 ? -13.086 1.126 -24.031 1 91.62 25 ILE B C 1
ATOM 2876 O O . ILE B 1 25 ? -13.875 2.068 -23.906 1 91.62 25 ILE B O 1
ATOM 2880 N N . ASN B 1 26 ? -12.883 0.566 -25.156 1 89.19 26 ASN B N 1
ATOM 2881 C CA . ASN B 1 26 ? -13.578 0.982 -26.359 1 89.19 26 ASN B CA 1
ATOM 2882 C C . ASN B 1 26 ? -15.078 0.734 -26.266 1 89.19 26 ASN B C 1
ATOM 2884 O O . ASN B 1 26 ? -15.883 1.543 -26.734 1 89.19 26 ASN B O 1
ATOM 2888 N N . GLU B 1 27 ? -15.477 -0.326 -25.656 1 86.75 27 GLU B N 1
ATOM 2889 C CA . GLU B 1 27 ? -16.891 -0.639 -25.469 1 86.75 27 GLU B CA 1
ATOM 2890 C C . GLU B 1 27 ? -17.547 0.36 -24.516 1 86.75 27 GLU B C 1
ATOM 2892 O O . GLU B 1 27 ? -18.688 0.789 -24.75 1 86.75 27 GLU B O 1
ATOM 2897 N N . ILE B 1 28 ? -16.875 0.762 -23.453 1 83.88 28 ILE B N 1
ATOM 2898 C CA . ILE B 1 28 ? -17.406 1.716 -22.484 1 83.88 28 ILE B CA 1
ATOM 2899 C C . ILE B 1 28 ? -17.562 3.086 -23.141 1 83.88 28 ILE B C 1
ATOM 2901 O O . ILE B 1 28 ? -18.562 3.762 -22.953 1 83.88 28 ILE B O 1
ATOM 2905 N N . LYS B 1 29 ? -16.562 3.525 -23.844 1 79.44 29 LYS B N 1
ATOM 2906 C CA . LYS B 1 29 ? -16.609 4.812 -24.531 1 79.44 29 LYS B CA 1
ATOM 2907 C C . LYS B 1 29 ? -17.766 4.867 -25.516 1 79.44 29 LYS B C 1
ATOM 2909 O O . LYS B 1 29 ? -18.422 5.902 -25.656 1 79.44 29 LYS B O 1
ATOM 2914 N N . PHE B 1 30 ? -17.922 3.801 -26.094 1 72.69 30 PHE B N 1
ATOM 2915 C CA . PHE B 1 30 ? -19.016 3.715 -27.047 1 72.69 30 PHE B CA 1
ATOM 2916 C C . PHE B 1 30 ? -20.359 3.859 -26.344 1 72.69 30 PHE B C 1
ATOM 2918 O O . PHE B 1 30 ? -21.25 4.57 -26.828 1 72.69 30 PHE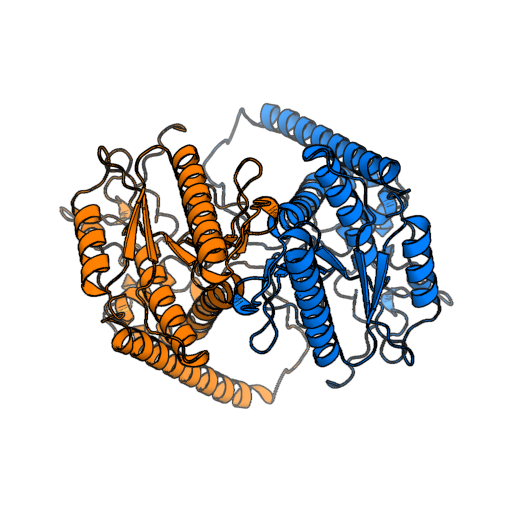 B O 1
ATOM 2925 N N . TYR B 1 31 ? -20.453 3.305 -25.125 1 69.19 31 TYR B N 1
ATOM 2926 C CA . TYR B 1 31 ? -21.703 3.377 -24.375 1 69.19 31 TYR B CA 1
ATOM 2927 C C . TYR B 1 31 ? -21.875 4.746 -23.719 1 69.19 31 TYR B C 1
ATOM 2929 O O . TYR B 1 31 ? -22.984 5.285 -23.688 1 69.19 31 TYR B O 1
ATOM 2937 N N . GLU B 1 32 ? -20.797 5.258 -23.047 1 66.25 32 GLU B N 1
ATOM 2938 C CA . GLU B 1 32 ? -20.844 6.586 -22.453 1 66.25 32 GLU B CA 1
ATOM 2939 C C . GLU B 1 32 ? -21.125 7.656 -23.5 1 66.25 32 GLU B C 1
ATOM 2941 O O . GLU B 1 32 ? -21.812 8.648 -23.219 1 66.25 32 GLU B O 1
ATOM 2946 N N . GLY B 1 33 ? -20.422 7.547 -24.578 1 53.69 33 GLY B N 1
ATOM 2947 C CA . GLY B 1 33 ? -20.766 8.453 -25.672 1 53.69 33 GLY B CA 1
ATOM 2948 C C . GLY B 1 33 ? -22.25 8.453 -26 1 53.69 33 GLY B C 1
ATOM 2949 O O . GLY B 1 33 ? -22.812 9.5 -26.359 1 53.69 33 GLY B O 1
ATOM 2950 N N . TYR B 1 34 ? -22.828 7.332 -25.734 1 51.06 34 TYR B N 1
ATOM 2951 C CA . TYR B 1 34 ? -24.266 7.242 -25.953 1 51.06 34 TYR B CA 1
ATOM 2952 C C . TYR B 1 34 ? -25.031 7.855 -24.781 1 51.06 34 TYR B C 1
ATOM 2954 O O . TYR B 1 34 ? -26.094 8.445 -24.984 1 51.06 34 TYR B O 1
ATOM 2962 N N . ILE B 1 35 ? -24.422 7.629 -23.578 1 49.34 35 ILE B N 1
ATOM 2963 C CA . ILE B 1 35 ? -25.094 8.141 -22.391 1 49.34 35 ILE B CA 1
ATOM 2964 C C . ILE B 1 35 ? -24.766 9.617 -22.203 1 49.34 35 ILE B C 1
ATOM 2966 O O . ILE B 1 35 ? -25.438 10.312 -21.422 1 49.34 35 ILE B O 1
ATOM 2970 N N . ASN B 1 36 ? -23.844 10.094 -22.766 1 47.03 36 ASN B N 1
ATOM 2971 C CA . ASN B 1 36 ? -23.469 11.469 -22.438 1 47.03 36 ASN B CA 1
ATOM 2972 C C . ASN B 1 36 ? -24.625 12.43 -22.703 1 47.03 36 ASN B C 1
ATOM 2974 O O . ASN B 1 36 ? -24.469 13.641 -22.562 1 47.03 36 ASN B O 1
ATOM 2978 N N . ASN B 1 37 ? -25.656 12.109 -23.562 1 40.06 37 ASN B N 1
ATOM 2979 C CA . ASN B 1 37 ? -26.5 13.297 -23.594 1 40.06 37 ASN B CA 1
ATOM 2980 C C . ASN B 1 37 ? -27.016 13.648 -22.203 1 40.06 37 ASN B C 1
ATOM 2982 O O . ASN B 1 37 ? -27.328 14.812 -21.922 1 40.06 37 ASN B O 1
ATOM 2986 N N . GLU B 1 38 ? -27.891 12.719 -21.609 1 37.81 38 GLU B N 1
ATOM 2987 C CA . GLU B 1 38 ? -28.703 13.266 -20.516 1 37.81 38 GLU B CA 1
ATOM 2988 C C . GLU B 1 38 ? -27.828 13.703 -19.359 1 37.81 38 GLU B C 1
ATOM 2990 O O . GLU B 1 38 ? -27.922 14.836 -18.875 1 37.81 38 GLU B O 1
ATOM 2995 N N . ASN B 1 39 ? -27.953 13.016 -18.016 1 37.59 39 ASN B N 1
ATOM 2996 C CA . ASN B 1 39 ? -27.734 13.508 -16.672 1 37.59 39 ASN B CA 1
ATOM 2997 C C . ASN B 1 39 ? -26.266 13.461 -16.281 1 37.59 39 ASN B C 1
ATOM 2999 O O . ASN B 1 39 ? -25.766 12.438 -15.805 1 37.59 39 ASN B O 1
ATOM 3003 N N . LYS B 1 40 ? -25.375 14.062 -16.891 1 37.44 40 LYS B N 1
ATOM 3004 C CA . LYS B 1 40 ? -24 14.305 -16.469 1 37.44 40 LYS B CA 1
ATOM 3005 C C . LYS B 1 40 ? -23.953 14.688 -14.984 1 37.44 40 LYS B C 1
ATOM 3007 O O . LYS B 1 40 ? -22.953 15.219 -14.516 1 37.44 40 LYS B O 1
ATOM 3012 N N . LEU B 1 41 ? -25.078 15 -14.398 1 34.56 41 LEU B N 1
ATOM 3013 C CA . LEU B 1 41 ? -24.922 15.5 -13.031 1 34.56 41 LEU B CA 1
ATOM 3014 C C . LEU B 1 41 ? -23.938 14.641 -12.242 1 34.56 41 LEU B C 1
ATOM 3016 O O . LEU B 1 41 ? -23.703 13.477 -12.586 1 34.56 41 LEU B O 1
ATOM 3020 N N . GLY B 1 42 ? -23.484 15.117 -10.883 1 37.72 42 GLY B N 1
ATOM 3021 C CA . GLY B 1 42 ? -22.609 15.211 -9.727 1 37.72 42 GLY B CA 1
ATOM 3022 C C . GLY B 1 42 ? -22.438 13.891 -9 1 37.72 42 GLY B C 1
ATOM 3023 O O . GLY B 1 42 ? -21.797 13.836 -7.945 1 37.72 42 GLY B O 1
ATOM 3024 N N . ASN B 1 43 ? -23.328 12.922 -9.125 1 41.56 43 ASN B N 1
ATOM 3025 C CA . ASN B 1 43 ? -23.312 11.984 -8.008 1 41.56 43 ASN B CA 1
ATOM 3026 C C . ASN B 1 43 ? -22.141 11.008 -8.109 1 41.56 43 ASN B C 1
ATOM 3028 O O . ASN B 1 43 ? -22.344 9.82 -8.391 1 41.56 43 ASN B O 1
ATOM 3032 N N . ASN B 1 44 ? -21.141 11.297 -8.672 1 49.59 44 ASN B N 1
ATOM 3033 C CA . ASN B 1 44 ? -20.016 10.367 -8.68 1 49.59 44 ASN B CA 1
ATOM 3034 C C . ASN B 1 44 ? -19.594 9.984 -7.258 1 49.59 44 ASN B C 1
ATOM 3036 O O . ASN B 1 44 ? -18.609 10.492 -6.73 1 49.59 44 ASN B O 1
ATOM 3040 N N . LYS B 1 45 ? -20.578 9.562 -6.406 1 59.28 45 LYS B N 1
ATOM 3041 C CA . LYS B 1 45 ? -20.297 9.062 -5.062 1 59.28 45 LYS B CA 1
ATOM 3042 C C . LYS B 1 45 ? -19.219 7.988 -5.094 1 59.28 45 LYS B C 1
ATOM 3044 O O . LYS B 1 45 ? -19.344 6.98 -5.797 1 59.28 45 LYS B O 1
ATOM 3049 N N . LYS B 1 46 ? -18.047 8.25 -4.664 1 76.56 46 LYS B N 1
ATOM 3050 C CA . LYS B 1 46 ? -17.016 7.238 -4.465 1 76.56 46 LYS B CA 1
ATOM 3051 C C . LYS B 1 46 ? -17.562 6.02 -3.734 1 76.56 46 LYS B C 1
ATOM 3053 O O . LYS B 1 46 ? -18.391 6.156 -2.826 1 76.56 46 LYS B O 1
ATOM 3058 N N . ASN B 1 47 ? -17.375 4.867 -4.445 1 77.5 47 ASN B N 1
ATOM 3059 C CA . ASN B 1 47 ? -17.828 3.613 -3.854 1 77.5 47 ASN B CA 1
ATOM 3060 C C . ASN B 1 47 ? -16.984 3.23 -2.635 1 77.5 47 ASN B C 1
ATOM 3062 O O . ASN B 1 47 ? -15.773 3.072 -2.738 1 77.5 47 ASN B O 1
ATOM 3066 N N . ARG B 1 48 ? -17.625 3.125 -1.521 1 82.5 48 ARG B N 1
ATOM 3067 C CA . ARG B 1 48 ? -16.938 2.818 -0.274 1 82.5 48 ARG B CA 1
ATOM 3068 C C . ARG B 1 48 ? -16.781 1.312 -0.09 1 82.5 48 ARG B C 1
ATOM 3070 O O . ARG B 1 48 ? -16.109 0.859 0.839 1 82.5 48 ARG B O 1
ATOM 3077 N N . ASP B 1 49 ? -17.359 0.625 -1.085 1 85.06 49 ASP B N 1
ATOM 3078 C CA . ASP B 1 49 ? -17.203 -0.825 -1.028 1 85.06 49 ASP B CA 1
ATOM 3079 C C . ASP B 1 49 ? -15.828 -1.243 -1.548 1 85.06 49 ASP B C 1
ATOM 3081 O O . ASP B 1 49 ? -15.438 -0.869 -2.656 1 85.06 49 ASP B O 1
ATOM 3085 N N . ILE B 1 50 ? -15.117 -2.023 -0.759 1 85.19 50 ILE B N 1
ATOM 3086 C CA . ILE B 1 50 ? -13.758 -2.434 -1.114 1 85.19 50 ILE B CA 1
ATOM 3087 C C . ILE B 1 50 ? -13.805 -3.336 -2.346 1 85.19 50 ILE B C 1
ATOM 3089 O O . ILE B 1 50 ? -12.852 -3.371 -3.129 1 85.19 50 ILE B O 1
ATOM 3093 N N . ILE B 1 51 ? -14.867 -4.109 -2.561 1 86.62 51 ILE B N 1
ATOM 3094 C CA . ILE B 1 51 ? -15.055 -4.969 -3.727 1 86.62 51 ILE B CA 1
ATOM 3095 C C . ILE B 1 51 ? -16.016 -4.312 -4.707 1 86.62 51 ILE B C 1
ATOM 3097 O O . ILE B 1 51 ? -17.141 -3.943 -4.336 1 86.62 51 ILE B O 1
ATOM 3101 N N . LYS B 1 52 ? -15.562 -4.207 -5.902 1 83.62 52 LYS B N 1
ATOM 3102 C CA . LYS B 1 52 ? -16.375 -3.611 -6.953 1 83.62 52 LYS B CA 1
ATOM 3103 C C . LYS B 1 52 ? -17.688 -4.391 -7.145 1 83.62 52 LYS B C 1
ATOM 3105 O O . LYS B 1 52 ? -17.672 -5.625 -7.172 1 83.62 52 LYS B O 1
ATOM 3110 N N . PRO B 1 53 ? -18.688 -3.674 -7.258 1 76.19 53 PRO B N 1
ATOM 3111 C CA . PRO B 1 53 ? -19.984 -4.348 -7.434 1 76.19 53 PRO B CA 1
ATOM 3112 C C . PRO B 1 53 ? -19.984 -5.293 -8.633 1 76.19 53 PRO B C 1
ATOM 3114 O O . PRO B 1 53 ? -20.641 -6.34 -8.586 1 76.19 53 PRO B O 1
ATOM 3117 N N . SER B 1 54 ? -19.281 -4.941 -9.641 1 73.31 54 SER B N 1
ATOM 3118 C CA . SER B 1 54 ? -19.281 -5.75 -10.859 1 73.31 54 SER B CA 1
ATOM 3119 C C . SER B 1 54 ? -18.656 -7.121 -10.602 1 73.31 54 SER B C 1
ATOM 3121 O O . SER B 1 54 ? -18.875 -8.055 -11.383 1 73.31 54 SER B O 1
ATOM 3123 N N . MET B 1 55 ? -17.938 -7.289 -9.516 1 78.06 55 MET B N 1
ATOM 3124 C CA . MET B 1 55 ? -17.266 -8.555 -9.258 1 78.06 55 MET B CA 1
ATOM 3125 C C . MET B 1 55 ? -18.172 -9.516 -8.508 1 78.06 55 MET B C 1
ATOM 3127 O O . MET B 1 55 ? -17.859 -10.703 -8.383 1 78.06 55 MET B O 1
ATOM 3131 N N . TYR B 1 56 ? -19.234 -9.07 -7.871 1 67 56 TYR B N 1
ATOM 3132 C CA . TYR B 1 56 ? -20.109 -9.914 -7.07 1 67 56 TYR B CA 1
ATOM 3133 C C . TYR B 1 56 ? -21.031 -10.742 -7.957 1 67 56 TYR B C 1
ATOM 3135 O O . TYR B 1 56 ? -21.562 -11.766 -7.523 1 67 56 TYR B O 1
ATOM 3143 N N . ASN B 1 57 ? -21.25 -10.422 -9.094 1 63.47 57 ASN B N 1
ATOM 3144 C CA . ASN B 1 57 ? -22.297 -11.047 -9.898 1 63.47 57 ASN B CA 1
ATOM 3145 C C . ASN B 1 57 ? -21.75 -12.234 -10.688 1 63.47 57 ASN B C 1
ATOM 3147 O O . ASN B 1 57 ? -22.312 -12.609 -11.719 1 63.47 57 ASN B O 1
ATOM 3151 N N . TYR B 1 58 ? -20.781 -12.938 -10.086 1 63.16 58 TYR B N 1
ATOM 3152 C CA . TYR B 1 58 ? -20.156 -13.906 -10.984 1 63.16 58 TYR B CA 1
ATOM 3153 C C . TYR B 1 58 ? -20.438 -15.328 -10.516 1 63.16 58 TYR B C 1
ATOM 3155 O O . TYR B 1 58 ? -19.578 -15.961 -9.891 1 63.16 58 TYR B O 1
ATOM 3163 N N . ASP B 1 59 ? -21.656 -15.852 -10.609 1 78.75 59 ASP B N 1
ATOM 3164 C CA . ASP B 1 59 ? -21.797 -17.297 -10.43 1 78.75 59 ASP B CA 1
ATOM 3165 C C . ASP B 1 59 ? -21.125 -18.047 -11.578 1 78.75 59 ASP B C 1
ATOM 3167 O O . ASP B 1 59 ? -21.719 -18.188 -12.656 1 78.75 59 ASP B O 1
ATOM 3171 N N . VAL B 1 60 ? -19.938 -18.625 -11.383 1 88.38 60 VAL B N 1
ATOM 3172 C CA . VAL B 1 60 ? -19.078 -19.188 -12.414 1 88.38 60 VAL B CA 1
ATOM 3173 C C . VAL B 1 60 ? -19.75 -20.422 -13.023 1 88.38 60 VAL B C 1
ATOM 3175 O O . VAL B 1 60 ? -19.594 -20.688 -14.219 1 88.38 60 VAL B O 1
ATOM 3178 N N . MET B 1 61 ? -20.578 -21.109 -12.219 1 85.94 61 MET B N 1
ATOM 3179 C CA . MET B 1 61 ? -21.234 -22.328 -12.656 1 85.94 61 MET B CA 1
ATOM 3180 C C . MET B 1 61 ? -22.141 -22.062 -13.852 1 85.94 61 MET B C 1
ATOM 3182 O O . MET B 1 61 ? -22.344 -22.922 -14.703 1 85.94 61 MET B O 1
ATOM 3186 N N . ASN B 1 62 ? -22.5 -20.812 -14.008 1 85.06 62 ASN B N 1
ATOM 3187 C CA . ASN B 1 62 ? -23.5 -20.469 -15.023 1 85.06 62 ASN B CA 1
ATOM 3188 C C . ASN B 1 62 ? -22.828 -20.109 -16.359 1 85.06 62 ASN B C 1
ATOM 3190 O O . ASN B 1 62 ? -23.5 -20.031 -17.391 1 85.06 62 ASN B O 1
ATOM 3194 N N . TYR B 1 63 ? -21.531 -20.031 -16.297 1 85.44 63 TYR B N 1
ATOM 3195 C CA . TYR B 1 63 ? -21 -19.5 -17.562 1 85.44 63 TYR B CA 1
ATOM 3196 C C . TYR B 1 63 ? -19.641 -20.109 -17.875 1 85.44 63 TYR B C 1
ATOM 3198 O O . TYR B 1 63 ? -19.016 -19.75 -18.875 1 85.44 63 TYR B O 1
ATOM 3206 N N . TYR B 1 64 ? -19.156 -21.078 -17.125 1 87.62 64 TYR B N 1
ATOM 3207 C CA . TYR B 1 64 ? -17.781 -21.531 -17.297 1 87.62 64 TYR B CA 1
ATOM 3208 C C . TYR B 1 64 ? -17.578 -22.203 -18.641 1 87.62 64 TYR B C 1
ATOM 3210 O O . TYR B 1 64 ? -16.469 -22.234 -19.172 1 87.62 64 TYR B O 1
ATOM 3218 N N . LYS B 1 65 ? -18.688 -22.641 -19.234 1 90.94 65 LYS B N 1
ATOM 3219 C CA . LYS B 1 65 ? -18.578 -23.312 -20.531 1 90.94 65 LYS B CA 1
ATOM 3220 C C . LYS B 1 65 ? -19.078 -22.422 -21.656 1 90.94 65 LYS B C 1
ATOM 3222 O O . LYS B 1 65 ? -19 -22.797 -22.844 1 90.94 65 LYS B O 1
ATOM 3227 N N . ASP B 1 66 ? -19.656 -21.344 -21.312 1 92.06 66 ASP B N 1
ATOM 3228 C CA . ASP B 1 66 ? -20.125 -20.391 -22.297 1 92.06 66 ASP B CA 1
ATOM 3229 C C . ASP B 1 66 ? -19.047 -19.391 -22.672 1 92.06 66 ASP B C 1
ATOM 3231 O O . ASP B 1 66 ? -18.812 -18.422 -21.953 1 92.06 66 ASP B O 1
ATOM 3235 N N . GLU B 1 67 ? -18.578 -19.594 -23.781 1 92.19 67 GLU B N 1
ATOM 3236 C CA . GLU B 1 67 ? -17.422 -18.797 -24.203 1 92.19 67 GLU B CA 1
ATOM 3237 C C . GLU B 1 67 ? -17.781 -17.328 -24.328 1 92.19 67 GLU B C 1
ATOM 3239 O O . GLU B 1 67 ? -16.969 -16.453 -24.031 1 92.19 67 GLU B O 1
ATOM 3244 N N . LEU B 1 68 ? -18.953 -17.062 -24.781 1 92.81 68 LEU B N 1
ATOM 3245 C CA . LEU B 1 68 ? -19.391 -15.68 -24.953 1 92.81 68 LEU B CA 1
ATOM 3246 C C . LEU B 1 68 ? -19.516 -14.961 -23.625 1 92.81 68 LEU B C 1
ATOM 3248 O O . LEU B 1 68 ? -19.031 -13.836 -23.453 1 92.81 68 LEU B O 1
ATOM 3252 N N . ILE B 1 69 ? -20.156 -15.617 -22.688 1 91.56 69 ILE B N 1
ATOM 3253 C CA . ILE B 1 69 ? -20.344 -15.016 -21.375 1 91.56 69 ILE B CA 1
ATOM 3254 C C . ILE B 1 69 ? -18.984 -14.906 -20.656 1 91.56 69 ILE B C 1
ATOM 3256 O O . ILE B 1 69 ? -18.703 -13.898 -20.016 1 91.56 69 ILE B O 1
ATOM 3260 N N . LEU B 1 70 ? -18.219 -15.977 -20.75 1 93.56 70 LEU B N 1
ATOM 3261 C CA . LEU B 1 70 ? -16.891 -15.961 -20.156 1 93.56 70 LEU B CA 1
ATOM 3262 C C . LEU B 1 70 ? -16.062 -14.805 -20.703 1 93.56 70 LEU B C 1
ATOM 3264 O O . LEU B 1 70 ? -15.367 -14.125 -19.953 1 93.56 70 LEU B O 1
ATOM 3268 N N . LYS B 1 71 ? -16.156 -14.562 -21.984 1 93.31 71 LYS B N 1
ATOM 3269 C CA . LYS B 1 71 ? -15.453 -13.445 -22.609 1 93.31 71 LYS B CA 1
ATOM 3270 C C . LYS B 1 71 ? -15.945 -12.109 -22.062 1 93.31 71 LYS B C 1
ATOM 3272 O O . LYS B 1 71 ? -15.148 -11.211 -21.781 1 93.31 71 LYS B O 1
ATOM 3277 N N . LYS B 1 72 ? -17.25 -11.992 -21.906 1 91.19 72 LYS B N 1
ATOM 3278 C CA . LYS B 1 72 ? -17.812 -10.773 -21.359 1 91.19 72 LYS B CA 1
ATOM 3279 C C . LYS B 1 72 ? -17.297 -10.523 -19.938 1 91.19 72 LYS B C 1
ATOM 3281 O O . LYS B 1 72 ? -16.938 -9.391 -19.594 1 91.19 72 LYS B O 1
ATOM 3286 N N . LYS B 1 73 ? -17.219 -11.562 -19.172 1 92.25 73 LYS B N 1
ATOM 3287 C CA . LYS B 1 73 ? -16.781 -11.445 -17.781 1 92.25 73 LYS B CA 1
ATOM 3288 C C . LYS B 1 73 ? -15.305 -11.07 -17.703 1 92.25 73 LYS B C 1
ATOM 3290 O O . LYS B 1 73 ? -14.914 -10.266 -16.859 1 92.25 73 LYS B O 1
ATOM 3295 N N . ILE B 1 74 ? -14.531 -11.648 -18.547 1 94.38 74 ILE B N 1
ATOM 3296 C CA . ILE B 1 74 ? -13.109 -11.344 -18.516 1 94.38 74 ILE B CA 1
ATOM 3297 C C . ILE B 1 74 ? -12.867 -9.914 -18.984 1 94.38 74 ILE B C 1
ATOM 3299 O O . ILE B 1 74 ? -11.953 -9.242 -18.5 1 94.38 74 ILE B O 1
ATOM 3303 N N . LEU B 1 75 ? -13.656 -9.445 -19.922 1 93.62 75 LEU B N 1
ATOM 3304 C CA . LEU B 1 75 ? -13.57 -8.055 -20.359 1 93.62 75 LEU B CA 1
ATOM 3305 C C . LEU B 1 75 ? -13.844 -7.105 -19.188 1 93.62 75 LEU B C 1
ATOM 3307 O O . LEU B 1 75 ? -13.102 -6.141 -18.984 1 93.62 75 LEU B O 1
ATOM 3311 N N . GLU B 1 76 ? -14.82 -7.434 -18.422 1 90.12 76 GLU B N 1
ATOM 3312 C CA . GLU B 1 76 ? -15.164 -6.625 -17.266 1 90.12 76 GLU B CA 1
ATOM 3313 C C . GLU B 1 76 ? -14.047 -6.645 -16.234 1 90.12 76 GLU B C 1
ATOM 3315 O O . GLU B 1 76 ? -13.836 -5.668 -15.508 1 90.12 76 GLU B O 1
ATOM 3320 N N . LEU B 1 77 ? -13.305 -7.742 -16.203 1 93.69 77 LEU B N 1
ATOM 3321 C CA . LEU B 1 77 ? -12.242 -7.949 -15.234 1 93.69 77 LEU B CA 1
ATOM 3322 C C . LEU B 1 77 ? -10.922 -7.367 -15.734 1 93.69 77 LEU B C 1
ATOM 3324 O O . LEU B 1 77 ? -9.969 -7.238 -14.969 1 93.69 77 LEU B O 1
ATOM 3328 N N . SER B 1 78 ? -10.859 -6.949 -17 1 95.5 78 SER B N 1
ATOM 3329 C CA . SER B 1 78 ? -9.609 -6.609 -17.656 1 95.5 78 SER B CA 1
ATOM 3330 C C . SER B 1 78 ? -8.922 -5.43 -16.969 1 95.5 78 SER B C 1
ATOM 3332 O O . SER B 1 78 ? -7.695 -5.391 -16.891 1 95.5 78 SER B O 1
ATOM 3334 N N . GLU B 1 79 ? -9.727 -4.457 -16.453 1 94.06 79 GLU B N 1
ATOM 3335 C CA . GLU B 1 79 ? -9.133 -3.328 -15.742 1 94.06 79 GLU B CA 1
ATOM 3336 C C . GLU B 1 79 ? -8.422 -3.789 -14.469 1 94.06 79 GLU B C 1
ATOM 3338 O O . GLU B 1 79 ? -7.312 -3.332 -14.172 1 94.06 79 GLU B O 1
ATOM 3343 N N . ASP B 1 80 ? -9.07 -4.652 -13.758 1 95 80 ASP B N 1
ATOM 3344 C CA . ASP B 1 80 ? -8.484 -5.18 -12.523 1 95 80 ASP B CA 1
ATOM 3345 C C . ASP B 1 80 ? -7.23 -6.004 -12.828 1 95 80 ASP B C 1
ATOM 3347 O O . ASP B 1 80 ? -6.262 -5.969 -12.062 1 95 80 ASP B O 1
ATOM 3351 N N . ILE B 1 81 ? -7.238 -6.746 -13.914 1 98.12 81 ILE B N 1
ATOM 3352 C CA . ILE B 1 81 ? -6.098 -7.555 -14.32 1 98.12 81 ILE B CA 1
ATOM 3353 C C . ILE B 1 81 ? -4.906 -6.648 -14.633 1 98.12 81 ILE B C 1
ATOM 3355 O O . ILE B 1 81 ? -3.807 -6.859 -14.117 1 98.12 81 ILE B O 1
ATOM 3359 N N . ILE B 1 82 ? -5.141 -5.645 -15.406 1 97.94 82 ILE B N 1
ATOM 3360 C CA . ILE B 1 82 ? -4.082 -4.719 -15.797 1 97.94 82 ILE B CA 1
ATOM 3361 C C . ILE B 1 82 ? -3.549 -3.998 -14.562 1 97.94 82 ILE B C 1
ATOM 3363 O O . ILE B 1 82 ? -2.336 -3.818 -14.422 1 97.94 82 ILE B O 1
ATOM 3367 N N . THR B 1 83 ? -4.453 -3.605 -13.68 1 96.81 83 THR B N 1
ATOM 3368 C CA . THR B 1 83 ? -4.047 -2.943 -12.445 1 96.81 83 THR B CA 1
ATOM 3369 C C . THR B 1 83 ? -3.143 -3.852 -11.617 1 96.81 83 THR B C 1
ATOM 3371 O O . THR B 1 83 ? -2.117 -3.408 -11.094 1 96.81 83 THR B O 1
ATOM 3374 N N . ALA B 1 84 ? -3.502 -5.086 -11.516 1 98.38 84 ALA B N 1
ATOM 3375 C CA . ALA B 1 84 ? -2.691 -6.051 -10.781 1 98.38 84 ALA B CA 1
ATOM 3376 C C . ALA B 1 84 ? -1.31 -6.203 -11.406 1 98.38 84 ALA B C 1
ATOM 3378 O O . ALA B 1 84 ? -0.297 -6.211 -10.703 1 98.38 84 ALA B O 1
ATOM 3379 N N . ILE B 1 85 ? -1.255 -6.316 -12.727 1 98.81 85 ILE B N 1
ATOM 3380 C CA . ILE B 1 85 ? 0.006 -6.441 -13.445 1 98.81 85 ILE B CA 1
ATOM 3381 C C . ILE B 1 85 ? 0.864 -5.203 -13.211 1 98.81 85 ILE B C 1
ATOM 3383 O O . ILE B 1 85 ? 2.064 -5.312 -12.945 1 98.81 85 ILE B O 1
ATOM 3387 N N . ASN B 1 86 ? 0.247 -4.066 -13.273 1 98.31 86 ASN B N 1
ATOM 3388 C CA . ASN B 1 86 ? 0.966 -2.814 -13.062 1 98.31 86 ASN B CA 1
ATOM 3389 C C . ASN B 1 86 ? 1.522 -2.713 -11.648 1 98.31 86 ASN B C 1
ATOM 3391 O O . ASN B 1 86 ? 2.619 -2.189 -11.445 1 98.31 86 ASN B O 1
ATOM 3395 N N . ASN B 1 87 ? 0.741 -3.143 -10.68 1 98.44 87 ASN B N 1
ATOM 3396 C CA . ASN B 1 87 ? 1.232 -3.156 -9.312 1 98.44 87 ASN B CA 1
ATOM 3397 C C . ASN B 1 87 ? 2.48 -4.023 -9.172 1 98.44 87 ASN B C 1
ATOM 3399 O O . ASN B 1 87 ? 3.434 -3.641 -8.484 1 98.44 87 ASN B O 1
ATOM 3403 N N . ILE B 1 88 ? 2.465 -5.188 -9.789 1 98.88 88 ILE B N 1
ATOM 3404 C CA . ILE B 1 88 ? 3.627 -6.066 -9.742 1 98.88 88 ILE B CA 1
ATOM 3405 C C . ILE B 1 88 ? 4.793 -5.418 -10.484 1 98.88 88 ILE B C 1
ATOM 3407 O O . ILE B 1 88 ? 5.934 -5.453 -10.008 1 98.88 88 ILE B O 1
ATOM 3411 N N . TYR B 1 89 ? 4.527 -4.848 -11.664 1 98.75 89 TYR B N 1
ATOM 3412 C CA . TYR B 1 89 ? 5.516 -4.113 -12.445 1 98.75 89 TYR B CA 1
ATOM 3413 C C . TYR B 1 89 ? 6.215 -3.061 -11.594 1 98.75 89 TYR B C 1
ATOM 3415 O O . TYR B 1 89 ? 7.434 -2.9 -11.664 1 98.75 89 TYR B O 1
ATOM 3423 N N . ASP B 1 90 ? 5.457 -2.41 -10.773 1 98.5 90 ASP B N 1
ATOM 3424 C CA . ASP B 1 90 ? 5.992 -1.358 -9.914 1 98.5 90 ASP B CA 1
ATOM 3425 C C . ASP B 1 90 ? 6.969 -1.932 -8.883 1 98.5 90 ASP B C 1
ATOM 3427 O O . ASP B 1 90 ? 7.918 -1.258 -8.484 1 98.5 90 ASP B O 1
ATOM 3431 N N . MET B 1 91 ? 6.719 -3.137 -8.422 1 98.56 91 MET B N 1
ATOM 3432 C CA . MET B 1 91 ? 7.664 -3.768 -7.512 1 98.56 91 MET B CA 1
ATOM 3433 C C . MET B 1 91 ? 9.016 -3.988 -8.195 1 98.56 91 MET B C 1
ATOM 3435 O O . MET B 1 91 ? 10.062 -3.854 -7.559 1 98.56 91 MET B O 1
ATOM 3439 N N . PHE B 1 92 ? 8.969 -4.34 -9.508 1 98.06 92 PHE B N 1
ATOM 3440 C CA . PHE B 1 92 ? 10.219 -4.496 -10.242 1 98.06 92 PHE B CA 1
ATOM 3441 C C . PHE B 1 92 ? 10.922 -3.154 -10.414 1 98.06 92 PHE B C 1
ATOM 3443 O O . PHE B 1 92 ? 12.148 -3.082 -10.375 1 98.06 92 PHE B O 1
ATOM 3450 N N . ARG B 1 93 ? 10.156 -2.1 -10.609 1 96.88 93 ARG B N 1
ATOM 3451 C CA . ARG B 1 93 ? 10.758 -0.773 -10.695 1 96.88 93 ARG B CA 1
ATOM 3452 C C . ARG B 1 93 ? 11.484 -0.418 -9.398 1 96.88 93 ARG B C 1
ATOM 3454 O O . ARG B 1 93 ? 12.578 0.155 -9.43 1 96.88 93 ARG B O 1
ATOM 3461 N N . LEU B 1 94 ? 10.914 -0.827 -8.312 1 96.56 94 LEU B N 1
ATOM 3462 C CA . LEU B 1 94 ? 11.406 -0.421 -7.004 1 96.56 94 LEU B CA 1
ATOM 3463 C C . LEU B 1 94 ? 12.523 -1.348 -6.535 1 96.56 94 LEU B C 1
ATOM 3465 O O . LEU B 1 94 ? 13.523 -0.889 -5.977 1 96.56 94 LEU B O 1
ATOM 3469 N N . CYS B 1 95 ? 12.336 -2.65 -6.746 1 96.5 95 CYS B N 1
ATOM 3470 C CA . CYS B 1 95 ? 13.195 -3.629 -6.094 1 96.5 95 CYS B CA 1
ATOM 3471 C C . CYS B 1 95 ? 14.078 -4.34 -7.105 1 96.5 95 CYS B C 1
ATOM 3473 O O . CYS B 1 95 ? 14.859 -5.227 -6.746 1 96.5 95 CYS B O 1
ATOM 3475 N N . LYS B 1 96 ? 13.883 -4.051 -8.359 1 93 96 LYS B N 1
ATOM 3476 C CA . LYS B 1 96 ? 14.688 -4.621 -9.438 1 93 96 LYS B CA 1
ATOM 3477 C C . LYS B 1 96 ? 14.641 -6.148 -9.406 1 93 96 LYS B C 1
ATOM 3479 O O . LYS B 1 96 ? 13.562 -6.738 -9.469 1 93 96 LYS B O 1
ATOM 3484 N N . GLU B 1 97 ? 15.758 -6.824 -9.195 1 91.75 97 GLU B N 1
ATOM 3485 C CA . GLU B 1 97 ? 15.797 -8.281 -9.297 1 91.75 97 GLU B CA 1
ATOM 3486 C C . GLU B 1 97 ? 15.367 -8.938 -7.996 1 91.75 97 GLU B C 1
ATOM 3488 O O . GLU B 1 97 ? 15.195 -10.164 -7.938 1 91.75 97 GLU B O 1
ATOM 3493 N N . ASN B 1 98 ? 15.18 -8.141 -6.98 1 96 98 ASN B N 1
ATOM 3494 C CA . ASN B 1 98 ? 14.859 -8.711 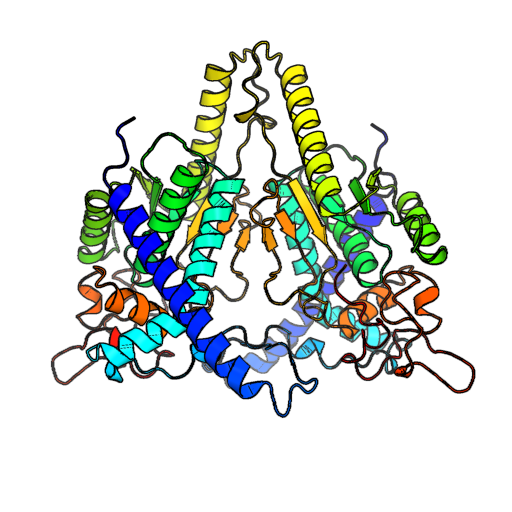-5.68 1 96 98 ASN B CA 1
ATOM 3495 C C . ASN B 1 98 ? 13.352 -8.742 -5.438 1 96 98 ASN B C 1
ATOM 3497 O O . ASN B 1 98 ? 12.883 -8.297 -4.391 1 96 98 ASN B O 1
ATOM 3501 N N . VAL B 1 99 ? 12.617 -9.227 -6.414 1 98.5 99 VAL B N 1
ATOM 3502 C CA . VAL B 1 99 ? 11.18 -9.484 -6.355 1 98.5 99 VAL B CA 1
ATOM 3503 C C . VAL B 1 99 ? 10.922 -10.984 -6.465 1 98.5 99 VAL B C 1
ATOM 3505 O O . VAL B 1 99 ? 11.422 -11.641 -7.387 1 98.5 99 VAL B O 1
ATOM 3508 N N . PHE B 1 100 ? 10.164 -11.539 -5.48 1 98.62 100 PHE B N 1
ATOM 3509 C CA . PHE B 1 100 ? 9.953 -12.977 -5.398 1 98.62 100 PHE B CA 1
ATOM 3510 C C . PHE B 1 100 ? 8.469 -13.312 -5.438 1 98.62 100 PHE B C 1
ATOM 3512 O O . PHE B 1 100 ? 7.672 -12.727 -4.699 1 98.62 100 PHE B O 1
ATOM 3519 N N . LEU B 1 101 ? 8.094 -14.227 -6.324 1 98.69 101 LEU B N 1
ATOM 3520 C CA . LEU B 1 101 ? 6.746 -14.773 -6.32 1 98.69 101 LEU B CA 1
ATOM 3521 C C . LEU B 1 101 ? 6.582 -15.812 -5.215 1 98.69 101 LEU B C 1
ATOM 3523 O O . LEU B 1 101 ? 7.305 -16.812 -5.184 1 98.69 101 LEU B O 1
ATOM 3527 N N . SER B 1 102 ? 5.73 -15.547 -4.277 1 97.12 102 SER B N 1
ATOM 3528 C CA . SER B 1 102 ? 5.359 -16.562 -3.303 1 97.12 102 SER B CA 1
ATOM 3529 C C . SER B 1 102 ? 4.312 -17.516 -3.869 1 97.12 102 SER B C 1
ATOM 3531 O O . SER B 1 102 ? 3.17 -17.125 -4.105 1 97.12 102 SER B O 1
ATOM 3533 N N . PHE B 1 103 ? 4.703 -18.797 -4.066 1 97.19 103 PHE B N 1
ATOM 3534 C CA . PHE B 1 103 ? 3.834 -19.719 -4.789 1 97.19 103 PHE B CA 1
ATOM 3535 C C . PHE B 1 103 ? 3.635 -21 -4 1 97.19 103 PHE B C 1
ATOM 3537 O O . PHE B 1 103 ? 4.586 -21.75 -3.771 1 97.19 103 PHE B O 1
ATOM 3544 N N . ASN B 1 104 ? 2.348 -21.234 -3.598 1 94.38 104 ASN B N 1
ATOM 3545 C CA . ASN B 1 104 ? 2.061 -22.422 -2.818 1 94.38 104 ASN B CA 1
ATOM 3546 C C . ASN B 1 104 ? 1.216 -23.422 -3.611 1 94.38 104 ASN B C 1
ATOM 3548 O O . ASN B 1 104 ? 0.728 -24.406 -3.057 1 94.38 104 ASN B O 1
ATOM 3552 N N . GLY B 1 105 ? 0.891 -23.062 -4.844 1 97.19 105 GLY B N 1
ATOM 3553 C CA . GLY B 1 105 ? 0.192 -24 -5.711 1 97.19 105 GLY B CA 1
ATOM 3554 C C . GLY B 1 105 ? -1.317 -23.859 -5.652 1 97.19 105 GLY B C 1
ATOM 3555 O O . GLY B 1 105 ? -2.037 -24.484 -6.426 1 97.19 105 GLY B O 1
ATOM 3556 N N . GLY B 1 106 ? -1.846 -22.984 -4.77 1 97.75 106 GLY B N 1
ATOM 3557 C CA . GLY B 1 106 ? -3.275 -22.719 -4.703 1 97.75 106 GLY B CA 1
ATOM 3558 C C . GLY B 1 106 ? -3.793 -21.938 -5.887 1 97.75 106 GLY B C 1
ATOM 3559 O O . GLY B 1 106 ? -3.014 -21.328 -6.633 1 97.75 106 GLY B O 1
ATOM 3560 N N . LYS B 1 107 ? -5.109 -21.922 -6.008 1 98.31 107 LYS B N 1
ATOM 3561 C CA . LYS B 1 107 ? -5.73 -21.297 -7.168 1 98.31 107 LYS B CA 1
ATOM 3562 C C . LYS B 1 107 ? -5.414 -19.797 -7.227 1 98.31 107 LYS B C 1
ATOM 3564 O O . LYS B 1 107 ? -5.211 -19.25 -8.305 1 98.31 107 LYS B O 1
ATOM 3569 N N . ASP B 1 108 ? -5.418 -19.125 -6.102 1 98.38 108 ASP B N 1
ATOM 3570 C CA . ASP B 1 108 ? -5.074 -17.703 -6.082 1 98.38 108 ASP B CA 1
ATOM 3571 C C . ASP B 1 108 ? -3.613 -17.484 -6.48 1 98.38 108 ASP B C 1
ATOM 3573 O O . ASP B 1 108 ? -3.299 -16.547 -7.219 1 98.38 108 ASP B O 1
ATOM 3577 N N . ALA B 1 109 ? -2.762 -18.359 -6.012 1 98.38 109 ALA B N 1
ATOM 3578 C CA . ALA B 1 109 ? -1.345 -18.297 -6.363 1 98.38 109 ALA B CA 1
ATOM 3579 C C . ALA B 1 109 ? -1.141 -18.547 -7.859 1 98.38 109 ALA B C 1
ATOM 3581 O O . ALA B 1 109 ? -0.23 -17.969 -8.461 1 98.38 109 ALA B O 1
ATOM 3582 N N . VAL B 1 110 ? -1.955 -19.375 -8.438 1 98.81 110 VAL B N 1
ATOM 3583 C CA . VAL B 1 110 ? -1.889 -19.609 -9.875 1 98.81 110 VAL B CA 1
ATOM 3584 C C . VAL B 1 110 ? -2.131 -18.312 -10.625 1 98.81 110 VAL B C 1
ATOM 3586 O O . VAL B 1 110 ? -1.397 -17.984 -11.562 1 98.81 110 VAL B O 1
ATOM 3589 N N . VAL B 1 111 ? -3.135 -17.578 -10.211 1 98.81 111 VAL B N 1
ATOM 3590 C CA . VAL B 1 111 ? -3.428 -16.297 -10.836 1 98.81 111 VAL B CA 1
ATOM 3591 C C . VAL B 1 111 ? -2.209 -15.383 -10.742 1 98.81 111 VAL B C 1
ATOM 3593 O O . VAL B 1 111 ? -1.76 -14.828 -11.742 1 98.81 111 VAL B O 1
ATOM 3596 N N . ILE B 1 112 ? -1.602 -15.273 -9.562 1 98.75 112 ILE B N 1
ATOM 3597 C CA . ILE B 1 112 ? -0.504 -14.344 -9.328 1 98.75 112 ILE B CA 1
ATOM 3598 C C . ILE B 1 112 ? 0.729 -14.797 -10.109 1 98.75 112 ILE B C 1
ATOM 3600 O O . ILE B 1 112 ? 1.502 -13.961 -10.594 1 98.75 112 ILE B O 1
ATOM 3604 N N . LEU B 1 113 ? 0.881 -16.141 -10.25 1 98.88 113 LEU B N 1
ATOM 3605 C CA . LEU B 1 113 ? 1.981 -16.656 -11.047 1 98.88 113 LEU B CA 1
ATOM 3606 C C . LEU B 1 113 ? 1.948 -16.078 -12.461 1 98.88 113 LEU B C 1
ATOM 3608 O O . LEU B 1 113 ? 2.959 -15.57 -12.953 1 98.88 113 LEU B O 1
ATOM 3612 N N . HIS B 1 114 ? 0.838 -16.094 -13.055 1 98.94 114 HIS B N 1
ATOM 3613 C CA . HIS B 1 114 ? 0.735 -15.664 -14.438 1 98.94 114 HIS B CA 1
ATOM 3614 C C . HIS B 1 114 ? 0.763 -14.141 -14.539 1 98.94 114 HIS B C 1
ATOM 3616 O O . HIS B 1 114 ? 1.318 -13.586 -15.492 1 98.94 114 HIS B O 1
ATOM 3622 N N . LEU B 1 115 ? 0.11 -13.453 -13.586 1 98.94 115 LEU B N 1
ATOM 3623 C CA . LEU B 1 115 ? 0.226 -12 -13.555 1 98.94 115 LEU B CA 1
ATOM 3624 C C . LEU B 1 115 ? 1.68 -11.578 -13.375 1 98.94 115 LEU B C 1
ATOM 3626 O O . LEU B 1 115 ? 2.125 -10.602 -13.984 1 98.94 115 LEU B O 1
ATOM 3630 N N . PHE B 1 116 ? 2.375 -12.305 -12.516 1 98.94 116 PHE B N 1
ATOM 3631 C CA . PHE B 1 116 ? 3.791 -12.062 -12.266 1 98.94 116 PHE B CA 1
ATOM 3632 C C . PHE B 1 116 ? 4.602 -12.234 -13.547 1 98.94 116 PHE B C 1
ATOM 3634 O O . PHE B 1 116 ? 5.418 -11.383 -13.891 1 98.94 116 PHE B O 1
ATOM 3641 N N . ARG B 1 117 ? 4.383 -13.328 -14.25 1 98.88 117 ARG B N 1
ATOM 3642 C CA . ARG B 1 117 ? 5.043 -13.594 -15.523 1 98.88 117 ARG B CA 1
ATOM 3643 C C . ARG B 1 117 ? 4.836 -12.43 -16.5 1 98.88 117 ARG B C 1
ATOM 3645 O O . ARG B 1 117 ? 5.789 -11.961 -17.125 1 98.88 117 ARG B O 1
ATOM 3652 N N . CYS B 1 118 ? 3.643 -11.977 -16.594 1 98.88 118 CYS B N 1
ATOM 3653 C CA . CYS B 1 118 ? 3.305 -10.875 -17.484 1 98.88 118 CYS B CA 1
ATOM 3654 C C . CYS B 1 118 ? 4.051 -9.602 -17.094 1 98.88 118 CYS B C 1
ATOM 3656 O O . CYS B 1 118 ? 4.695 -8.977 -17.938 1 98.88 118 CYS B O 1
ATOM 3658 N N . ALA B 1 119 ? 3.988 -9.258 -15.852 1 98.88 119 ALA B N 1
ATOM 3659 C CA . ALA B 1 119 ? 4.609 -8.031 -15.352 1 98.88 119 ALA B CA 1
ATOM 3660 C C . ALA B 1 119 ? 6.121 -8.062 -15.547 1 98.88 119 ALA B C 1
ATOM 3662 O O . ALA B 1 119 ? 6.723 -7.074 -15.969 1 98.88 119 ALA B O 1
ATOM 3663 N N . TYR B 1 120 ? 6.699 -9.203 -15.258 1 98.81 120 TYR B N 1
ATOM 3664 C CA . TYR B 1 120 ? 8.148 -9.344 -15.352 1 98.81 120 TYR B CA 1
ATOM 3665 C C . TYR B 1 120 ? 8.609 -9.234 -16.797 1 98.81 120 TYR B C 1
ATOM 3667 O O . TYR B 1 120 ? 9.57 -8.523 -17.109 1 98.81 120 TYR B O 1
ATOM 3675 N N . ALA B 1 121 ? 7.934 -9.953 -17.672 1 98.75 121 ALA B N 1
ATOM 3676 C CA . ALA B 1 121 ? 8.273 -9.906 -19.078 1 98.75 121 ALA B CA 1
ATOM 3677 C C . ALA B 1 121 ? 8.18 -8.477 -19.625 1 98.75 121 ALA B C 1
ATOM 3679 O O . ALA B 1 121 ? 9.07 -8.016 -20.344 1 98.75 121 ALA B O 1
ATOM 3680 N N . LYS B 1 122 ? 7.109 -7.848 -19.312 1 98.56 122 LYS B N 1
ATOM 3681 C CA . LYS B 1 122 ? 6.914 -6.473 -19.766 1 98.56 122 LYS B CA 1
ATOM 3682 C C . LYS B 1 122 ? 7.996 -5.555 -19.203 1 98.56 122 LYS B C 1
ATOM 3684 O O . LYS B 1 122 ? 8.484 -4.668 -19.922 1 98.56 122 LYS B O 1
ATOM 3689 N N . TYR B 1 123 ? 8.336 -5.727 -17.969 1 98.19 123 TYR B N 1
ATOM 3690 C CA . TYR B 1 123 ? 9.383 -4.938 -17.328 1 98.19 123 TYR B CA 1
ATOM 3691 C C . TYR B 1 123 ? 10.711 -5.102 -18.062 1 98.19 123 TYR B C 1
ATOM 3693 O O . TYR B 1 123 ? 11.359 -4.117 -18.422 1 98.19 123 TYR B O 1
ATOM 3701 N N . LEU B 1 124 ? 11.117 -6.34 -18.297 1 97.88 124 LEU B N 1
ATOM 3702 C CA . LEU B 1 124 ? 12.359 -6.613 -19.016 1 97.88 124 LEU B CA 1
ATOM 3703 C C . LEU B 1 124 ? 12.336 -5.996 -20.406 1 97.88 124 LEU B C 1
ATOM 3705 O O . LEU B 1 124 ? 13.344 -5.465 -20.875 1 97.88 124 LEU B O 1
ATOM 3709 N N . TYR B 1 125 ? 11.164 -6.113 -21.031 1 97.75 125 TYR B N 1
ATOM 3710 C CA . TYR B 1 125 ? 11 -5.543 -22.359 1 97.75 125 TYR B CA 1
ATOM 3711 C C . TYR B 1 125 ? 11.234 -4.035 -22.344 1 97.75 125 TYR B C 1
ATOM 3713 O O . TYR B 1 125 ? 11.953 -3.504 -23.188 1 97.75 125 TYR B O 1
ATOM 3721 N N . ASP B 1 126 ? 10.594 -3.369 -21.438 1 97.12 126 ASP B N 1
ATOM 3722 C CA . ASP B 1 126 ? 10.609 -1.911 -21.375 1 97.12 126 ASP B CA 1
ATOM 3723 C C . ASP B 1 126 ? 12.016 -1.391 -21.094 1 97.12 126 ASP B C 1
ATOM 3725 O O . ASP B 1 126 ? 12.43 -0.369 -21.641 1 97.12 126 ASP B O 1
ATOM 3729 N N . ILE B 1 127 ? 12.758 -2.055 -20.25 1 94.56 127 ILE B N 1
ATOM 3730 C CA . ILE B 1 127 ? 14.062 -1.525 -19.844 1 94.56 127 ILE B CA 1
ATOM 3731 C C . ILE B 1 127 ? 15.156 -2.121 -20.719 1 94.56 127 ILE B C 1
ATOM 3733 O O . ILE B 1 127 ? 16.344 -1.846 -20.516 1 94.56 127 ILE B O 1
ATOM 3737 N N . LYS B 1 128 ? 14.797 -3.016 -21.656 1 94.56 128 LYS B N 1
ATOM 3738 C CA . LYS B 1 128 ? 15.734 -3.66 -22.578 1 94.56 128 LYS B CA 1
ATOM 3739 C C . LYS B 1 128 ? 16.859 -4.355 -21.812 1 94.56 128 LYS B C 1
ATOM 3741 O O . LYS B 1 128 ? 18.031 -4.172 -22.141 1 94.56 128 LYS B O 1
ATOM 3746 N N . SER B 1 129 ? 16.516 -5.008 -20.812 1 91 129 SER B N 1
ATOM 3747 C CA . SER B 1 129 ? 17.469 -5.707 -19.953 1 91 129 SER B CA 1
ATOM 3748 C C . SER B 1 129 ? 17.719 -7.125 -20.453 1 91 129 SER B C 1
ATOM 3750 O O . SER B 1 129 ? 17.031 -7.609 -21.344 1 91 129 SER B O 1
ATOM 3752 N N . LYS B 1 130 ? 18.734 -7.719 -19.828 1 92.06 130 LYS B N 1
ATOM 3753 C CA . LYS B 1 130 ? 18.969 -9.141 -20.047 1 92.06 130 LYS B CA 1
ATOM 3754 C C . LYS B 1 130 ? 17.797 -9.977 -19.562 1 92.06 130 LYS B C 1
ATOM 3756 O O . LYS B 1 130 ? 17.203 -9.68 -18.516 1 92.06 130 LYS B O 1
ATOM 3761 N N . ILE B 1 131 ? 17.5 -10.977 -20.344 1 95.12 131 ILE B N 1
ATOM 3762 C CA . ILE B 1 131 ? 16.406 -11.891 -20.031 1 95.12 131 ILE B CA 1
ATOM 3763 C C . ILE B 1 131 ? 16.891 -12.953 -19.047 1 95.12 131 ILE B C 1
ATOM 3765 O O . ILE B 1 131 ? 17.594 -13.891 -19.438 1 95.12 131 ILE B O 1
ATOM 3769 N N . ILE B 1 132 ? 16.547 -12.734 -17.797 1 95.19 132 ILE B N 1
ATOM 3770 C CA . ILE B 1 132 ? 16.953 -13.656 -16.75 1 95.19 132 ILE B CA 1
ATOM 3771 C C . ILE B 1 132 ? 15.703 -14.297 -16.125 1 95.19 132 ILE B C 1
ATOM 3773 O O . ILE B 1 132 ? 14.617 -13.727 -16.188 1 95.19 132 ILE B O 1
ATOM 3777 N N . LYS B 1 133 ? 15.883 -15.445 -15.469 1 97.44 133 LYS B N 1
ATOM 3778 C CA . LYS B 1 133 ? 14.773 -16.188 -14.867 1 97.44 133 LYS B CA 1
ATOM 3779 C C . LYS B 1 133 ? 14.156 -15.414 -13.711 1 97.44 133 LYS B C 1
ATOM 3781 O O . LYS B 1 133 ? 14.875 -14.797 -12.914 1 97.44 133 LYS B O 1
ATOM 3786 N N . PRO B 1 134 ? 12.82 -15.391 -13.703 1 98 134 PRO B N 1
ATOM 3787 C CA . PRO B 1 134 ? 12.188 -14.844 -12.508 1 98 134 PRO B CA 1
ATOM 3788 C C . PRO B 1 134 ? 12.352 -15.75 -11.281 1 98 134 PRO B C 1
ATOM 3790 O O . PRO B 1 134 ? 12.625 -16.938 -11.422 1 98 134 PRO B O 1
ATOM 3793 N N . LYS B 1 135 ? 12.242 -15.195 -10.109 1 98.06 135 LYS B N 1
ATOM 3794 C CA . LYS B 1 135 ? 12.5 -15.891 -8.852 1 98.06 135 LYS B CA 1
ATOM 3795 C C . LYS B 1 135 ? 11.195 -16.266 -8.156 1 98.06 135 LYS B C 1
ATOM 3797 O O . LYS B 1 135 ? 10.234 -15.492 -8.164 1 98.06 135 LYS B O 1
ATOM 3802 N N . LEU B 1 136 ? 11.141 -17.453 -7.672 1 98 136 LEU B N 1
ATOM 3803 C CA . LEU B 1 136 ? 9.992 -18 -6.98 1 98 136 LEU B CA 1
ATOM 3804 C C . LEU B 1 136 ? 10.391 -18.578 -5.625 1 98 136 LEU B C 1
ATOM 3806 O O . LEU B 1 136 ? 11.43 -19.25 -5.512 1 98 136 LEU B O 1
ATOM 3810 N N . ILE B 1 137 ? 9.641 -18.219 -4.586 1 96.25 137 ILE B N 1
ATOM 3811 C CA . ILE B 1 137 ? 9.859 -18.797 -3.27 1 96.25 137 ILE B CA 1
ATOM 3812 C C . ILE B 1 137 ? 8.703 -19.734 -2.928 1 96.25 137 ILE B C 1
ATOM 3814 O O . ILE B 1 137 ? 7.539 -19.422 -3.195 1 96.25 137 ILE B O 1
ATOM 3818 N N . TYR B 1 138 ? 9.023 -20.859 -2.416 1 94.69 138 TYR B N 1
ATOM 3819 C CA . TYR B 1 138 ? 8.078 -21.891 -2.014 1 94.69 138 TYR B CA 1
ATOM 3820 C C . TYR B 1 138 ? 8.344 -22.359 -0.584 1 94.69 138 TYR B C 1
ATOM 3822 O O . TYR B 1 138 ? 9.438 -22.844 -0.275 1 94.69 138 TYR B O 1
ATOM 3830 N N . PHE B 1 139 ? 7.352 -22.094 0.311 1 89.62 139 PHE B N 1
ATOM 3831 C CA . PHE B 1 139 ? 7.441 -22.594 1.68 1 89.62 139 PHE B CA 1
ATOM 3832 C C . PHE B 1 139 ? 6.934 -24.031 1.771 1 89.62 139 PHE B C 1
ATOM 3834 O O . PHE B 1 139 ? 5.727 -24.266 1.82 1 89.62 139 PHE B O 1
ATOM 3841 N N . LYS B 1 140 ? 7.852 -24.891 1.902 1 86.5 140 LYS B N 1
ATOM 3842 C CA . LYS B 1 140 ? 7.512 -26.312 1.845 1 86.5 140 LYS B CA 1
ATOM 3843 C C . LYS B 1 140 ? 7.227 -26.875 3.238 1 86.5 140 LYS B C 1
ATOM 3845 O O . LYS B 1 140 ? 7.977 -26.609 4.18 1 86.5 140 LYS B O 1
ATOM 3850 N N . ASP B 1 141 ? 6.074 -27.422 3.336 1 81.12 141 ASP B N 1
ATOM 3851 C CA . ASP B 1 141 ? 5.727 -28.203 4.516 1 81.12 141 ASP B CA 1
ATOM 3852 C C . ASP B 1 141 ? 5.82 -29.703 4.23 1 81.12 141 ASP B C 1
ATOM 3854 O O . ASP B 1 141 ? 4.867 -30.297 3.732 1 81.12 141 ASP B O 1
ATOM 3858 N N . ASP B 1 142 ? 6.887 -30.344 4.59 1 74.44 142 ASP B N 1
ATOM 3859 C CA . ASP B 1 142 ? 7.191 -31.719 4.211 1 74.44 142 ASP B CA 1
ATOM 3860 C C . ASP B 1 142 ? 6.199 -32.688 4.84 1 74.44 142 ASP B C 1
ATOM 3862 O O . ASP B 1 142 ? 5.871 -33.719 4.242 1 74.44 142 ASP B O 1
ATOM 3866 N N . THR B 1 143 ? 5.684 -32.344 5.859 1 78.19 143 THR B N 1
ATOM 3867 C CA . THR B 1 143 ? 4.938 -33.344 6.605 1 78.19 143 THR B CA 1
ATOM 3868 C C . THR B 1 143 ? 3.439 -33.219 6.34 1 78.19 143 THR B C 1
ATOM 3870 O O . THR B 1 143 ? 2.715 -34.219 6.324 1 78.19 143 THR B O 1
ATOM 3873 N N . ASN B 1 144 ? 3.029 -32.094 5.98 1 86.62 144 ASN B N 1
ATOM 3874 C CA . ASN B 1 144 ? 1.587 -31.891 6.004 1 86.62 144 ASN B CA 1
ATOM 3875 C C . ASN B 1 144 ? 1.087 -31.297 4.691 1 86.62 144 ASN B C 1
ATOM 3877 O O . ASN B 1 144 ? 0.014 -30.688 4.648 1 86.62 144 ASN B O 1
ATOM 3881 N N . GLU B 1 145 ? 1.79 -31.5 3.594 1 91.31 145 GLU B N 1
ATOM 3882 C CA . GLU B 1 145 ? 1.391 -30.922 2.314 1 91.31 145 GLU B CA 1
ATOM 3883 C C . GLU B 1 145 ? 0.812 -31.984 1.385 1 91.31 145 GLU B C 1
ATOM 3885 O O . GLU B 1 145 ? 1.281 -33.125 1.368 1 91.31 145 GLU B O 1
ATOM 3890 N N . PHE B 1 146 ? -0.208 -31.656 0.615 1 95.06 146 PHE B N 1
ATOM 3891 C CA . PHE B 1 146 ? -0.757 -32.562 -0.391 1 95.06 146 PHE B CA 1
ATOM 3892 C C . PHE B 1 146 ? 0.281 -32.875 -1.464 1 95.06 146 PHE B C 1
ATOM 3894 O O . PHE B 1 146 ? 0.897 -31.969 -2.02 1 95.06 146 PHE B O 1
ATOM 3901 N N . PRO B 1 147 ? 0.486 -34.125 -1.763 1 95.75 147 PRO B N 1
ATOM 3902 C CA . PRO B 1 147 ? 1.417 -34.469 -2.84 1 95.75 147 PRO B CA 1
ATOM 3903 C C . PRO B 1 147 ? 1.043 -33.844 -4.172 1 95.75 147 PRO B C 1
ATOM 3905 O O . PRO B 1 147 ? 1.924 -33.469 -4.961 1 95.75 147 PRO B O 1
ATOM 3908 N N . GLU B 1 148 ? -0.275 -33.75 -4.426 1 97.25 148 GLU B N 1
ATOM 3909 C CA . GLU B 1 148 ? -0.758 -33.125 -5.656 1 97.25 148 GLU B CA 1
ATOM 3910 C C . GLU B 1 148 ? -0.287 -31.688 -5.766 1 97.25 148 GLU B C 1
ATOM 3912 O O . GLU B 1 148 ? 0.049 -31.219 -6.855 1 97.25 148 GLU B O 1
ATOM 3917 N N . ILE B 1 149 ? -0.24 -30.984 -4.613 1 96.5 149 ILE B N 1
ATOM 3918 C CA . ILE B 1 149 ? 0.201 -29.594 -4.59 1 96.5 149 ILE B CA 1
ATOM 3919 C C . ILE B 1 149 ? 1.699 -29.516 -4.879 1 96.5 149 ILE B C 1
ATOM 3921 O O . ILE B 1 149 ? 2.143 -28.719 -5.699 1 96.5 149 ILE B O 1
ATOM 3925 N N . TYR B 1 150 ? 2.414 -30.344 -4.238 1 94.5 150 TYR B N 1
ATOM 3926 C CA . TYR B 1 150 ? 3.859 -30.375 -4.434 1 94.5 150 TYR B CA 1
ATOM 3927 C C . TYR B 1 150 ? 4.207 -30.641 -5.895 1 94.5 150 TYR B C 1
ATOM 3929 O O . TYR B 1 150 ? 5.07 -29.984 -6.469 1 94.5 150 TYR B O 1
ATOM 3937 N N . GLN B 1 151 ? 3.541 -31.609 -6.465 1 96.81 151 GLN B N 1
ATOM 3938 C CA . GLN B 1 151 ? 3.744 -31.938 -7.871 1 96.81 151 GLN B CA 1
ATOM 3939 C C . GLN B 1 151 ? 3.412 -30.75 -8.766 1 96.81 151 GLN B C 1
ATOM 3941 O O . GLN B 1 151 ? 4.172 -30.422 -9.688 1 96.81 151 GLN B O 1
ATOM 3946 N N . PHE B 1 152 ? 2.344 -30.156 -8.484 1 98 152 PHE B N 1
ATOM 3947 C CA . PHE B 1 152 ? 1.88 -29.047 -9.297 1 98 152 PHE B CA 1
ATOM 3948 C C . PHE B 1 152 ? 2.867 -27.875 -9.234 1 98 152 PHE B C 1
ATOM 3950 O O . PHE B 1 152 ? 3.178 -27.266 -10.266 1 98 152 PHE B O 1
ATOM 3957 N N . VAL B 1 153 ? 3.393 -27.547 -8.047 1 97.69 153 VAL B N 1
ATOM 3958 C CA . VAL B 1 153 ? 4.371 -26.484 -7.863 1 97.69 153 VAL B CA 1
ATOM 3959 C C . VAL B 1 153 ? 5.605 -26.766 -8.719 1 97.69 153 VAL B C 1
ATOM 3961 O O . VAL B 1 153 ? 6.074 -25.891 -9.453 1 97.69 153 VAL B O 1
ATOM 3964 N N . ASN B 1 154 ? 6.074 -27.969 -8.688 1 97.06 154 ASN B N 1
ATOM 3965 C CA . ASN B 1 154 ? 7.262 -28.344 -9.445 1 97.06 154 ASN B CA 1
ATOM 3966 C C . ASN B 1 154 ? 7.02 -28.25 -10.945 1 97.06 154 ASN B C 1
ATOM 3968 O O . ASN B 1 154 ? 7.895 -27.828 -11.695 1 97.06 154 ASN B O 1
ATOM 3972 N N . GLU B 1 155 ? 5.844 -28.672 -11.367 1 98.31 155 GLU B N 1
ATOM 3973 C CA . GLU B 1 155 ? 5.484 -28.562 -12.781 1 98.31 155 GLU B CA 1
ATOM 3974 C C . GLU B 1 155 ? 5.492 -27.109 -13.25 1 98.31 155 GLU B C 1
ATOM 3976 O O . GLU B 1 155 ? 6.027 -26.797 -14.312 1 98.31 155 GLU B O 1
ATOM 3981 N N . CYS B 1 156 ? 4.922 -26.234 -12.461 1 98.44 156 CYS B N 1
ATOM 3982 C CA . CYS B 1 156 ? 4.863 -24.828 -12.812 1 98.44 156 CYS B CA 1
ATOM 3983 C C . CYS B 1 156 ? 6.266 -24.234 -12.906 1 98.44 156 CYS B C 1
ATOM 3985 O O . CYS B 1 156 ? 6.57 -23.5 -13.852 1 98.44 156 CYS B O 1
ATOM 3987 N N . VAL B 1 157 ? 7.102 -24.562 -11.945 1 98.12 157 VAL B N 1
ATOM 3988 C CA . VAL B 1 157 ? 8.469 -24.062 -11.914 1 98.12 157 VAL B CA 1
ATOM 3989 C C . VAL B 1 157 ? 9.211 -24.484 -13.18 1 98.12 157 VAL B C 1
ATOM 3991 O O . VAL B 1 157 ? 9.93 -23.688 -13.781 1 98.12 157 VAL B O 1
ATOM 3994 N N . TYR B 1 158 ? 8.977 -25.734 -13.547 1 97.88 158 TYR B N 1
ATOM 3995 C CA . TYR B 1 158 ? 9.633 -26.266 -14.734 1 97.88 158 TYR B CA 1
ATOM 3996 C C . TYR B 1 158 ? 9.078 -25.641 -16 1 97.88 158 TYR B C 1
ATOM 3998 O O . TYR B 1 158 ? 9.844 -25.141 -16.828 1 97.88 158 TYR B O 1
ATOM 4006 N N . ILE B 1 159 ? 7.805 -25.609 -16.172 1 98.25 159 ILE B N 1
ATOM 4007 C CA . ILE B 1 159 ? 7.133 -25.172 -17.391 1 98.25 159 ILE B CA 1
ATOM 4008 C C . ILE B 1 159 ? 7.414 -23.688 -17.625 1 98.25 159 ILE B C 1
ATOM 4010 O O . ILE B 1 159 ? 7.684 -23.281 -18.766 1 98.25 159 ILE B O 1
ATOM 4014 N N . TYR B 1 160 ? 7.41 -22.922 -16.578 1 98.44 160 TYR B N 1
ATOM 4015 C CA . TYR B 1 160 ? 7.512 -21.469 -16.766 1 98.44 160 TYR B CA 1
ATOM 4016 C C . TYR B 1 160 ? 8.914 -20.984 -16.438 1 98.44 160 TYR B C 1
ATOM 4018 O O . TYR B 1 160 ? 9.172 -19.781 -16.422 1 98.44 160 TYR B O 1
ATOM 4026 N N . ASP B 1 161 ? 9.82 -21.906 -16.125 1 98.25 161 ASP B N 1
ATOM 4027 C CA . ASP B 1 161 ? 11.258 -21.672 -16.031 1 98.25 161 ASP B CA 1
ATOM 4028 C C . ASP B 1 161 ? 11.594 -20.672 -14.938 1 98.25 161 ASP B C 1
ATOM 4030 O O . ASP B 1 161 ? 12.297 -19.688 -15.18 1 98.25 161 ASP B O 1
ATOM 4034 N N . PHE B 1 162 ? 11.086 -20.891 -13.734 1 98.19 162 PHE B N 1
ATOM 4035 C CA . PHE B 1 162 ? 11.375 -20.062 -12.57 1 98.19 162 PHE B CA 1
ATOM 4036 C C . PHE B 1 162 ? 12.633 -20.531 -11.867 1 98.19 162 PHE B C 1
ATOM 4038 O O . PHE B 1 162 ? 12.977 -21.719 -11.93 1 98.19 162 PHE B O 1
ATOM 4045 N N . ASP B 1 163 ? 13.398 -19.594 -11.289 1 97.12 163 ASP B N 1
ATOM 4046 C CA . ASP B 1 163 ? 14.398 -19.922 -10.281 1 97.12 163 ASP B CA 1
ATOM 4047 C C . ASP B 1 163 ? 13.734 -20.188 -8.922 1 97.12 163 ASP B C 1
ATOM 4049 O O . ASP B 1 163 ? 13.219 -19.266 -8.289 1 97.12 163 ASP B O 1
ATOM 4053 N N . LEU B 1 164 ? 13.773 -21.422 -8.508 1 96.06 164 LEU B N 1
ATOM 4054 C CA . LEU B 1 164 ? 13.016 -21.875 -7.34 1 96.06 164 LEU B CA 1
ATOM 4055 C C . LEU B 1 164 ? 13.867 -21.781 -6.074 1 96.06 164 LEU B C 1
ATOM 4057 O O . LEU B 1 164 ? 14.977 -22.312 -6.027 1 96.06 164 LEU B O 1
ATOM 4061 N N . ASN B 1 165 ? 13.367 -21.031 -5.105 1 94 165 ASN B N 1
ATOM 4062 C CA . ASN B 1 165 ? 13.906 -21.016 -3.746 1 94 165 ASN B CA 1
ATOM 4063 C C . ASN B 1 165 ? 12.969 -21.719 -2.77 1 94 165 ASN B C 1
ATOM 4065 O O . ASN B 1 165 ? 11.875 -21.234 -2.482 1 94 165 ASN B O 1
ATOM 4069 N N . ILE B 1 166 ? 13.438 -22.812 -2.211 1 92.56 166 ILE B N 1
ATOM 4070 C CA . ILE B 1 166 ? 12.625 -23.578 -1.27 1 92.56 166 ILE B CA 1
ATOM 4071 C C . ILE B 1 166 ? 12.984 -23.172 0.161 1 92.56 166 ILE B C 1
ATOM 4073 O O . ILE B 1 166 ? 14.164 -23.141 0.527 1 92.56 166 ILE B O 1
ATOM 4077 N N . ILE B 1 167 ? 12.039 -22.797 0.875 1 89.62 167 ILE B N 1
ATOM 4078 C CA . ILE B 1 167 ? 12.227 -22.469 2.281 1 89.62 167 ILE B CA 1
ATOM 4079 C C . ILE B 1 167 ? 11.602 -23.547 3.158 1 89.62 167 ILE B C 1
ATOM 4081 O O . ILE B 1 167 ? 10.414 -23.844 3.027 1 89.62 167 ILE B O 1
ATOM 4085 N N . ASN B 1 168 ? 12.445 -24.062 4.012 1 84.44 168 ASN B N 1
ATOM 4086 C CA . ASN B 1 168 ? 11.992 -25.078 4.941 1 84.44 168 ASN B CA 1
ATOM 4087 C C . ASN B 1 168 ? 11.844 -24.531 6.359 1 84.44 168 ASN B C 1
ATOM 4089 O O . ASN B 1 168 ? 12.562 -23.609 6.746 1 84.44 168 ASN B O 1
ATOM 4093 N N . GLY B 1 169 ? 10.914 -25.031 7.16 1 72.94 169 GLY B N 1
ATOM 4094 C CA . GLY B 1 169 ? 10.797 -24.656 8.555 1 72.94 169 GLY B CA 1
ATOM 4095 C C . GLY B 1 169 ? 9.625 -23.719 8.828 1 72.94 169 GLY B C 1
ATOM 4096 O O . GLY B 1 169 ? 8.719 -23.594 8 1 72.94 169 GLY B O 1
ATOM 4097 N N . LYS B 1 170 ? 9.703 -23.141 10.07 1 74.06 170 LYS B N 1
ATOM 4098 C CA . LYS B 1 170 ? 8.664 -22.203 10.484 1 74.06 170 LYS B CA 1
ATOM 4099 C C . LYS B 1 170 ? 8.781 -20.891 9.734 1 74.06 170 LYS B C 1
ATOM 4101 O O . LYS B 1 170 ? 9.891 -20.391 9.523 1 74.06 170 LYS B O 1
ATOM 4106 N N . TRP B 1 171 ? 7.707 -20.359 9.328 1 72.31 171 TRP B N 1
ATOM 4107 C CA . TRP B 1 171 ? 7.648 -19.188 8.453 1 72.31 171 TRP B CA 1
ATOM 4108 C C . TRP B 1 171 ? 8.477 -18.031 9.016 1 72.31 171 TRP B C 1
ATOM 4110 O O . TRP B 1 171 ? 9.344 -17.5 8.336 1 72.31 171 TRP B O 1
ATOM 4120 N N . GLU B 1 172 ? 8.289 -17.734 10.297 1 72.88 172 GLU B N 1
ATOM 4121 C CA . GLU B 1 172 ? 8.898 -16.547 10.875 1 72.88 172 GLU B CA 1
ATOM 4122 C C . GLU B 1 172 ? 10.422 -16.641 10.852 1 72.88 172 GLU B C 1
ATOM 4124 O O . GLU B 1 172 ? 11.094 -15.703 10.391 1 72.88 172 GLU B O 1
ATOM 4129 N N . THR B 1 173 ? 10.953 -17.75 11.227 1 78.75 173 THR B N 1
ATOM 4130 C CA . THR B 1 173 ? 12.406 -17.891 11.281 1 78.75 173 THR B CA 1
ATOM 4131 C C . THR B 1 173 ? 12.984 -18.062 9.883 1 78.75 173 THR B C 1
ATOM 4133 O O . THR B 1 173 ? 14.047 -17.516 9.578 1 78.75 173 THR B O 1
ATOM 4136 N N . SER B 1 174 ? 12.25 -18.609 9.094 1 87.31 174 SER B N 1
ATOM 4137 C CA . SER B 1 174 ? 12.766 -18.938 7.773 1 87.31 174 SER B CA 1
ATOM 4138 C C . SER B 1 174 ? 12.781 -17.719 6.859 1 87.31 174 SER B C 1
ATOM 4140 O O . SER B 1 174 ? 13.719 -17.531 6.086 1 87.31 174 SER B O 1
ATOM 4142 N N . ILE B 1 175 ? 11.812 -16.891 7.055 1 90 175 ILE B N 1
ATOM 4143 C CA . ILE B 1 175 ? 11.742 -15.711 6.191 1 90 175 ILE B CA 1
ATOM 4144 C C . ILE B 1 175 ? 12.852 -14.727 6.57 1 90 175 ILE B C 1
ATOM 4146 O O . ILE B 1 175 ? 13.445 -14.094 5.699 1 90 175 ILE B O 1
ATOM 4150 N N . THR B 1 176 ? 13.117 -14.555 7.859 1 93.12 176 THR B N 1
ATOM 4151 C CA . THR B 1 176 ? 14.188 -13.68 8.32 1 93.12 176 THR B CA 1
ATOM 4152 C C . THR B 1 176 ? 15.539 -14.125 7.762 1 93.12 176 THR B C 1
ATOM 4154 O O . THR B 1 176 ? 16.297 -13.312 7.227 1 93.12 176 THR B O 1
ATOM 4157 N N . HIS B 1 177 ? 15.766 -15.414 7.809 1 93.31 177 HIS B N 1
ATOM 4158 C CA . HIS B 1 177 ? 17.016 -15.961 7.293 1 93.31 177 HIS B CA 1
ATOM 4159 C C . HIS B 1 177 ? 17.125 -15.766 5.785 1 93.31 177 HIS B C 1
ATOM 4161 O O . HIS B 1 177 ? 18.203 -15.484 5.266 1 93.31 177 HIS B O 1
ATOM 4167 N N . PHE B 1 178 ? 16.109 -15.93 5.121 1 94.56 178 PHE B N 1
ATOM 4168 C CA . PHE B 1 178 ? 16.094 -15.781 3.67 1 94.56 178 PHE B CA 1
ATOM 4169 C C . PHE B 1 178 ? 16.422 -14.344 3.273 1 94.56 178 PHE B C 1
ATOM 4171 O O . PHE B 1 178 ? 17.219 -14.109 2.365 1 94.56 178 PHE B O 1
ATOM 4178 N N . ILE B 1 179 ? 15.781 -13.391 3.969 1 94.56 179 ILE B N 1
ATOM 4179 C CA . ILE B 1 179 ? 16.016 -11.977 3.688 1 94.56 179 ILE B CA 1
ATOM 4180 C C . ILE B 1 179 ? 17.469 -11.625 3.967 1 94.56 179 ILE B C 1
ATOM 4182 O O . ILE B 1 179 ? 18.109 -10.922 3.18 1 94.56 179 ILE B O 1
ATOM 4186 N N . GLU B 1 180 ? 18 -12.109 5.043 1 93.19 180 GLU B N 1
ATOM 4187 C CA . GLU B 1 180 ? 19.406 -11.891 5.367 1 93.19 180 GLU B CA 1
ATOM 4188 C C . GLU B 1 180 ? 20.328 -12.461 4.285 1 93.19 180 GLU B C 1
ATOM 4190 O O . GLU B 1 180 ? 21.344 -11.852 3.941 1 93.19 180 GLU B O 1
ATOM 4195 N N . PHE B 1 181 ? 19.969 -13.633 3.811 1 94.44 181 PHE B N 1
ATOM 4196 C CA . PHE B 1 181 ? 20.719 -14.266 2.738 1 94.44 181 PHE B CA 1
ATOM 4197 C C . PHE B 1 181 ? 20.734 -13.391 1.493 1 94.44 181 PHE B C 1
ATOM 4199 O O . PHE B 1 181 ? 21.781 -13.195 0.874 1 94.44 181 PHE B O 1
ATOM 4206 N N . ILE B 1 182 ? 19.547 -12.852 1.136 1 94.81 182 ILE B N 1
ATOM 4207 C CA . ILE B 1 182 ? 19.438 -12 -0.044 1 94.81 182 ILE B CA 1
ATOM 4208 C C . ILE B 1 182 ? 20.266 -10.734 0.156 1 94.81 182 ILE B C 1
ATOM 4210 O O . ILE B 1 182 ? 20.969 -10.281 -0.763 1 94.81 182 ILE B O 1
ATOM 4214 N N . GLN B 1 183 ? 20.219 -10.133 1.318 1 93.31 183 GLN B N 1
ATOM 4215 C CA . GLN B 1 183 ? 20.984 -8.93 1.631 1 93.31 183 GLN B CA 1
ATOM 4216 C C . GLN B 1 183 ? 22.484 -9.18 1.522 1 93.31 183 GLN B C 1
ATOM 4218 O O . GLN B 1 183 ? 23.219 -8.359 0.968 1 93.31 183 GLN B O 1
ATOM 4223 N N . LYS B 1 184 ? 22.906 -10.297 2.07 1 93.06 184 LYS B N 1
ATOM 4224 C CA . LYS B 1 184 ? 24.312 -10.656 1.998 1 93.06 184 LYS B CA 1
ATOM 4225 C C . LYS B 1 184 ? 24.766 -10.836 0.55 1 93.06 184 LYS B C 1
ATOM 4227 O O . LYS B 1 184 ? 25.828 -10.359 0.163 1 93.06 184 LYS B O 1
ATOM 4232 N N . LYS B 1 185 ? 23.953 -11.555 -0.162 1 92.75 185 LYS B N 1
ATOM 4233 C CA . LYS B 1 185 ? 24.281 -11.766 -1.572 1 92.75 185 LYS B CA 1
ATOM 4234 C C . LYS B 1 185 ? 24.406 -10.438 -2.311 1 92.75 185 LYS B C 1
ATOM 4236 O O . LYS B 1 185 ? 25.297 -10.266 -3.146 1 92.75 185 LYS B O 1
ATOM 4241 N N . TYR B 1 186 ? 23.531 -9.492 -2.043 1 90.81 186 TYR B N 1
ATOM 4242 C CA . TYR B 1 186 ? 23.578 -8.172 -2.66 1 90.81 186 TYR B CA 1
ATOM 4243 C C . TYR B 1 186 ? 24.859 -7.434 -2.279 1 90.81 186 TYR B C 1
ATOM 4245 O O . TYR B 1 186 ? 25.531 -6.855 -3.139 1 90.81 186 TYR B O 1
ATOM 4253 N N . ARG B 1 187 ? 25.172 -7.477 -1.063 1 89.62 187 ARG B N 1
ATOM 4254 C CA . ARG B 1 187 ? 26.391 -6.824 -0.584 1 89.62 187 ARG B CA 1
ATOM 4255 C C . ARG B 1 187 ? 27.625 -7.402 -1.262 1 89.62 187 ARG B C 1
ATOM 4257 O O . ARG B 1 187 ? 28.5 -6.66 -1.689 1 89.62 187 ARG B O 1
ATOM 4264 N N . ASP B 1 188 ? 27.625 -8.695 -1.317 1 89.94 188 ASP B N 1
ATOM 4265 C CA . ASP B 1 188 ? 28.75 -9.359 -1.96 1 89.94 188 ASP B CA 1
ATOM 4266 C C . ASP B 1 188 ? 28.875 -8.945 -3.422 1 89.94 188 ASP B C 1
ATOM 4268 O O . ASP B 1 188 ? 29.984 -8.711 -3.912 1 89.94 188 ASP B O 1
ATOM 4272 N N . THR B 1 189 ? 27.812 -8.867 -4.066 1 88.62 189 THR B N 1
ATOM 4273 C CA . THR B 1 189 ? 27.812 -8.43 -5.461 1 88.62 189 THR B CA 1
ATOM 4274 C C . THR B 1 189 ? 28.328 -7.004 -5.582 1 88.62 189 THR B C 1
ATOM 4276 O O . THR B 1 189 ? 29.109 -6.699 -6.488 1 88.62 189 THR B O 1
ATOM 4279 N N . CYS B 1 190 ? 27.875 -6.156 -4.66 1 86.81 190 CYS B N 1
ATOM 4280 C CA . CYS B 1 190 ? 28.328 -4.77 -4.66 1 86.81 190 CYS B CA 1
ATOM 4281 C C . CYS B 1 190 ? 29.828 -4.688 -4.418 1 86.81 190 CYS B C 1
ATOM 4283 O O . CYS B 1 190 ? 30.531 -3.947 -5.109 1 86.81 190 CYS B O 1
ATOM 4285 N N . ILE B 1 191 ? 30.281 -5.426 -3.496 1 85.88 191 ILE B N 1
ATOM 4286 C CA . ILE B 1 191 ? 31.703 -5.426 -3.145 1 85.88 191 ILE B CA 1
ATOM 4287 C C . ILE B 1 191 ? 32.531 -5.871 -4.348 1 85.88 191 ILE B C 1
ATOM 4289 O O . ILE B 1 191 ? 33.562 -5.258 -4.668 1 85.88 191 ILE B O 1
ATOM 4293 N N . ASP B 1 192 ? 32.062 -6.887 -4.945 1 86.44 192 ASP B N 1
ATOM 4294 C CA . ASP B 1 192 ? 32.781 -7.438 -6.09 1 86.44 192 ASP B CA 1
ATOM 4295 C C . ASP B 1 192 ? 32.781 -6.461 -7.266 1 86.44 192 ASP B C 1
ATOM 4297 O O . ASP B 1 192 ? 33.844 -6.141 -7.82 1 86.44 192 ASP B O 1
ATOM 4301 N N . LYS B 1 193 ? 31.656 -5.957 -7.551 1 85.62 193 LYS B N 1
ATOM 4302 C CA . LYS B 1 193 ? 31.5 -5.137 -8.75 1 85.62 193 LYS B CA 1
ATOM 4303 C C . LYS B 1 193 ? 32.094 -3.746 -8.547 1 85.62 193 LYS B C 1
ATOM 4305 O O . LYS B 1 193 ? 32.562 -3.123 -9.5 1 85.62 193 LYS B O 1
ATOM 4310 N N . LEU B 1 194 ? 32.062 -3.285 -7.297 1 84.88 194 LEU B N 1
ATOM 4311 C CA . LEU B 1 194 ? 32.531 -1.929 -7.02 1 84.88 194 LEU B CA 1
ATOM 4312 C C . LEU B 1 194 ? 33.906 -1.941 -6.395 1 84.88 194 LEU B C 1
ATOM 4314 O O . LEU B 1 194 ? 34.438 -0.89 -6.027 1 84.88 194 LEU B O 1
ATOM 4318 N N . ASN B 1 195 ? 34.5 -3.043 -6.246 1 82.69 195 ASN B N 1
ATOM 4319 C CA . ASN B 1 195 ? 35.812 -3.207 -5.691 1 82.69 195 ASN B CA 1
ATOM 4320 C C . ASN B 1 195 ? 35.969 -2.49 -4.352 1 82.69 195 ASN B C 1
ATOM 4322 O O . ASN B 1 195 ? 36.906 -1.694 -4.168 1 82.69 195 ASN B O 1
ATOM 4326 N N . ILE B 1 196 ? 35.094 -2.857 -3.441 1 82.19 196 ILE B N 1
ATOM 4327 C CA . ILE B 1 196 ? 35.062 -2.221 -2.129 1 82.19 196 ILE B CA 1
ATOM 4328 C C . ILE B 1 196 ? 35.969 -2.98 -1.166 1 82.19 196 ILE B C 1
ATOM 4330 O O . ILE B 1 196 ? 35.938 -4.215 -1.12 1 82.19 196 ILE B O 1
ATOM 4334 N N . ASN B 1 197 ? 36.875 -2.264 -0.44 1 72.75 197 ASN B N 1
ATOM 4335 C CA . ASN B 1 197 ? 37.781 -2.885 0.509 1 72.75 197 ASN B CA 1
ATOM 4336 C C . ASN B 1 197 ? 37.219 -2.895 1.922 1 72.75 197 ASN B C 1
ATOM 4338 O O . ASN B 1 197 ? 37.594 -3.732 2.744 1 72.75 197 ASN B O 1
ATOM 4342 N N . GLN B 1 198 ? 36.5 -1.792 2.312 1 64.31 198 GLN B N 1
ATOM 4343 C CA . GLN B 1 198 ? 35.906 -1.676 3.639 1 64.31 198 GLN B CA 1
ATOM 4344 C C . GLN B 1 198 ? 34.406 -1.804 3.572 1 64.31 198 GLN B C 1
ATOM 4346 O O . GLN B 1 198 ? 33.75 -1.216 2.697 1 64.31 198 GLN B O 1
ATOM 4351 N N . THR B 1 199 ? 33.875 -2.783 4.391 1 60.72 199 THR B N 1
ATOM 4352 C CA . THR B 1 199 ? 32.469 -3.082 4.133 1 60.72 199 THR B CA 1
ATOM 4353 C C . THR B 1 199 ? 31.578 -2.531 5.25 1 60.72 199 THR B C 1
ATOM 4355 O O . THR B 1 199 ? 31.672 -2.971 6.395 1 60.72 199 THR B O 1
ATOM 4358 N N . ASP B 1 200 ? 31.281 -1.091 5.25 1 65.12 200 ASP B N 1
ATOM 4359 C CA . ASP B 1 200 ? 30.141 -0.777 6.117 1 65.12 200 ASP B CA 1
ATOM 4360 C C . ASP B 1 200 ? 28.844 -1.357 5.559 1 65.12 200 ASP B C 1
ATOM 4362 O O . ASP B 1 200 ? 28.312 -0.856 4.566 1 65.12 200 ASP B O 1
ATOM 4366 N N . SER B 1 201 ? 28.312 -2.363 6.109 1 65.25 201 SER B N 1
ATOM 4367 C CA . SER B 1 201 ? 27.234 -3.238 5.668 1 65.25 201 SER B CA 1
ATOM 4368 C C . SER B 1 201 ? 25.891 -2.5 5.641 1 65.25 201 SER B C 1
ATOM 4370 O O . SER B 1 201 ? 25.031 -2.793 4.805 1 65.25 201 SER B O 1
ATOM 4372 N N . SER B 1 202 ? 25.797 -1.345 6.32 1 73.44 202 SER B N 1
ATOM 4373 C CA . SER B 1 202 ? 24.469 -0.745 6.477 1 73.44 202 SER B CA 1
ATOM 4374 C C . SER B 1 202 ? 24.094 0.093 5.258 1 73.44 202 SER B C 1
ATOM 4376 O O . SER B 1 202 ? 22.922 0.306 4.988 1 73.44 202 SER B O 1
ATOM 4378 N N . LEU B 1 203 ? 25.094 0.429 4.504 1 80.5 203 LEU B N 1
ATOM 4379 C CA . LEU B 1 203 ? 24.859 1.293 3.352 1 80.5 203 LEU B CA 1
ATOM 4380 C C . LEU B 1 203 ? 24.516 0.47 2.115 1 80.5 203 LEU B C 1
ATOM 4382 O O . LEU B 1 203 ? 23.953 0.996 1.147 1 80.5 203 LEU B O 1
ATOM 4386 N N . LEU B 1 204 ? 24.938 -0.738 2.195 1 85.44 204 LEU B N 1
ATOM 4387 C CA . LEU B 1 204 ? 24.703 -1.611 1.051 1 85.44 204 LEU B CA 1
ATOM 4388 C C . LEU B 1 204 ? 23.516 -2.531 1.305 1 85.44 204 LEU B C 1
ATOM 4390 O O . LEU B 1 204 ? 23.688 -3.662 1.766 1 85.44 204 LEU B O 1
ATOM 4394 N N . SER B 1 205 ? 22.375 -1.998 1.139 1 88.19 205 SER B N 1
ATOM 4395 C CA . SER B 1 205 ? 21.141 -2.752 1.32 1 88.19 205 SER B CA 1
ATOM 4396 C C . SER B 1 205 ? 20.203 -2.584 0.124 1 88.19 205 SER B C 1
ATOM 4398 O O . SER B 1 205 ? 20.328 -1.613 -0.627 1 88.19 205 SER B O 1
ATOM 4400 N N . THR B 1 206 ? 19.406 -3.551 -0.091 1 91.31 206 THR B N 1
ATOM 4401 C CA . THR B 1 206 ? 18.438 -3.502 -1.186 1 91.31 206 THR B CA 1
ATOM 4402 C C . THR B 1 206 ? 17.031 -3.766 -0.674 1 91.31 206 THR B C 1
ATOM 4404 O O . THR B 1 206 ? 16.844 -4.449 0.336 1 91.31 206 THR B O 1
ATOM 4407 N N . SER B 1 207 ? 16.109 -3.16 -1.367 1 94.31 207 SER B N 1
ATOM 4408 C CA . SER B 1 207 ? 14.719 -3.451 -1.058 1 94.31 207 SER B CA 1
ATOM 4409 C C . SER B 1 207 ? 14.289 -4.793 -1.64 1 94.31 207 SER B C 1
ATOM 4411 O O . SER B 1 207 ? 14.719 -5.168 -2.732 1 94.31 207 SER B O 1
ATOM 4413 N N . ILE B 1 208 ? 13.477 -5.504 -0.874 1 97.56 208 ILE B N 1
ATOM 4414 C CA . ILE B 1 208 ? 12.992 -6.824 -1.256 1 97.56 208 ILE B CA 1
ATOM 4415 C C . ILE B 1 208 ? 11.469 -6.836 -1.265 1 97.56 208 ILE B C 1
ATOM 4417 O O . ILE B 1 208 ? 10.828 -6.258 -0.379 1 97.56 208 ILE B O 1
ATOM 4421 N N . ALA B 1 209 ? 10.875 -7.441 -2.273 1 98.62 209 ALA B N 1
ATOM 4422 C CA . ALA B 1 209 ? 9.414 -7.535 -2.348 1 98.62 209 ALA B CA 1
ATOM 4423 C C . ALA B 1 209 ? 8.969 -8.977 -2.594 1 98.62 209 ALA B C 1
ATOM 4425 O O . ALA B 1 209 ? 9.586 -9.695 -3.377 1 98.62 209 ALA B O 1
ATOM 4426 N N . PHE B 1 210 ? 7.926 -9.359 -1.902 1 98.31 210 PHE B N 1
ATOM 4427 C CA . PHE B 1 210 ? 7.246 -10.633 -2.129 1 98.31 210 PHE B CA 1
ATOM 4428 C C . PHE B 1 210 ? 5.852 -10.406 -2.701 1 98.31 210 PHE B C 1
ATOM 4430 O O . PHE B 1 210 ? 5.117 -9.539 -2.229 1 98.31 210 PHE B O 1
ATOM 4437 N N . ILE B 1 211 ? 5.527 -11.133 -3.777 1 98.81 211 ILE B N 1
ATOM 4438 C CA . ILE B 1 211 ? 4.207 -11.062 -4.398 1 98.81 211 ILE B CA 1
ATOM 4439 C C . ILE B 1 211 ? 3.355 -12.242 -3.939 1 98.81 211 ILE B C 1
ATOM 4441 O O . ILE B 1 211 ? 3.715 -13.406 -4.164 1 98.81 211 ILE B O 1
ATOM 4445 N N . ASN B 1 212 ? 2.238 -11.93 -3.264 1 97.94 212 ASN B N 1
ATOM 4446 C CA . ASN B 1 212 ? 1.413 -12.953 -2.635 1 97.94 212 ASN B CA 1
ATOM 4447 C C . ASN B 1 212 ? 0.038 -13.047 -3.291 1 97.94 212 ASN B C 1
ATOM 4449 O O . ASN B 1 212 ? -0.404 -12.109 -3.949 1 97.94 212 ASN B O 1
ATOM 4453 N N . GLY B 1 213 ? -0.613 -14.219 -3.09 1 97.75 213 GLY B N 1
ATOM 4454 C CA . GLY B 1 213 ? -1.964 -14.414 -3.592 1 97.75 213 GLY B CA 1
ATOM 4455 C C . GLY B 1 213 ? -3.031 -14.195 -2.535 1 97.75 213 GLY B C 1
ATOM 4456 O O . GLY B 1 213 ? -4.129 -14.75 -2.627 1 97.75 213 GLY B O 1
ATOM 4457 N N . THR B 1 214 ? -2.715 -13.398 -1.536 1 97.25 214 THR B N 1
ATOM 4458 C CA . THR B 1 214 ? -3.641 -13.156 -0.435 1 97.25 214 THR B CA 1
ATOM 4459 C C . THR B 1 214 ? -4.816 -12.297 -0.896 1 97.25 214 THR B C 1
ATOM 4461 O O . THR B 1 214 ? -4.629 -11.312 -1.618 1 97.25 214 THR B O 1
ATOM 4464 N N . ARG B 1 215 ? -6.027 -12.719 -0.522 1 96 215 ARG B N 1
ATOM 4465 C CA . ARG B 1 215 ? -7.23 -11.945 -0.806 1 96 215 ARG B CA 1
ATOM 4466 C C . ARG B 1 215 ? -7.91 -11.492 0.484 1 96 215 ARG B C 1
ATOM 4468 O O . ARG B 1 215 ? -7.566 -11.969 1.569 1 96 215 ARG B O 1
ATOM 4475 N N . TYR B 1 216 ? -8.82 -10.609 0.312 1 91.75 216 TYR B N 1
ATOM 4476 C CA . TYR B 1 216 ? -9.531 -9.969 1.412 1 91.75 216 TYR B CA 1
ATOM 4477 C C . TYR B 1 216 ? -10.258 -11 2.266 1 91.75 216 TYR B C 1
ATOM 4479 O O . TYR B 1 216 ? -10.297 -10.883 3.492 1 91.75 216 TYR B O 1
ATOM 4487 N N . ASN B 1 217 ? -10.766 -12.078 1.72 1 86.69 217 ASN B N 1
ATOM 4488 C CA . ASN B 1 217 ? -11.594 -13.047 2.428 1 86.69 217 ASN B CA 1
ATOM 4489 C C . ASN B 1 217 ? -10.758 -14.164 3.049 1 86.69 217 ASN B C 1
ATOM 4491 O O . ASN B 1 217 ? -11.289 -15.055 3.707 1 86.69 217 ASN B O 1
ATOM 4495 N N . ASP B 1 218 ? -9.422 -14.094 2.871 1 91.19 218 ASP B N 1
ATOM 4496 C CA . ASP B 1 218 ? -8.547 -15.086 3.494 1 91.19 218 ASP B CA 1
ATOM 4497 C C . ASP B 1 218 ? -8.484 -14.883 5.008 1 91.19 218 ASP B C 1
ATOM 4499 O O . ASP B 1 218 ? -8.93 -13.852 5.523 1 91.19 218 ASP B O 1
ATOM 4503 N N . THR B 1 219 ? -7.984 -15.836 5.715 1 83.75 219 THR B N 1
ATOM 4504 C CA . THR B 1 219 ? -7.828 -15.75 7.164 1 83.75 219 THR B CA 1
ATOM 4505 C C . THR B 1 219 ? -6.738 -14.758 7.535 1 83.75 219 THR B C 1
ATOM 4507 O O . THR B 1 219 ? -5.703 -14.68 6.867 1 83.75 219 THR B O 1
ATOM 4510 N N . TYR B 1 220 ? -6.992 -13.844 8.547 1 81.94 220 TYR B N 1
ATOM 4511 C CA . TYR B 1 220 ? -6.051 -12.914 9.148 1 81.94 220 TYR B CA 1
ATOM 4512 C C . TYR B 1 220 ? -5.664 -11.812 8.164 1 81.94 220 TYR B C 1
ATOM 4514 O O . TYR B 1 220 ? -4.516 -11.359 8.148 1 81.94 220 TYR B O 1
ATOM 4522 N N . SER B 1 221 ? -6.559 -11.492 7.27 1 88.06 221 SER B N 1
ATOM 4523 C CA . SER B 1 221 ? -6.234 -10.492 6.258 1 88.06 221 SER B CA 1
ATOM 4524 C C . SER B 1 221 ? -6.879 -9.148 6.582 1 88.06 221 SER B C 1
ATOM 4526 O O . SER B 1 221 ? -6.801 -8.211 5.793 1 88.06 221 SER B O 1
ATOM 4528 N N . GLU B 1 222 ? -7.449 -8.984 7.77 1 83.31 222 GLU B N 1
ATOM 4529 C CA . GLU B 1 222 ? -8.273 -7.832 8.102 1 83.31 222 GLU B CA 1
ATOM 4530 C C . GLU B 1 222 ? -7.453 -6.547 8.102 1 83.31 222 GLU B C 1
ATOM 4532 O O . GLU B 1 222 ? -7.973 -5.473 7.789 1 83.31 222 GLU B O 1
ATOM 4537 N N . LYS B 1 223 ? -6.219 -6.668 8.352 1 86.75 223 LYS B N 1
ATOM 4538 C CA . LYS B 1 223 ? -5.398 -5.469 8.492 1 86.75 223 LYS B CA 1
ATOM 4539 C C . LYS B 1 223 ? -4.496 -5.277 7.277 1 86.75 223 LYS B C 1
ATOM 4541 O O . LYS B 1 223 ? -3.656 -4.375 7.254 1 86.75 223 LYS B O 1
ATOM 4546 N N . LEU B 1 224 ? -4.699 -6.094 6.293 1 92.75 224 LEU B N 1
ATOM 4547 C CA . LEU B 1 224 ? -3.82 -6.047 5.129 1 92.75 224 LEU B CA 1
ATOM 4548 C C . LEU B 1 224 ? -4.395 -5.137 4.047 1 92.75 224 LEU B C 1
ATOM 4550 O O . LEU B 1 224 ? -5.586 -4.816 4.07 1 92.75 224 LEU B O 1
ATOM 4554 N N . HIS B 1 225 ? -3.508 -4.715 3.256 1 94.88 225 HIS B N 1
ATOM 4555 C CA . HIS B 1 225 ? -3.812 -3.932 2.064 1 94.88 225 HIS B CA 1
ATOM 4556 C C . HIS B 1 225 ? -3.148 -4.531 0.828 1 94.88 225 HIS B C 1
ATOM 4558 O O . HIS B 1 225 ? -2.547 -5.605 0.9 1 94.88 225 HIS B O 1
ATOM 4564 N N . ILE B 1 226 ? -3.35 -3.867 -0.29 1 97.12 226 ILE B N 1
ATOM 4565 C CA . ILE B 1 226 ? -2.736 -4.332 -1.529 1 97.12 226 ILE B CA 1
ATOM 4566 C C . ILE B 1 226 ? -1.217 -4.324 -1.389 1 97.12 226 ILE B C 1
ATOM 4568 O O . ILE B 1 226 ? -0.552 -5.316 -1.7 1 97.12 226 ILE B O 1
ATOM 4572 N N . LEU B 1 227 ? -0.671 -3.258 -0.931 1 98.5 227 LEU B N 1
ATOM 4573 C CA . LEU B 1 227 ? 0.762 -3.148 -0.682 1 98.5 227 LEU B CA 1
ATOM 4574 C C . LEU B 1 227 ? 1.042 -2.939 0.802 1 98.5 227 LEU B C 1
ATOM 4576 O O . LEU B 1 227 ? 0.41 -2.1 1.445 1 98.5 227 LEU B O 1
ATOM 4580 N N . ASN B 1 228 ? 1.99 -3.764 1.387 1 97.75 228 ASN B N 1
ATOM 4581 C CA . ASN B 1 228 ? 2.287 -3.758 2.816 1 97.75 228 ASN B CA 1
ATOM 4582 C C . ASN B 1 228 ? 3.789 -3.826 3.076 1 97.75 228 ASN B C 1
ATOM 4584 O O . ASN B 1 228 ? 4.562 -4.176 2.184 1 97.75 228 ASN B O 1
ATOM 4588 N N . VAL B 1 229 ? 4.133 -3.475 4.285 1 97.69 229 VAL B N 1
ATOM 4589 C CA . VAL B 1 229 ? 5.477 -3.684 4.82 1 97.69 229 VAL B CA 1
ATOM 4590 C C . VAL B 1 229 ? 5.438 -4.758 5.906 1 97.69 229 VAL B C 1
ATOM 4592 O O . VAL B 1 229 ? 4.465 -4.852 6.66 1 97.69 229 VAL B O 1
ATOM 4595 N N . SER B 1 230 ? 6.441 -5.531 5.984 1 96.19 230 SER B N 1
ATOM 4596 C CA . SER B 1 230 ? 6.535 -6.586 6.988 1 96.19 230 SER B CA 1
ATOM 4597 C C . SER B 1 230 ? 6.305 -6.035 8.391 1 96.19 230 SER B C 1
ATOM 4599 O O . SER B 1 230 ? 6.598 -4.871 8.664 1 96.19 230 SER B O 1
ATOM 4601 N N . SER B 1 231 ? 5.805 -6.875 9.281 1 92.5 231 SER B N 1
ATOM 4602 C CA . SER B 1 231 ? 5.523 -6.492 10.664 1 92.5 231 SER B CA 1
ATOM 4603 C C . SER B 1 231 ? 6.801 -6.094 11.391 1 92.5 231 SER B C 1
ATOM 4605 O O . SER B 1 231 ? 7.895 -6.531 11.031 1 92.5 231 SER B O 1
ATOM 4607 N N . LYS B 1 232 ? 6.477 -5.363 12.469 1 90.31 232 LYS B N 1
ATOM 4608 C CA . LYS B 1 232 ? 7.598 -4.992 13.328 1 90.31 232 LYS B CA 1
ATOM 4609 C C . LYS B 1 232 ? 8.289 -6.227 13.891 1 90.31 232 LYS B C 1
ATOM 4611 O O . LYS B 1 232 ? 7.633 -7.207 14.242 1 90.31 232 LYS B O 1
ATOM 4616 N N . GLY B 1 233 ? 9.5 -6.324 13.938 1 88.44 233 GLY B N 1
ATOM 4617 C CA . GLY B 1 233 ? 10.25 -7.473 14.422 1 88.44 233 GLY B CA 1
ATOM 4618 C C . GLY B 1 233 ? 10.914 -8.266 13.312 1 88.44 233 GLY B C 1
ATOM 4619 O O . GLY B 1 233 ? 11.828 -9.047 13.562 1 88.44 233 GLY B O 1
ATOM 4620 N N . PHE B 1 234 ? 10.367 -8.117 12.133 1 92.19 234 PHE B N 1
ATOM 4621 C CA . PHE B 1 234 ? 10.992 -8.711 10.961 1 92.19 234 PHE B CA 1
ATOM 4622 C C . PHE B 1 234 ? 11.82 -7.676 10.203 1 92.19 234 PHE B C 1
ATOM 4624 O O . PHE B 1 234 ? 11.578 -6.473 10.32 1 92.19 234 PHE B O 1
ATOM 4631 N N . PRO B 1 235 ? 12.875 -8.195 9.484 1 93.25 235 PRO B N 1
ATOM 4632 C CA . PRO B 1 235 ? 13.477 -7.246 8.555 1 93.25 235 PRO B CA 1
ATOM 4633 C C . PRO B 1 235 ? 12.453 -6.621 7.605 1 93.25 235 PRO B C 1
ATOM 4635 O O . PRO B 1 235 ? 11.477 -7.27 7.234 1 93.25 235 PRO B O 1
ATOM 4638 N N . PRO B 1 236 ? 12.727 -5.398 7.312 1 95.5 236 PRO B N 1
ATOM 4639 C CA . PRO B 1 236 ? 11.734 -4.734 6.461 1 95.5 236 PRO B CA 1
ATOM 4640 C C . PRO B 1 236 ? 11.734 -5.273 5.031 1 95.5 236 PRO B C 1
ATOM 4642 O O . PRO B 1 236 ? 12.797 -5.441 4.43 1 95.5 236 PRO B O 1
ATOM 4645 N N . TYR B 1 237 ? 10.688 -5.586 4.5 1 96.88 237 TYR B N 1
ATOM 4646 C CA . TYR B 1 237 ? 10.445 -5.938 3.107 1 96.88 237 TYR B CA 1
ATOM 4647 C C . TYR B 1 237 ? 9.023 -5.566 2.695 1 96.88 237 TYR B C 1
ATOM 4649 O O . TYR B 1 237 ? 8.164 -5.328 3.547 1 96.88 237 TYR B O 1
ATOM 4657 N N . LEU B 1 238 ? 8.805 -5.469 1.411 1 98.12 238 LEU B N 1
ATOM 4658 C CA . LEU B 1 238 ? 7.48 -5.207 0.86 1 98.12 238 LEU B CA 1
ATOM 4659 C C . LEU B 1 238 ? 6.762 -6.512 0.534 1 98.12 238 LEU B C 1
ATOM 4661 O O . LEU B 1 238 ? 7.391 -7.488 0.117 1 98.12 238 LEU B O 1
ATOM 4665 N N . TYR B 1 239 ? 5.555 -6.543 0.736 1 97.12 239 TYR B N 1
ATOM 4666 C CA . TYR B 1 239 ? 4.766 -7.641 0.19 1 97.12 239 TYR B CA 1
ATOM 4667 C C . TYR B 1 239 ? 3.469 -7.129 -0.427 1 97.12 239 TYR B C 1
ATOM 4669 O O . TYR B 1 239 ? 2.777 -6.301 0.166 1 97.12 239 TYR B O 1
ATOM 4677 N N . LEU B 1 240 ? 3.273 -7.52 -1.619 1 98.62 240 LEU B N 1
ATOM 4678 C CA . LEU B 1 240 ? 2.186 -7.078 -2.486 1 98.62 240 LEU B CA 1
ATOM 4679 C C . LEU B 1 240 ? 1.146 -8.18 -2.658 1 98.62 240 LEU B C 1
ATOM 4681 O O . LEU B 1 240 ? 1.497 -9.344 -2.885 1 98.62 240 LEU B O 1
ATOM 4685 N N . ASN B 1 241 ? -0.12 -7.824 -2.43 1 98.5 241 ASN B N 1
ATOM 4686 C CA . ASN B 1 241 ? -1.268 -8.664 -2.746 1 98.5 241 ASN B CA 1
ATOM 4687 C C . ASN B 1 241 ? -2.064 -8.109 -3.922 1 98.5 241 ASN B C 1
ATOM 4689 O O . ASN B 1 241 ? -3.127 -7.516 -3.732 1 98.5 241 ASN B O 1
ATOM 4693 N N . PRO B 1 242 ? -1.654 -8.469 -5.137 1 98.25 242 PRO B N 1
ATOM 4694 C CA . PRO B 1 242 ? -2.199 -7.773 -6.305 1 98.25 242 PRO B CA 1
ATOM 4695 C C . PRO B 1 242 ? -3.678 -8.07 -6.535 1 98.25 242 PRO B C 1
ATOM 4697 O O . PRO B 1 242 ? -4.387 -7.273 -7.156 1 98.25 242 PRO B O 1
ATOM 4700 N N . ILE B 1 243 ? -4.195 -9.18 -5.996 1 98.12 243 ILE B N 1
ATOM 4701 C CA . ILE B 1 243 ? -5.586 -9.539 -6.246 1 98.12 243 ILE B CA 1
ATOM 4702 C C . ILE B 1 243 ? -6.375 -9.484 -4.938 1 98.12 243 ILE B C 1
ATOM 4704 O O . ILE B 1 243 ? -7.34 -10.234 -4.754 1 98.12 243 ILE B O 1
ATOM 4708 N N . PHE B 1 244 ? -5.949 -8.641 -4.047 1 97 244 PHE B N 1
ATOM 4709 C CA . PHE B 1 244 ? -6.484 -8.57 -2.693 1 97 244 PHE B CA 1
ATOM 4710 C C . PHE B 1 244 ? -8 -8.43 -2.719 1 97 244 PHE B C 1
ATOM 4712 O O . PHE B 1 244 ? -8.703 -9.023 -1.892 1 97 244 PHE B O 1
ATOM 4719 N N . TYR B 1 245 ? -8.578 -7.715 -3.697 1 93.88 245 TYR B N 1
ATOM 4720 C CA . TYR B 1 245 ? -10.008 -7.426 -3.691 1 93.88 245 TYR B CA 1
ATOM 4721 C C . TYR B 1 245 ? -10.734 -8.258 -4.738 1 93.88 245 TYR B C 1
ATOM 4723 O O . TYR B 1 245 ? -11.891 -7.988 -5.062 1 93.88 245 TYR B O 1
ATOM 4731 N N . TRP B 1 246 ? -10.078 -9.219 -5.293 1 95.62 246 TRP B N 1
ATOM 4732 C CA . TRP B 1 246 ? -10.742 -10.102 -6.242 1 95.62 246 TRP B CA 1
ATOM 4733 C C . TRP B 1 246 ? -11.695 -11.055 -5.523 1 95.62 246 TRP B C 1
ATOM 4735 O O . TRP B 1 246 ? -11.391 -11.547 -4.438 1 95.62 246 TRP B O 1
ATOM 4745 N N . THR B 1 247 ? -12.773 -11.297 -6.133 1 94.5 247 THR B N 1
ATOM 4746 C CA . THR B 1 247 ? -13.719 -12.289 -5.625 1 94.5 247 THR B CA 1
ATOM 4747 C C . THR B 1 247 ? -13.336 -13.688 -6.105 1 94.5 247 THR B C 1
ATOM 4749 O O . THR B 1 247 ? -12.5 -13.836 -6.996 1 94.5 247 THR B O 1
ATOM 4752 N N . TYR B 1 248 ? -14.016 -14.633 -5.434 1 95 248 TYR B N 1
ATOM 4753 C CA . TYR B 1 248 ? -13.883 -16.031 -5.828 1 95 248 TYR B CA 1
ATOM 4754 C C . TYR B 1 248 ? -14.172 -16.203 -7.316 1 95 248 TYR B C 1
ATOM 4756 O O . TYR B 1 248 ? -13.422 -16.875 -8.023 1 95 248 TYR B O 1
ATOM 4764 N N . GLY B 1 249 ? -15.164 -15.57 -7.789 1 94.44 249 GLY B N 1
ATOM 4765 C CA . GLY B 1 249 ? -15.547 -15.641 -9.188 1 94.44 249 GLY B CA 1
ATOM 4766 C C . GLY B 1 249 ? -14.523 -15.031 -10.125 1 94.44 249 GLY B C 1
ATOM 4767 O O . GLY B 1 249 ? -14.266 -15.562 -11.211 1 94.44 249 GLY B O 1
ATOM 4768 N N . ALA B 1 250 ? -13.922 -13.922 -9.734 1 95.44 250 ALA B N 1
ATOM 4769 C CA . ALA B 1 250 ? -12.906 -13.273 -10.555 1 95.44 250 ALA B CA 1
ATOM 4770 C C . ALA B 1 250 ? -11.695 -14.188 -10.75 1 95.44 250 ALA B C 1
ATOM 4772 O O . ALA B 1 250 ? -11.156 -14.273 -11.852 1 95.44 250 ALA B O 1
ATOM 4773 N N . VAL B 1 251 ? -11.32 -14.875 -9.695 1 97.19 251 VAL B N 1
ATOM 4774 C CA . VAL B 1 251 ? -10.203 -15.805 -9.742 1 97.19 251 VAL B CA 1
ATOM 4775 C C . VAL B 1 251 ? -10.477 -16.891 -10.781 1 97.19 251 VAL B C 1
ATOM 4777 O O . VAL B 1 251 ? -9.672 -17.125 -11.68 1 97.19 251 VAL B O 1
ATOM 4780 N N . TRP B 1 252 ? -11.609 -17.453 -10.68 1 97 252 TRP B N 1
ATOM 4781 C CA . TRP B 1 252 ? -11.93 -18.562 -11.562 1 97 252 TRP B CA 1
ATOM 4782 C C . TRP B 1 252 ? -12.188 -18.078 -12.984 1 97 252 TRP B C 1
ATOM 4784 O O . TRP B 1 252 ? -11.875 -18.766 -13.953 1 97 252 TRP B O 1
ATOM 4794 N N . THR B 1 253 ? -12.781 -16.906 -13.141 1 95.56 253 THR B N 1
ATOM 4795 C CA . THR B 1 253 ? -12.961 -16.344 -14.477 1 95.56 253 THR B CA 1
ATOM 4796 C C . THR B 1 253 ? -11.617 -16.219 -15.195 1 95.56 253 THR B C 1
ATOM 4798 O O . THR B 1 253 ? -11.5 -16.594 -16.359 1 95.56 253 THR B O 1
ATOM 4801 N N . PHE B 1 254 ? -10.68 -15.742 -14.516 1 97.56 254 PHE B N 1
ATOM 4802 C CA . PHE B 1 254 ? -9.344 -15.578 -15.078 1 97.56 254 PHE B CA 1
ATOM 4803 C C . PHE B 1 254 ? -8.75 -16.938 -15.469 1 97.56 254 PHE B C 1
ATOM 4805 O O . PHE B 1 254 ? -8.273 -17.109 -16.594 1 97.56 254 PHE B O 1
ATOM 4812 N N . ILE B 1 255 ? -8.781 -17.922 -14.57 1 98.25 255 ILE B N 1
ATOM 4813 C CA . ILE B 1 255 ? -8.172 -19.219 -14.773 1 98.25 255 ILE B CA 1
ATOM 4814 C C . ILE B 1 255 ? -8.852 -19.938 -15.945 1 98.25 255 ILE B C 1
ATOM 4816 O O . ILE B 1 255 ? -8.172 -20.469 -16.828 1 98.25 255 ILE B O 1
ATOM 4820 N N . LEU B 1 256 ? -10.125 -19.859 -15.953 1 97.12 256 LEU B N 1
ATOM 4821 C CA . LEU B 1 256 ? -10.883 -20.625 -16.938 1 97.12 256 LEU B CA 1
ATOM 4822 C C . LEU B 1 256 ? -10.797 -19.969 -18.312 1 97.12 256 LEU B C 1
ATOM 4824 O O . LEU B 1 256 ? -10.68 -20.672 -19.328 1 97.12 256 LEU B O 1
ATOM 4828 N N . TYR B 1 257 ? -10.82 -18.703 -18.359 1 96.62 257 TYR B N 1
ATOM 4829 C CA . TYR B 1 257 ? -10.758 -18.016 -19.656 1 96.62 257 TYR B CA 1
ATOM 4830 C C . TYR B 1 257 ? -9.422 -18.266 -20.344 1 96.62 257 TYR B C 1
ATOM 4832 O O . TYR B 1 257 ? -9.375 -18.562 -21.531 1 96.62 257 TYR B O 1
ATOM 4840 N N . PHE B 1 258 ? -8.391 -18.172 -19.609 1 97.88 258 PHE B N 1
ATOM 4841 C CA . PHE B 1 258 ? -7.062 -18.312 -20.203 1 97.88 258 PHE B CA 1
ATOM 4842 C C . PHE B 1 258 ? -6.617 -19.766 -20.203 1 97.88 258 PHE B C 1
ATOM 4844 O O . PHE B 1 258 ? -5.484 -20.078 -20.578 1 97.88 258 PHE B O 1
ATOM 4851 N N . LYS B 1 259 ? -7.441 -20.641 -19.766 1 97.19 259 LYS B N 1
ATOM 4852 C CA . LYS B 1 259 ? -7.191 -22.078 -19.766 1 97.19 259 LYS B CA 1
ATOM 4853 C C . LYS B 1 259 ? -5.887 -22.406 -19.062 1 97.19 259 LYS B C 1
ATOM 4855 O O . LYS B 1 259 ? -5.047 -23.125 -19.594 1 97.19 259 LYS B O 1
ATOM 4860 N N . LEU B 1 260 ? -5.766 -21.875 -17.875 1 98.31 260 LEU B N 1
ATOM 4861 C CA . LEU B 1 260 ? -4.566 -22.078 -17.062 1 98.31 260 LEU B CA 1
ATOM 4862 C C . LEU B 1 260 ? -4.656 -23.375 -16.266 1 98.31 260 LEU B C 1
ATOM 4864 O O . LEU B 1 260 ? -5.727 -23.734 -15.789 1 98.31 260 LEU B O 1
ATOM 4868 N N . ASP B 1 261 ? -3.51 -24 -16.125 1 98.44 261 ASP B N 1
ATOM 4869 C CA . ASP B 1 261 ? -3.463 -25.203 -15.281 1 98.44 261 ASP B CA 1
ATOM 4870 C C . ASP B 1 261 ? -3.594 -24.844 -13.805 1 98.44 261 ASP B C 1
ATOM 4872 O O . ASP B 1 261 ? -3.146 -23.781 -13.375 1 98.44 261 ASP B O 1
ATOM 4876 N N . TYR B 1 262 ? -4.258 -25.703 -13.055 1 98.69 262 TYR B N 1
ATOM 4877 C CA . TYR B 1 262 ? -4.359 -25.609 -11.602 1 98.69 262 TYR B CA 1
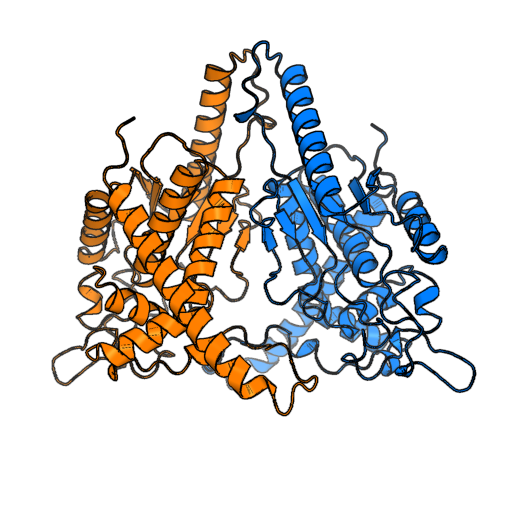ATOM 4878 C C . TYR B 1 262 ? -4.316 -27 -10.961 1 98.69 262 TYR B C 1
ATOM 4880 O O . TYR B 1 262 ? -4.395 -28.016 -11.648 1 98.69 262 TYR B O 1
ATOM 4888 N N . CYS B 1 263 ? -4.055 -27.062 -9.695 1 98.62 263 CYS B N 1
ATOM 4889 C CA . CYS B 1 263 ? -3.943 -28.328 -8.984 1 98.62 263 CYS B CA 1
ATOM 4890 C C . CYS B 1 263 ? -5.223 -29.141 -9.125 1 98.62 263 CYS B C 1
ATOM 4892 O O . CYS B 1 263 ? -6.324 -28.609 -8.961 1 98.62 263 CYS B O 1
ATOM 4894 N N . ILE B 1 264 ? -5.121 -30.422 -9.305 1 98.5 264 ILE B N 1
ATOM 4895 C CA . ILE B 1 264 ? -6.203 -31.328 -9.633 1 98.5 264 ILE B CA 1
ATOM 4896 C C . ILE B 1 264 ? -7.184 -31.422 -8.461 1 98.5 264 ILE B C 1
ATOM 4898 O O . ILE B 1 264 ? -8.352 -31.781 -8.648 1 98.5 264 ILE B O 1
ATOM 4902 N N . LEU B 1 265 ? -6.738 -31.047 -7.25 1 98.38 265 LEU B N 1
ATOM 4903 C CA . LEU B 1 265 ? -7.594 -31.109 -6.07 1 98.38 265 LEU B CA 1
ATOM 4904 C C . LEU B 1 265 ? -8.805 -30.203 -6.23 1 98.38 265 LEU B C 1
ATOM 4906 O O . LEU B 1 265 ? -9.883 -30.5 -5.707 1 98.38 265 LEU B O 1
ATOM 4910 N N . TYR B 1 266 ? -8.68 -29.141 -7 1 98.56 266 TYR B N 1
ATOM 4911 C CA . TYR B 1 266 ? -9.773 -28.203 -7.219 1 98.56 266 TYR B CA 1
ATOM 4912 C C . TYR B 1 266 ? -10.852 -28.812 -8.102 1 98.56 266 TYR B C 1
ATOM 4914 O O . TYR B 1 266 ? -11.969 -28.297 -8.164 1 98.56 266 TYR B O 1
ATOM 4922 N N . ASP B 1 267 ? -10.531 -29.891 -8.789 1 97.94 267 ASP B N 1
ATOM 4923 C CA . ASP B 1 267 ? -11.523 -30.609 -9.578 1 97.94 267 ASP B CA 1
ATOM 4924 C C . ASP B 1 267 ? -12.211 -31.688 -8.75 1 97.94 267 ASP B C 1
ATOM 4926 O O . ASP B 1 267 ? -13.164 -32.312 -9.211 1 97.94 267 ASP B O 1
ATOM 4930 N N . HIS B 1 268 ? -11.711 -31.859 -7.547 1 97.38 268 HIS B N 1
ATOM 4931 C CA . HIS B 1 268 ? -12.203 -32.969 -6.723 1 97.38 268 HIS B CA 1
ATOM 4932 C C . HIS B 1 268 ? -12.727 -32.438 -5.383 1 97.38 268 HIS B C 1
ATOM 4934 O O . HIS B 1 268 ? -12.461 -33.062 -4.34 1 97.38 268 HIS B O 1
ATOM 4940 N N . GLY B 1 269 ? -13.32 -31.328 -5.379 1 97.81 269 GLY B N 1
ATOM 4941 C CA . GLY B 1 269 ? -14.133 -30.922 -4.242 1 97.81 269 GLY B CA 1
ATOM 4942 C C . GLY B 1 269 ? -13.422 -29.953 -3.312 1 97.81 269 GLY B C 1
ATOM 4943 O O . GLY B 1 269 ? -13.984 -29.531 -2.305 1 97.81 269 GLY B O 1
ATOM 4944 N N . TYR B 1 270 ? -12.18 -29.625 -3.619 1 97.94 270 TYR B N 1
ATOM 4945 C CA . TYR B 1 270 ? -11.469 -28.656 -2.779 1 97.94 270 TYR B CA 1
ATOM 4946 C C . TYR B 1 270 ? -11.641 -27.234 -3.311 1 97.94 270 TYR B C 1
ATOM 4948 O O . TYR B 1 270 ? -11.359 -26.969 -4.48 1 97.94 270 TYR B O 1
ATOM 4956 N N . SER B 1 271 ? -12.164 -26.328 -2.484 1 97.06 271 SER B N 1
ATOM 4957 C CA . SER B 1 271 ? -12.344 -24.922 -2.873 1 97.06 271 SER B CA 1
ATOM 4958 C C . SER B 1 271 ? -11.242 -24.047 -2.307 1 97.06 271 SER B C 1
ATOM 4960 O O . SER B 1 271 ? -10.984 -22.953 -2.816 1 97.06 271 SER B O 1
ATOM 4962 N N . SER B 1 272 ? -10.688 -24.438 -1.211 1 96.19 272 SER B N 1
ATOM 4963 C CA . SER B 1 272 ? -9.516 -23.859 -0.563 1 96.19 272 SER B CA 1
ATOM 4964 C C . SER B 1 272 ? -8.578 -24.938 -0.049 1 96.19 272 SER B C 1
ATOM 4966 O O . SER B 1 272 ? -9.031 -25.969 0.448 1 96.19 272 SER B O 1
ATOM 4968 N N . ILE B 1 273 ? -7.332 -24.672 -0.269 1 95 273 ILE B N 1
ATOM 4969 C CA . ILE B 1 273 ? -6.41 -25.75 0.088 1 95 273 ILE B CA 1
ATOM 4970 C C . ILE B 1 273 ? -5.348 -25.219 1.048 1 95 273 ILE B C 1
ATOM 4972 O O . ILE B 1 273 ? -4.684 -24.219 0.76 1 95 273 ILE B O 1
ATOM 4976 N N . GLY B 1 274 ? -5.234 -25.75 2.236 1 90.25 274 GLY B N 1
ATOM 4977 C CA . GLY B 1 274 ? -4.152 -25.609 3.199 1 90.25 274 GLY B CA 1
ATOM 4978 C C . GLY B 1 274 ? -3.379 -26.891 3.426 1 90.25 274 GLY B C 1
ATOM 4979 O O . GLY B 1 274 ? -3.021 -27.578 2.469 1 90.25 274 GLY B O 1
ATOM 4980 N N . SER B 1 275 ? -3.092 -27.219 4.586 1 88.56 275 SER B N 1
ATOM 4981 C CA . SER B 1 275 ? -2.395 -28.469 4.887 1 88.56 275 SER B CA 1
ATOM 4982 C C . SER B 1 275 ? -3.348 -29.656 4.844 1 88.56 275 SER B C 1
ATOM 4984 O O . SER B 1 275 ? -4.566 -29.484 4.922 1 88.56 275 SER B O 1
ATOM 4986 N N . MET B 1 276 ? -2.752 -30.844 4.707 1 91.5 276 MET B N 1
ATOM 4987 C CA . MET B 1 276 ? -3.553 -32.062 4.637 1 91.5 276 MET B CA 1
ATOM 4988 C C . MET B 1 276 ? -4.348 -32.281 5.918 1 91.5 276 MET B C 1
ATOM 4990 O O . MET B 1 276 ? -5.457 -32.812 5.887 1 91.5 276 MET B O 1
ATOM 4994 N N . ASN B 1 277 ? -3.787 -31.734 6.98 1 89.19 277 ASN B N 1
ATOM 4995 C CA . ASN B 1 277 ? -4.414 -31.953 8.281 1 89.19 277 ASN B CA 1
ATOM 4996 C C . ASN B 1 277 ? -5.527 -30.938 8.539 1 89.19 277 ASN B C 1
ATOM 4998 O O . ASN B 1 277 ? -6.359 -31.141 9.43 1 89.19 277 ASN B O 1
ATOM 5002 N N . ASP B 1 278 ? -5.57 -29.922 7.734 1 90.25 278 ASP B N 1
ATOM 5003 C CA . ASP B 1 278 ? -6.539 -28.875 8.07 1 90.25 278 ASP B CA 1
ATOM 5004 C C . ASP B 1 278 ? -7.469 -28.594 6.891 1 90.25 278 ASP B C 1
ATOM 5006 O O . ASP B 1 278 ? -8.156 -27.578 6.863 1 90.25 278 ASP B O 1
ATOM 5010 N N . THR B 1 279 ? -7.43 -29.469 5.918 1 94.75 279 THR B N 1
ATOM 5011 C CA . THR B 1 279 ? -8.25 -29.266 4.73 1 94.75 279 THR B CA 1
ATOM 5012 C C . THR B 1 279 ? -9.016 -30.531 4.367 1 94.75 279 THR B C 1
ATOM 5014 O O . THR B 1 279 ? -8.438 -31.609 4.309 1 94.75 279 THR B O 1
ATOM 5017 N N . ILE B 1 280 ? -10.305 -30.422 4.262 1 95.5 280 ILE B N 1
ATOM 5018 C CA . ILE B 1 280 ? -11.148 -31.5 3.76 1 95.5 280 ILE B CA 1
ATOM 5019 C C . ILE B 1 280 ? -11.906 -31.031 2.523 1 95.5 280 ILE B C 1
ATOM 5021 O O . ILE B 1 280 ? -11.773 -29.875 2.109 1 95.5 280 ILE B O 1
ATOM 5025 N N . LYS B 1 281 ? -12.594 -31.953 1.906 1 96.88 281 LYS B N 1
ATOM 5026 C CA . LYS B 1 281 ? -13.422 -31.562 0.762 1 96.88 281 LYS B CA 1
ATOM 5027 C C . LYS B 1 281 ? -14.586 -30.688 1.196 1 96.88 281 LYS B C 1
ATOM 5029 O O . LYS B 1 281 ? -15.148 -30.875 2.275 1 96.88 281 LYS B O 1
ATOM 5034 N N . ASN B 1 282 ? -14.984 -29.703 0.373 1 97.12 282 ASN B N 1
ATOM 5035 C CA . ASN B 1 282 ? -16.062 -28.766 0.671 1 97.12 282 ASN B CA 1
ATOM 5036 C C . ASN B 1 282 ? -17.438 -29.406 0.479 1 97.12 282 ASN B C 1
ATOM 5038 O O . ASN B 1 282 ? -17.797 -29.766 -0.64 1 97.12 282 ASN B O 1
ATOM 5042 N N . GLU B 1 283 ? -18.219 -29.516 1.501 1 96 283 GLU B N 1
ATOM 5043 C CA . GLU B 1 283 ? -19.5 -30.203 1.473 1 96 283 GLU B CA 1
ATOM 5044 C C . GLU B 1 283 ? -20.469 -29.516 0.508 1 96 283 GLU B C 1
ATOM 5046 O O . GLU B 1 283 ? -21.359 -30.172 -0.048 1 96 283 GLU B O 1
ATOM 5051 N N . PHE B 1 284 ? -20.25 -28.234 0.255 1 94.88 284 PHE B N 1
ATOM 5052 C CA . PHE B 1 284 ? -21.156 -27.484 -0.607 1 94.88 284 PHE B CA 1
ATOM 5053 C C . PHE B 1 284 ? -20.859 -27.766 -2.076 1 94.88 284 PHE B C 1
ATOM 5055 O O . PHE B 1 284 ? -21.578 -27.281 -2.959 1 94.88 284 PHE B O 1
ATOM 5062 N N . LEU B 1 285 ? -19.859 -28.578 -2.314 1 96.62 285 LEU B N 1
ATOM 5063 C CA . LEU B 1 285 ? -19.531 -29.016 -3.668 1 96.62 285 LEU B CA 1
ATOM 5064 C C . LEU B 1 285 ? -19.906 -30.484 -3.871 1 96.62 285 LEU B C 1
ATOM 5066 O O . LEU B 1 285 ? -19.688 -31.047 -4.949 1 96.62 285 LEU B O 1
ATOM 5070 N N . LYS B 1 286 ? -20.422 -31.078 -2.854 1 96.19 286 LYS B N 1
ATOM 5071 C CA . LYS B 1 286 ? -20.828 -32.469 -2.938 1 96.19 286 LYS B CA 1
ATOM 5072 C C . LYS B 1 286 ? -22.016 -32.656 -3.879 1 96.19 286 LYS B C 1
ATOM 5074 O O . LYS B 1 286 ? -22.969 -31.875 -3.84 1 96.19 286 LYS B O 1
ATOM 5079 N N . CYS B 1 287 ? -21.891 -33.5 -4.777 1 93.81 287 CYS B N 1
ATOM 5080 C CA . CYS B 1 287 ? -22.953 -33.906 -5.691 1 93.81 287 CYS B CA 1
ATOM 5081 C C . CYS B 1 287 ? -23.109 -35.438 -5.707 1 93.81 287 CYS B C 1
ATOM 5083 O O . CYS B 1 287 ? -22.375 -36.125 -6.422 1 93.81 287 CYS B O 1
ATOM 5085 N N . ASN B 1 288 ? -24.125 -35.938 -5.012 1 91.5 288 ASN B N 1
ATOM 5086 C CA . ASN B 1 288 ? -24.328 -37.375 -4.809 1 91.5 288 ASN B CA 1
ATOM 5087 C C . ASN B 1 288 ? -23.078 -38.031 -4.227 1 91.5 288 ASN B C 1
ATOM 5089 O O . ASN B 1 288 ? -22.625 -37.656 -3.139 1 91.5 288 ASN B O 1
ATOM 5093 N N . ASP B 1 289 ? -22.406 -38.938 -4.973 1 91.31 289 ASP B N 1
ATOM 5094 C CA . ASP B 1 289 ? -21.25 -39.656 -4.445 1 91.31 289 ASP B CA 1
ATOM 5095 C C . ASP B 1 289 ? -19.953 -39.062 -4.984 1 91.31 289 ASP B C 1
ATOM 5097 O O . ASP B 1 289 ? -18.891 -39.656 -4.875 1 91.31 289 ASP B O 1
ATOM 5101 N N . CYS B 1 290 ? -20.109 -37.875 -5.559 1 94.56 290 CYS B N 1
ATOM 5102 C CA . CYS B 1 290 ? -18.922 -37.219 -6.113 1 94.56 290 CYS B CA 1
ATOM 5103 C C . CYS B 1 290 ? -18.844 -35.781 -5.656 1 94.56 290 CYS B C 1
ATOM 5105 O O . CYS B 1 290 ? -19.688 -35.312 -4.895 1 94.56 290 CYS B O 1
ATOM 5107 N N . TYR B 1 291 ? -17.75 -35.188 -5.883 1 97.31 291 TYR B N 1
ATOM 5108 C CA . TYR B 1 291 ? -17.547 -33.75 -5.621 1 97.31 291 TYR B CA 1
ATOM 5109 C C . TYR B 1 291 ? -17.281 -33 -6.918 1 97.31 291 TYR B C 1
ATOM 5111 O O . TYR B 1 291 ? -16.562 -33.469 -7.793 1 97.31 291 TYR B O 1
ATOM 5119 N N . LEU B 1 292 ? -17.875 -31.844 -7.008 1 96.75 292 LEU B N 1
ATOM 5120 C CA . LEU B 1 292 ? -17.766 -31 -8.188 1 96.75 292 LEU B CA 1
ATOM 5121 C C . LEU B 1 292 ? -16.484 -30.172 -8.133 1 96.75 292 LEU B C 1
ATOM 5123 O O . LEU B 1 292 ? -15.883 -30 -7.066 1 96.75 292 LEU B O 1
ATOM 5127 N N . PRO B 1 293 ? -16.109 -29.703 -9.32 1 97.19 293 PRO B N 1
ATOM 5128 C CA . PRO B 1 293 ? -14.992 -28.75 -9.344 1 97.19 293 PRO B CA 1
ATOM 5129 C C . PRO B 1 293 ? -15.273 -27.484 -8.523 1 97.19 293 PRO B C 1
ATOM 5131 O O . PRO B 1 293 ? -16.422 -27.094 -8.375 1 97.19 293 PRO B O 1
ATOM 5134 N N . ALA B 1 294 ? -14.211 -26.875 -8.062 1 97.44 294 ALA B N 1
ATOM 5135 C CA . ALA B 1 294 ? -14.289 -25.734 -7.16 1 97.44 294 ALA B CA 1
ATOM 5136 C C . ALA B 1 294 ? -15.078 -24.594 -7.793 1 97.44 294 ALA B C 1
ATOM 5138 O O . ALA B 1 294 ? -15.781 -23.859 -7.098 1 97.44 294 ALA B O 1
ATOM 5139 N N . TYR B 1 295 ? -14.984 -24.422 -9.164 1 96.19 295 TYR B N 1
ATOM 5140 C CA . TYR B 1 295 ? -15.633 -23.281 -9.812 1 96.19 295 TYR B CA 1
ATOM 5141 C C . TYR B 1 295 ? -17.141 -23.5 -9.906 1 96.19 295 TYR B C 1
ATOM 5143 O O . TYR B 1 295 ? -17.859 -22.656 -10.438 1 96.19 295 TYR B O 1
ATOM 5151 N N . PHE B 1 296 ? -17.703 -24.531 -9.273 1 95.38 296 PHE B N 1
ATOM 5152 C CA . PHE B 1 296 ? -19.125 -24.781 -9.188 1 95.38 296 PHE B CA 1
ATOM 5153 C C . PHE B 1 296 ? -19.688 -24.281 -7.863 1 95.38 296 PHE B C 1
ATOM 5155 O O . PHE B 1 296 ? -20.891 -24.344 -7.625 1 95.38 296 PHE B O 1
ATOM 5162 N N . LEU B 1 297 ? -18.828 -23.781 -7.008 1 94.38 297 LEU B N 1
ATOM 5163 C CA . LEU B 1 297 ? -19.312 -23.297 -5.723 1 94.38 297 LEU B CA 1
ATOM 5164 C C . LEU B 1 297 ? -20.266 -22.125 -5.918 1 94.38 297 LEU B C 1
ATOM 5166 O O . LEU B 1 297 ? -19.891 -21.094 -6.492 1 94.38 297 LEU B O 1
ATOM 5170 N N . LYS B 1 298 ? -21.438 -22.172 -5.434 1 88.94 298 LYS B N 1
ATOM 5171 C CA . LYS B 1 298 ? -22.484 -21.172 -5.668 1 88.94 298 LYS B CA 1
ATOM 5172 C C . LYS B 1 298 ? -22.359 -20.016 -4.688 1 88.94 298 LYS B C 1
ATOM 5174 O O . LYS B 1 298 ? -22.359 -18.844 -5.098 1 88.94 298 LYS B O 1
ATOM 5179 N N . ASN B 1 299 ? -22.25 -20.328 -3.41 1 89.75 299 ASN B N 1
ATOM 5180 C CA . ASN B 1 299 ? -22.047 -19.312 -2.381 1 89.75 299 ASN B CA 1
ATOM 5181 C C . ASN B 1 299 ? -20.562 -19.172 -2.02 1 89.75 299 ASN B C 1
ATOM 5183 O O . ASN B 1 299 ? -20.031 -19.984 -1.275 1 89.75 299 ASN B O 1
ATOM 5187 N N . TRP B 1 300 ? -19.984 -18.094 -2.463 1 91.06 300 TRP B N 1
ATOM 5188 C CA . TRP B 1 300 ? -18.531 -17.906 -2.357 1 91.06 300 TRP B CA 1
ATOM 5189 C C . TRP B 1 300 ? -18.109 -17.688 -0.908 1 91.06 300 TRP B C 1
ATOM 5191 O O . TRP B 1 300 ? -16.938 -17.781 -0.574 1 91.06 300 TRP B O 1
ATOM 5201 N N . GLU B 1 301 ? -19.078 -17.375 -0.019 1 85.81 301 GLU B N 1
ATOM 5202 C CA . GLU B 1 301 ? -18.781 -17.234 1.402 1 85.81 301 GLU B CA 1
ATOM 5203 C C . GLU B 1 301 ? -18.312 -18.562 2 1 85.81 301 GLU B C 1
ATOM 5205 O O . GLU B 1 301 ? -17.656 -18.578 3.049 1 85.81 301 GLU B O 1
ATOM 5210 N N . TYR B 1 302 ? -18.609 -19.609 1.291 1 91.44 302 TYR B N 1
ATOM 5211 C CA . TYR B 1 302 ? -18.266 -20.922 1.786 1 91.44 302 TYR B CA 1
ATOM 5212 C C . TYR B 1 302 ? -16.938 -21.391 1.202 1 91.44 302 TYR B C 1
ATOM 5214 O O . TYR B 1 302 ? -16.562 -22.562 1.342 1 91.44 302 TYR B O 1
ATOM 5222 N N . GLU B 1 303 ? -16.219 -20.5 0.587 1 93.69 303 GLU B N 1
ATOM 5223 C CA . GLU B 1 303 ? -14.945 -20.828 -0.054 1 93.69 303 GLU B CA 1
ATOM 5224 C C . GLU B 1 303 ? -14 -21.531 0.918 1 93.69 303 GLU B C 1
ATOM 5226 O O . GLU B 1 303 ? -13.312 -22.484 0.548 1 93.69 303 GLU B O 1
ATOM 5231 N N . ARG B 1 304 ? -14.047 -21.109 2.205 1 92.06 304 ARG B N 1
ATOM 5232 C CA . ARG B 1 304 ? -13.078 -21.641 3.158 1 92.06 304 ARG B CA 1
ATOM 5233 C C . ARG B 1 304 ? -13.758 -22.516 4.203 1 92.06 304 ARG B C 1
ATOM 5235 O O . ARG B 1 304 ? -13.172 -22.828 5.242 1 92.06 304 ARG B O 1
ATOM 5242 N N . TYR B 1 305 ? -14.938 -22.859 3.904 1 90.62 305 TYR B N 1
ATOM 5243 C CA . TYR B 1 305 ? -15.695 -23.688 4.828 1 90.62 305 TYR B CA 1
ATOM 5244 C C . TYR B 1 305 ? -15.008 -25.031 5.051 1 90.62 305 TYR B C 1
ATOM 5246 O O . TYR B 1 305 ? -15.141 -25.641 6.117 1 90.62 305 TYR B O 1
ATOM 5254 N N . ASN B 1 306 ? -14.305 -25.5 4.078 1 92.81 306 ASN B N 1
ATOM 5255 C CA . ASN B 1 306 ? -13.68 -26.812 4.129 1 92.81 306 ASN B CA 1
ATOM 5256 C C . ASN B 1 306 ? -12.352 -26.781 4.883 1 92.81 306 ASN B C 1
ATOM 5258 O O . ASN B 1 306 ? -11.648 -27.781 4.965 1 92.81 306 ASN B O 1
ATOM 5262 N N . ARG B 1 307 ? -11.93 -25.562 5.352 1 90.88 307 ARG B N 1
ATOM 5263 C CA . ARG B 1 307 ? -10.734 -25.438 6.176 1 90.88 307 ARG B CA 1
ATOM 5264 C C . ARG B 1 307 ? -11.055 -25.688 7.648 1 90.88 307 ARG B C 1
ATOM 5266 O O . ARG B 1 307 ? -11.93 -25.031 8.219 1 90.88 307 ARG B O 1
ATOM 5273 N N . LEU B 1 308 ? -10.508 -26.688 8.18 1 82.12 308 LEU B N 1
ATOM 5274 C CA . LEU B 1 308 ? -10.789 -27.062 9.562 1 82.12 308 LEU B CA 1
ATOM 5275 C C . LEU B 1 308 ? -10.07 -26.141 10.539 1 82.12 308 LEU B C 1
ATOM 5277 O O . LEU B 1 308 ? -8.953 -25.688 10.266 1 82.12 308 LEU B O 1
ATOM 5281 N N . PHE B 1 309 ? -10.836 -25.297 11.32 1 63.31 309 PHE B N 1
ATOM 5282 C CA . PHE B 1 309 ? -10.258 -24.406 12.32 1 63.31 309 PHE B CA 1
ATOM 5283 C C . PHE B 1 309 ? -9.297 -25.156 13.234 1 63.31 309 PHE B C 1
ATOM 5285 O O . PHE B 1 309 ? -9.609 -26.234 13.719 1 63.31 309 PHE B O 1
ATOM 5292 N N . HIS B 1 310 ? -8.055 -25.281 12.859 1 51.75 310 HIS B N 1
ATOM 5293 C CA . HIS B 1 310 ? -7.195 -25.734 13.945 1 51.75 310 HIS B CA 1
ATOM 5294 C C . HIS B 1 310 ? -6.812 -24.578 14.859 1 51.75 310 HIS B C 1
ATOM 5296 O O . HIS B 1 310 ? -6.719 -23.422 14.414 1 51.75 310 HIS B O 1
ATOM 5302 N N . LYS B 1 311 ? -6.992 -24.797 16.203 1 44.12 311 LYS B N 1
ATOM 5303 C CA . LYS B 1 311 ? -6.379 -23.906 17.188 1 44.12 311 LYS B CA 1
ATOM 5304 C C . LYS B 1 311 ? -4.988 -23.469 16.734 1 44.12 311 LYS B C 1
ATOM 5306 O O . LYS B 1 311 ? -4.281 -24.219 16.062 1 44.12 311 LYS B O 1
ATOM 5311 N N . LYS B 1 312 ? -4.812 -22.062 16.844 1 41 312 LYS B N 1
ATOM 5312 C CA . LYS B 1 312 ? -3.508 -21.438 16.609 1 41 312 LYS B CA 1
ATOM 5313 C C . LYS B 1 312 ? -2.383 -22.453 16.812 1 41 312 LYS B C 1
ATOM 5315 O O . LYS B 1 312 ? -2.342 -23.141 17.828 1 41 312 LYS B O 1
ATOM 5320 N N . LYS B 1 313 ? -1.522 -22.453 15.688 1 27.75 313 LYS B N 1
ATOM 5321 C CA . LYS B 1 313 ? -0.27 -23.172 15.922 1 27.75 313 LYS B CA 1
ATOM 5322 C C . LYS B 1 313 ? 0.562 -22.484 17 1 27.75 313 LYS B C 1
ATOM 5324 O O . LYS B 1 313 ? 0.702 -21.25 16.984 1 27.75 313 LYS B O 1
#